Protein AF-0000000086882418 (afdb_homodimer)

Radius of gyration: 27.52 Å; Cα contacts (8 Å, |Δi|>4): 1327; chains: 2; bounding box: 56×87×62 Å

Organism: NCBI:txid2108365

Secondary structure (DSSP, 8-state):
-EEEESSPPPHHHHHHHHHH-TTSEEEE----HHHHHHHGGG-SEEEE-TT--B-HHHHHT-TT--EEEESSS--TTB-HHHHHHTT-EEE--TTTTHHHHHHHHHHHHHHHHHTHHHHHHHHHTT---TTT--B--STT-EEEEE--SHHHHHHHHHGGGGT-EEEEE-SS---HHHHHHHT-EE--HHHHHHH-SEEEE----STTTTT-BSHHHHHHSPTTEEEEE-S-TTSB-HHHHHHHHHTTSEEEEEES--SSSS--SHHHHHHTTSSEEE-SS-TT-BHHHHHHHHHHHHHHHHHHH-/-EEEESSPPPHHHHHHHHHH-TTSEEEE----HHHHHHHGGG-SEEEE-TT--B-HHHHHT-TT--EEEESSS--TTB-HHHHHHTT-EEE--TTTTHHHHHHHHHHHHHHHHHTHHHHHHHHHTT---TTT--B--STT-EEEEE--SHHHHHHHHHGGGGT-EEEEE-SS---HHHHHHHT-EE--HHHHHHH-SEEEE----STTTTT-BSHHHHHHSPTTEEEEE-S-TTSB-HHHHHHHHHTTSEEEEEES--SSSS--SHHHHHHTTSSEEE-SS-TT-BHHHHHHHHHHHHHHHHHHH-

Foldseek 3Di:
DEAEEQDDFPPVLVVVLCVLCVPYHYYYHHDDPVVLLQVLCPHQEYEYEPVAAADLSSLVSRLNHAEYEYLAADPVRYPVVSCVVSNHHYHFFPLLLLLLLLVVQVVLVVCLQQVVVVVVVCVVVVHDCPVVGDGDAQAPFEEEEEDCPNNNLSNLVVCVVRNYAYEYEDPDDDDPVSCVVSVHHYDDLLCCQQGGQEYEYADADDPCQQQCAAQVSLVSHAQQHEYEYLHEARSHPLVRVLVCQVVRSHSEYEEAYHVDPPDDDDSVVSNVVGSYHYHPNCSSPDPSSSNSSSNSSSVVVSVVVD/DEAEEQDDFPPVLLVVLCVLCVPYHYYYHHDDPVVLLQVLCPHQEYEYEPVAAADLSSLVSRLNHAEYEYLAADDVRYPVVSCVVSNHHYHFFPLLLLLLLLVVQVVLVVCLQQVVVVCVVCVVVVHDCPVVGDGDAQAPFEEEEEDCPNNNLSNLVVCVVRNYAYEYEDPDDDDPVSCVVSVHHYDDLLCCQQGGQEYEYADADDPCQQQCAAQVSLVSHAQQHEYEYLHEARSHPLVRVLVCQVVRSHSEYEEAYHVDPPDDDDSVVSNVVGSYHYHPNCSSPDPSSSNSSSNSSSVVVSVVVD

Solvent-accessible surface area (backbone atoms only — not comparable to full-atom values): 30517 Å² total; per-residue (Å²): 102,31,37,38,28,41,41,86,61,33,67,69,26,52,52,49,42,46,68,75,38,71,82,45,49,74,47,81,54,74,57,56,71,72,57,36,26,64,55,28,43,69,23,29,28,42,31,30,34,84,86,48,68,43,40,57,69,36,56,70,41,14,80,52,40,41,36,38,37,34,55,33,63,75,62,85,43,43,41,60,66,56,34,52,77,66,66,29,47,75,44,59,23,75,63,42,28,27,62,43,33,25,49,45,51,54,18,35,52,38,27,55,34,56,40,37,47,60,28,25,52,31,44,46,72,58,44,73,56,42,86,79,48,62,22,53,60,66,52,73,36,29,38,17,32,40,22,66,52,68,37,36,50,46,34,46,43,40,45,59,34,43,57,47,47,41,37,32,27,52,97,60,88,73,58,67,67,57,33,60,71,58,63,42,41,81,49,54,67,67,55,34,34,54,62,19,44,30,39,38,43,49,51,74,72,45,86,82,31,48,40,58,42,28,61,72,48,58,70,50,30,33,81,48,22,32,42,32,37,71,48,45,38,37,28,52,29,63,70,41,50,44,54,33,43,71,73,50,41,31,54,28,37,26,32,25,45,44,72,47,82,74,62,69,59,69,67,46,45,54,43,52,72,48,54,47,41,29,39,56,60,33,44,52,38,22,59,63,23,44,42,41,18,23,44,48,36,38,55,52,48,52,63,71,72,104,102,31,37,37,29,41,41,86,62,34,66,69,26,53,52,48,42,46,66,75,38,72,85,45,48,75,47,80,55,71,55,55,70,72,57,38,27,63,56,29,42,69,22,29,29,42,30,29,36,84,87,48,68,45,39,58,69,35,56,70,41,14,81,52,41,40,35,39,36,35,55,34,63,75,62,86,43,43,41,59,67,57,33,52,76,66,66,29,46,77,45,58,23,76,65,41,29,27,61,42,33,24,51,46,51,56,18,36,52,39,27,56,34,54,38,36,45,60,28,26,52,31,45,45,70,58,44,74,57,44,84,78,49,61,22,52,64,67,53,73,34,29,38,17,33,37,23,67,51,67,37,36,49,45,34,46,43,38,44,58,34,42,56,48,47,40,38,33,28,52,100,59,88,74,58,68,66,56,32,59,72,60,63,43,43,82,50,54,67,65,55,34,34,54,60,19,45,31,39,39,43,49,50,75,72,44,87,83,31,48,40,59,43,27,61,72,48,59,70,51,31,34,81,47,21,30,42,34,38,71,50,45,39,37,28,53,29,62,70,42,50,45,55,33,44,74,71,50,40,31,52,28,37,27,32,26,44,44,71,47,81,75,64,67,59,68,68,46,48,54,43,52,73,48,55,45,41,29,38,55,61,33,44,52,38,21,61,64,22,45,41,43,16,22,43,48,36,38,55,52,49,51,62,70,73,104

Nearest PDB structures (foldseek):
  4e5k-assembly2_C-2  TM=8.741E-01  e=7.646E-27  Stutzerimonas stutzeri
  6v8a-assembly1_A-2  TM=8.412E-01  e=6.599E-26  Homo sapiens
  8grv-assembly1_A  TM=8.375E-01  e=6.984E-26  Dictyostelium discoideum
  6cdf-assembly1_A  TM=8.283E-01  e=6.235E-26  Homo sapiens
  7kwm-assembly1_A  TM=8.283E-01  e=3.230E-25  Homo sapiens

Sequence (612 aa):
MWLHINDPLAQDATDKLKELLPEIKITVEHYEPEVLKEKATEMDVLVVRSATKVTKDIIEAAPKLKIIGRAGMGLDNIDLETAKSKNIQVINTPGANSLSVAELVVGMILSLYRYTPRGTQGIKEGKWEKKQLKGLELTGKTLGIVGFGNIGKLLSKLVSGFGVKVLVFDVFDIPEEVLKEYNVEKVSLEEIYKNADIISLHVPKNDKTYHMISSKQFEAMKDGVVIINAARGGIVDEEALLKYLENGKVFGAGLDVYENEPPKGFLYEKLMNFNVVATPHIGATTKEAQWRVGMDLVDRLVKAIKMWLHINDPLAQDATDKLKELLPEIKITVEHYEPEVLKEKATEMDVLVVRSATKVTKDIIEAAPKLKIIGRAGMGLDNIDLETAKSKNIQVINTPGANSLSVAELVVGMILSLYRYTPRGTQGIKEGKWEKKQLKGLELTGKTLGIVGFGNIGKLLSKLVSGFGVKVLVFDVFDIPEEVLKEYNVEKVSLEEIYKNADIISLHVPKNDKTYHMISSKQFEAMKDGVVIINAARGGIVDEEALLKYLENGKVFGAGLDVYENEPPKGFLYEKLMNFNVVATPHIGATTKEAQWRVGMDLVDRLVKAIK

Structure (mmCIF, N/CA/C/O backbone):
data_AF-0000000086882418-model_v1
#
loop_
_entity.id
_entity.type
_entity.pdbx_description
1 polymer 'Hydroxypyruvate reductase'
#
loop_
_atom_site.group_PDB
_atom_site.id
_atom_site.type_symbol
_atom_site.label_atom_id
_atom_site.label_alt_id
_atom_site.label_comp_id
_atom_site.label_asym_id
_atom_site.label_entity_id
_atom_site.label_seq_id
_atom_site.pdbx_PDB_ins_code
_atom_site.Cartn_x
_atom_site.Cartn_y
_atom_site.Cartn_z
_atom_site.occupancy
_atom_site.B_iso_or_equiv
_atom_site.auth_seq_id
_atom_site.auth_comp_id
_atom_site.auth_asym_id
_atom_site.auth_atom_id
_atom_site.pdbx_PDB_model_num
ATOM 1 N N . MET A 1 1 ? -12.438 39 24.047 1 94.06 1 MET A N 1
ATOM 2 C CA . MET A 1 1 ? -11.398 38.281 23.312 1 94.06 1 MET A CA 1
ATOM 3 C C . MET A 1 1 ? -11.945 37.719 22 1 94.06 1 MET A C 1
ATOM 5 O O . MET A 1 1 ? -13.078 37.25 21.953 1 94.06 1 MET A O 1
ATOM 9 N N . TRP A 1 2 ? -11.18 38 20.891 1 97.88 2 TRP A N 1
ATOM 10 C CA . TRP A 1 2 ? -11.594 37.5 19.578 1 97.88 2 TRP A CA 1
ATOM 11 C C . TRP A 1 2 ? -10.633 36.438 19.062 1 97.88 2 TRP A C 1
ATOM 13 O O . TRP A 1 2 ? -9.438 36.688 18.906 1 97.88 2 TRP A O 1
ATOM 23 N N . LEU A 1 3 ? -11.172 35.219 18.969 1 98.31 3 LEU A N 1
ATOM 24 C CA . LEU A 1 3 ? -10.453 34.094 18.359 1 98.31 3 LEU A CA 1
ATOM 25 C C . LEU A 1 3 ? -10.953 33.844 16.938 1 98.31 3 LEU A C 1
ATOM 27 O O . LEU A 1 3 ? -12.125 33.531 16.734 1 98.31 3 LEU A O 1
ATOM 31 N N . HIS A 1 4 ? -10.016 34 15.984 1 98.5 4 HIS A N 1
ATOM 32 C CA . HIS A 1 4 ? -10.406 33.812 14.586 1 98.5 4 HIS A CA 1
ATOM 33 C C . HIS A 1 4 ? -9.766 32.562 13.984 1 98.5 4 HIS A C 1
ATOM 35 O O . HIS A 1 4 ? -8.555 32.406 14.078 1 98.5 4 HIS A O 1
ATOM 41 N N . ILE A 1 5 ? -10.594 31.766 13.422 1 98.25 5 ILE A N 1
ATOM 42 C CA . ILE A 1 5 ? -10.156 30.578 12.695 1 98.25 5 ILE A CA 1
ATOM 43 C C . ILE A 1 5 ? -10.125 30.875 11.195 1 98.25 5 ILE A C 1
ATOM 45 O O . ILE A 1 5 ? -11.164 30.891 10.539 1 98.25 5 ILE A O 1
ATOM 49 N N . ASN A 1 6 ? -8.922 31.078 10.719 1 98.12 6 ASN A N 1
ATOM 50 C CA . ASN A 1 6 ? -8.789 31.469 9.328 1 98.12 6 ASN A CA 1
ATOM 51 C C . ASN A 1 6 ? -8.844 30.266 8.391 1 98.12 6 ASN A C 1
ATOM 53 O O . ASN A 1 6 ? -9.195 30.406 7.215 1 98.12 6 ASN A O 1
ATOM 57 N N . ASP A 1 7 ? -8.383 29.125 8.875 1 95.56 7 ASP A N 1
ATOM 58 C CA . ASP A 1 7 ? -8.484 27.859 8.172 1 95.56 7 ASP A CA 1
ATOM 59 C C . ASP A 1 7 ? -9.344 26.859 8.961 1 95.56 7 ASP A C 1
ATOM 61 O O . ASP A 1 7 ? -9.055 26.578 10.125 1 95.56 7 ASP A O 1
ATOM 65 N N . PRO A 1 8 ? -10.297 26.359 8.336 1 92.19 8 PRO A N 1
ATOM 66 C CA . PRO A 1 8 ? -11.297 25.578 9.062 1 92.19 8 PRO A CA 1
ATOM 67 C C . PRO A 1 8 ? -10.711 24.359 9.75 1 92.19 8 PRO A C 1
ATOM 69 O O . PRO A 1 8 ? -9.844 23.688 9.188 1 92.19 8 PRO A O 1
ATOM 72 N N . LEU A 1 9 ? -11.203 24.125 11.023 1 94.62 9 LEU A N 1
ATOM 73 C CA . LEU A 1 9 ? -10.984 22.891 11.766 1 94.62 9 LEU A CA 1
ATOM 74 C C . LEU A 1 9 ? -12.133 21.906 11.539 1 94.62 9 LEU A C 1
ATOM 76 O O . LEU A 1 9 ? -13.141 22.266 10.93 1 94.62 9 LEU A O 1
ATOM 80 N N . ALA A 1 10 ? -11.906 20.703 12.031 1 93.25 10 ALA A N 1
ATOM 81 C CA . ALA A 1 10 ? -13.047 19.797 12.07 1 93.25 10 ALA A CA 1
ATOM 82 C C . ALA A 1 10 ? -14.211 20.406 12.844 1 93.25 10 ALA A C 1
ATOM 84 O O . ALA A 1 10 ? -14.008 21.062 13.867 1 93.25 10 ALA A O 1
ATOM 85 N N . GLN A 1 11 ? -15.391 20.156 12.305 1 94.19 11 GLN A N 1
ATOM 86 C CA . GLN A 1 11 ? -16.578 20.766 12.891 1 94.19 11 GLN A CA 1
ATOM 87 C C . GLN A 1 11 ? -16.672 20.453 14.383 1 94.19 11 GLN A C 1
ATOM 89 O O . GLN A 1 11 ? -16.984 21.328 15.188 1 94.19 11 GLN A O 1
ATOM 94 N N . ASP A 1 12 ? -16.359 19.234 14.711 1 96.06 12 ASP A N 1
ATOM 95 C CA . ASP A 1 12 ? -16.406 18.828 16.109 1 96.06 12 ASP A CA 1
ATOM 96 C C . ASP A 1 12 ? -15.43 19.641 16.953 1 96.06 12 ASP A C 1
ATOM 98 O O . ASP A 1 12 ? -15.711 19.953 18.125 1 96.06 12 ASP A O 1
ATOM 102 N N . ALA A 1 13 ? -14.344 19.938 16.391 1 96.62 13 ALA A N 1
ATOM 103 C CA . ALA A 1 13 ? -13.328 20.719 17.109 1 96.62 13 ALA A CA 1
ATOM 104 C C . ALA A 1 13 ? -13.789 22.156 17.328 1 96.62 13 ALA A C 1
ATOM 106 O O . ALA A 1 13 ? -13.617 22.703 18.406 1 96.62 13 ALA A O 1
ATOM 107 N N . THR A 1 14 ? -14.367 22.75 16.312 1 96.56 14 THR A N 1
ATOM 108 C CA . THR A 1 14 ? -14.891 24.109 16.406 1 96.56 14 THR A CA 1
ATOM 109 C C . THR A 1 14 ? -16.016 24.188 17.438 1 96.56 14 THR A C 1
ATOM 111 O O . THR A 1 14 ? -16.047 25.109 18.266 1 96.56 14 THR A O 1
ATOM 114 N N . ASP A 1 15 ? -16.859 23.188 17.406 1 97.31 15 ASP A N 1
ATOM 115 C CA . ASP A 1 15 ? -17.969 23.141 18.359 1 97.31 15 ASP A CA 1
ATOM 116 C C . ASP A 1 15 ? -17.453 23 19.781 1 97.31 15 ASP A C 1
ATOM 118 O O . ASP A 1 15 ? -17.938 23.656 20.703 1 97.31 15 ASP A O 1
ATOM 122 N N . LYS A 1 16 ? -16.5 22.172 19.906 1 97.38 16 LYS A N 1
ATOM 123 C CA . LYS A 1 16 ? -15.906 21.984 21.219 1 97.38 16 LYS A CA 1
ATOM 124 C C . LYS A 1 16 ? -15.266 23.281 21.734 1 97.38 16 LYS A C 1
ATOM 126 O O . LYS A 1 16 ? -15.375 23.609 22.906 1 97.38 16 LYS A O 1
ATOM 131 N N . LEU A 1 17 ? -14.625 23.953 20.844 1 96.75 17 LEU A N 1
ATOM 132 C CA . LEU A 1 17 ? -13.977 25.219 21.203 1 96.75 17 LEU A CA 1
ATOM 133 C C . LEU A 1 17 ? -15 26.234 21.688 1 96.75 17 LEU A C 1
ATOM 135 O O . LEU A 1 17 ? -14.789 26.906 22.703 1 96.75 17 LEU A O 1
ATOM 139 N N . LYS A 1 18 ? -16.094 26.328 21.031 1 96.88 18 LYS A N 1
ATOM 140 C CA . LYS A 1 18 ? -17.172 27.25 21.391 1 96.88 18 LYS A CA 1
ATOM 141 C C . LYS A 1 18 ? -17.797 26.859 22.734 1 96.88 18 LYS A C 1
ATOM 143 O O . LYS A 1 18 ? -18.141 27.734 23.531 1 96.88 18 LYS A O 1
ATOM 148 N N . GLU A 1 19 ? -17.891 25.609 22.875 1 97.25 19 GLU A N 1
ATOM 149 C CA . GLU A 1 19 ? -18.469 25.109 24.125 1 97.25 19 GLU A CA 1
ATOM 150 C C . GLU A 1 19 ? -17.547 25.391 25.312 1 97.25 19 GLU A C 1
ATOM 152 O O . GLU A 1 19 ? -18.031 25.719 26.391 1 97.25 19 GLU A O 1
ATOM 157 N N . LEU A 1 20 ? -16.328 25.328 25.094 1 96.88 20 LEU A N 1
ATOM 158 C CA . LEU A 1 20 ? -15.375 25.438 26.188 1 96.88 20 LEU A CA 1
ATOM 159 C C . LEU A 1 20 ? -15.039 26.891 26.469 1 96.88 20 LEU A C 1
ATOM 161 O O . LEU A 1 20 ? -14.539 27.234 27.531 1 96.88 20 LEU A O 1
ATOM 165 N N . LEU A 1 21 ? -15.281 27.75 25.453 1 96.44 21 LEU A N 1
ATOM 166 C CA . LEU A 1 21 ? -14.992 29.172 25.594 1 96.44 21 LEU A CA 1
ATOM 167 C C . LEU A 1 21 ? -16.203 30.016 25.219 1 96.44 21 LEU A C 1
ATOM 169 O O . LEU A 1 21 ? -16.141 30.844 24.297 1 96.44 21 LEU A O 1
ATOM 173 N N . PRO A 1 22 ? -17.266 29.922 25.953 1 94.5 22 PRO A N 1
ATOM 174 C CA . PRO A 1 22 ? -18.531 30.562 25.594 1 94.5 22 PRO A CA 1
ATOM 175 C C . PRO A 1 22 ? -18.453 32.094 25.641 1 94.5 22 PRO A C 1
ATOM 177 O O . PRO A 1 22 ? -19.234 32.781 24.984 1 94.5 22 PRO A O 1
ATOM 180 N N . GLU A 1 23 ? -17.516 32.594 26.266 1 95.19 23 GLU A N 1
ATOM 181 C CA . GLU A 1 23 ? -17.453 34.031 26.453 1 95.19 23 GLU A CA 1
ATOM 182 C C . GLU A 1 23 ? -16.594 34.688 25.375 1 95.19 23 GLU A C 1
ATOM 184 O O . GLU A 1 23 ? -16.516 35.938 25.297 1 95.19 23 GLU A O 1
ATOM 189 N N . ILE A 1 24 ? -15.984 33.906 24.562 1 95.44 24 ILE A N 1
ATOM 190 C CA . ILE A 1 24 ? -15.047 34.406 23.562 1 95.44 24 ILE A CA 1
ATOM 191 C C . ILE A 1 24 ? -15.742 34.5 22.203 1 95.44 24 ILE A C 1
ATOM 193 O O . ILE A 1 24 ? -16.531 33.625 21.844 1 95.44 24 ILE A O 1
ATOM 197 N N . LYS A 1 25 ? -15.484 35.594 21.5 1 97.5 25 LYS A N 1
ATOM 198 C CA . LYS A 1 25 ? -15.953 35.719 20.125 1 97.5 25 LYS A CA 1
ATOM 199 C C . LYS A 1 25 ? -15.148 34.812 19.188 1 97.5 25 LYS A C 1
ATOM 201 O O . LYS A 1 25 ? -13.953 35.031 18.984 1 97.5 25 LYS A O 1
ATOM 206 N N . ILE A 1 26 ? -15.859 33.781 18.688 1 97.56 26 ILE A N 1
ATOM 207 C CA . ILE A 1 26 ? -15.195 32.875 17.781 1 97.56 26 ILE A CA 1
ATOM 208 C C . ILE A 1 26 ? -15.766 33.031 16.359 1 97.56 26 ILE A C 1
ATOM 210 O O . ILE A 1 26 ? -16.969 32.875 16.156 1 97.56 26 ILE A O 1
ATOM 214 N N . THR A 1 27 ? -14.883 33.344 15.398 1 97.56 27 THR A N 1
ATOM 215 C CA . THR A 1 27 ? -15.289 33.469 14 1 97.56 27 THR A CA 1
ATOM 216 C C . THR A 1 27 ? -14.516 32.469 13.133 1 97.56 27 THR A C 1
ATOM 218 O O . THR A 1 27 ? -13.367 32.125 13.438 1 97.56 27 THR A O 1
ATOM 221 N N . VAL A 1 28 ? -15.227 31.922 12.164 1 97.25 28 VAL A N 1
ATOM 222 C CA . VAL A 1 28 ? -14.641 31 11.203 1 97.25 28 VAL A CA 1
ATOM 223 C C . VAL A 1 28 ? -14.844 31.531 9.781 1 97.25 28 VAL A C 1
ATOM 225 O O . VAL A 1 28 ? -15.945 31.453 9.234 1 97.25 28 VAL A O 1
ATOM 228 N N . GLU A 1 29 ? -13.781 32.031 9.227 1 96.75 29 GLU A N 1
ATOM 229 C CA . GLU A 1 29 ? -13.828 32.594 7.879 1 96.75 29 GLU A CA 1
ATOM 230 C C . GLU A 1 29 ? -12.43 32.75 7.297 1 96.75 29 GLU A C 1
ATOM 232 O O . GLU A 1 29 ? -11.523 33.25 7.957 1 96.75 29 GLU A O 1
ATOM 237 N N . HIS A 1 30 ? -12.273 32.344 6.109 1 96.94 30 HIS A N 1
ATOM 238 C CA . HIS A 1 30 ? -10.961 32.469 5.484 1 96.94 30 HIS A CA 1
ATOM 239 C C . HIS A 1 30 ? -10.766 33.875 4.914 1 96.94 30 HIS A C 1
ATOM 241 O O . HIS A 1 30 ? -11.492 34.281 4.008 1 96.94 30 HIS A O 1
ATOM 247 N N . TYR A 1 31 ? -9.82 34.562 5.395 1 97.19 31 TYR A N 1
ATOM 248 C CA . TYR A 1 31 ? -9.406 35.844 4.852 1 97.19 31 TYR A CA 1
ATOM 249 C C . TYR A 1 31 ? -8.117 35.719 4.055 1 97.19 31 TYR A C 1
ATOM 251 O O . TYR A 1 31 ? -7.191 35 4.469 1 97.19 31 TYR A O 1
ATOM 259 N N . GLU A 1 32 ? -8.148 36.312 2.965 1 96.5 32 GLU A N 1
ATOM 260 C CA . GLU A 1 32 ? -6.902 36.438 2.215 1 96.5 32 GLU A CA 1
ATOM 261 C C . GLU A 1 32 ? -5.906 37.344 2.936 1 96.5 32 GLU A C 1
ATOM 263 O O . GLU A 1 32 ? -6.281 38.094 3.84 1 96.5 32 GLU A O 1
ATOM 268 N N . PRO A 1 33 ? -4.68 37.344 2.523 1 96.56 33 PRO A N 1
ATOM 269 C CA . PRO A 1 33 ? -3.596 37.938 3.297 1 96.56 33 PRO A CA 1
ATOM 270 C C . PRO A 1 33 ? -3.859 39.406 3.615 1 96.56 33 PRO A C 1
ATOM 272 O O . PRO A 1 33 ? -3.723 39.844 4.77 1 96.56 33 PRO A O 1
ATOM 275 N N . GLU A 1 34 ? -4.297 40.219 2.629 1 96.88 34 GLU A N 1
ATOM 276 C CA . GLU A 1 34 ? -4.504 41.656 2.859 1 96.88 34 GLU A CA 1
ATOM 277 C C . GLU A 1 34 ? -5.672 41.875 3.811 1 96.88 34 GLU A C 1
ATOM 279 O O . GLU A 1 34 ? -5.59 42.75 4.695 1 96.88 34 GLU A O 1
ATOM 284 N N . VAL A 1 35 ? -6.688 41.125 3.582 1 97.88 35 VAL A N 1
ATOM 285 C CA . VAL A 1 35 ? -7.855 41.25 4.449 1 97.88 35 VAL A CA 1
ATOM 286 C C . VAL A 1 35 ? -7.52 40.75 5.844 1 97.88 35 VAL A C 1
ATOM 288 O O . VAL A 1 35 ? -7.945 41.312 6.848 1 97.88 35 VAL A O 1
ATOM 291 N N . LEU A 1 36 ? -6.797 39.625 5.941 1 98.12 36 LEU A N 1
ATOM 292 C CA . LEU A 1 36 ? -6.375 39.094 7.223 1 98.12 36 LEU A CA 1
ATOM 293 C C . LEU A 1 36 ? -5.543 40.094 8.008 1 98.12 36 LEU A C 1
ATOM 295 O O . LEU A 1 36 ? -5.727 40.25 9.219 1 98.12 36 LEU A O 1
ATOM 299 N N . LYS A 1 37 ? -4.641 40.781 7.309 1 97.31 37 LYS A N 1
ATOM 300 C CA . LYS A 1 37 ? -3.805 41.781 7.934 1 97.31 37 LYS A CA 1
ATOM 301 C C . LYS A 1 37 ? -4.652 42.906 8.547 1 97.31 37 LYS A C 1
ATOM 303 O O . LYS A 1 37 ? -4.379 43.375 9.656 1 97.31 37 LYS A O 1
ATOM 308 N N . GLU A 1 38 ? -5.656 43.281 7.785 1 97.25 38 GLU A N 1
ATOM 309 C CA . GLU A 1 38 ? -6.547 44.344 8.25 1 97.25 38 GLU A CA 1
ATOM 310 C C . GLU A 1 38 ? -7.348 43.906 9.469 1 97.25 38 GLU A C 1
ATOM 312 O O . GLU A 1 38 ? -7.469 44.656 10.445 1 97.25 38 GLU A O 1
ATOM 317 N N . LYS A 1 39 ? -7.887 42.688 9.43 1 97.31 39 LYS A N 1
ATOM 318 C CA . LYS A 1 39 ? -8.758 42.188 10.484 1 97.31 39 LYS A CA 1
ATOM 319 C C . LYS A 1 39 ? -7.949 41.781 11.719 1 97.31 39 LYS A C 1
ATOM 321 O O . LYS A 1 39 ? -8.453 41.844 12.836 1 97.31 39 LYS A O 1
ATOM 326 N N . ALA A 1 40 ? -6.727 41.438 11.523 1 97 40 ALA A N 1
ATOM 327 C CA . ALA A 1 40 ? -5.867 40.938 12.594 1 97 40 ALA A CA 1
ATOM 328 C C . ALA A 1 40 ? -5.645 42 13.672 1 97 40 ALA A C 1
ATOM 330 O O . ALA A 1 40 ? -5.285 41.656 14.805 1 97 40 ALA A O 1
ATOM 331 N N . THR A 1 41 ? -5.918 43.281 13.352 1 96.19 41 THR A N 1
ATOM 332 C CA . THR A 1 41 ? -5.727 44.375 14.281 1 96.19 41 THR A CA 1
ATOM 333 C C . THR A 1 41 ? -6.559 44.188 15.539 1 96.19 41 THR A C 1
ATOM 335 O O . THR A 1 41 ? -6.199 44.688 16.609 1 96.19 41 THR A O 1
ATOM 338 N N . GLU A 1 42 ? -7.609 43.406 15.398 1 96.81 42 GLU A N 1
ATOM 339 C CA . GLU A 1 42 ? -8.539 43.281 16.516 1 96.81 42 GLU A CA 1
ATOM 340 C C . GLU A 1 42 ? -8.523 41.875 17.094 1 96.81 42 GLU A C 1
ATOM 342 O O . GLU A 1 42 ? -9.227 41.562 18.062 1 96.81 42 GLU A O 1
ATOM 347 N N . MET A 1 43 ? -7.758 40.969 16.562 1 97.56 43 MET A N 1
ATOM 348 C CA . MET A 1 43 ? -7.77 39.562 16.969 1 97.56 43 MET A CA 1
ATOM 349 C C . MET A 1 43 ? -6.848 39.344 18.156 1 97.56 43 MET A C 1
ATOM 351 O O . MET A 1 43 ? -5.773 39.938 18.25 1 97.56 43 MET A O 1
ATOM 355 N N . ASP A 1 44 ? -7.223 38.469 19.062 1 98.25 44 ASP A N 1
ATOM 356 C CA . ASP A 1 44 ? -6.375 38.062 20.172 1 98.25 44 ASP A CA 1
ATOM 357 C C . ASP A 1 44 ? -5.711 36.719 19.875 1 98.25 44 ASP A C 1
ATOM 359 O O . ASP A 1 44 ? -4.602 36.438 20.328 1 98.25 44 ASP A O 1
ATOM 363 N N . VAL A 1 45 ? -6.465 35.875 19.156 1 98.44 45 VAL A N 1
ATOM 364 C CA . VAL A 1 45 ? -6.008 34.531 18.812 1 98.44 45 VAL A CA 1
ATOM 365 C C . VAL A 1 45 ? -6.289 34.25 17.344 1 98.44 45 VAL A C 1
ATOM 367 O O . VAL A 1 45 ? -7.395 34.5 16.859 1 98.44 45 VAL A O 1
ATOM 370 N N . LEU A 1 46 ? -5.293 33.781 16.625 1 98.62 46 LEU A N 1
ATOM 371 C CA . LEU A 1 46 ? -5.43 33.406 15.227 1 98.62 46 LEU A CA 1
ATOM 372 C C . LEU A 1 46 ? -5.125 31.938 15.016 1 98.62 46 LEU A C 1
ATOM 374 O O . LEU A 1 46 ? -4.059 31.453 15.406 1 98.62 46 LEU A O 1
ATOM 378 N N . VAL A 1 47 ? -6.062 31.234 14.5 1 98.31 47 VAL A N 1
ATOM 379 C CA . VAL A 1 47 ? -5.91 29.812 14.211 1 98.31 47 VAL A CA 1
ATOM 380 C C . VAL A 1 47 ? -5.754 29.609 12.703 1 98.31 47 VAL A C 1
ATOM 382 O O . VAL A 1 47 ? -6.574 30.094 11.922 1 98.31 47 VAL A O 1
ATOM 385 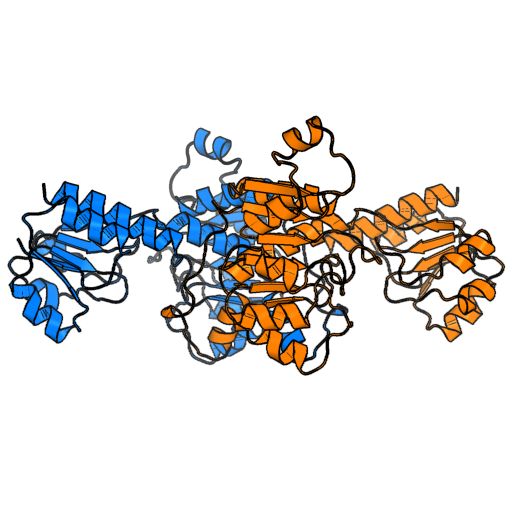N N . VAL A 1 48 ? -4.699 28.922 12.359 1 97.69 48 VAL A N 1
ATOM 386 C CA . VAL A 1 48 ? -4.43 28.734 10.938 1 97.69 48 VAL A CA 1
ATOM 387 C C . VAL A 1 48 ? -4.012 27.281 10.68 1 97.69 48 VAL A C 1
ATOM 389 O O . VAL A 1 48 ? -3.83 26.516 11.625 1 97.69 48 VAL A O 1
ATOM 392 N N . ARG A 1 49 ? -4.02 26.922 9.414 1 93.38 49 ARG A N 1
ATOM 393 C CA . ARG A 1 49 ? -3.369 25.719 8.891 1 93.38 49 ARG A CA 1
ATOM 394 C C . ARG A 1 49 ? -2.283 26.078 7.883 1 93.38 49 ARG A C 1
ATOM 396 O O . ARG A 1 49 ? -1.744 27.188 7.914 1 93.38 49 ARG A O 1
ATOM 403 N N . SER A 1 50 ? -1.945 25.141 6.984 1 88.75 50 SER A N 1
ATOM 404 C CA . SER A 1 50 ? -0.826 25.344 6.074 1 88.75 50 SER A CA 1
ATOM 405 C C . SER A 1 50 ? -1.166 26.391 5.004 1 88.75 50 SER A C 1
ATOM 407 O O . SER A 1 50 ? -0.272 27.031 4.453 1 88.75 50 SER A O 1
ATOM 409 N N . ALA A 1 51 ? -2.398 26.594 4.789 1 87.75 51 ALA A N 1
ATOM 410 C CA . ALA A 1 51 ? -2.832 27.438 3.688 1 87.75 51 ALA A CA 1
ATOM 411 C C . ALA A 1 51 ? -2.572 28.922 3.998 1 87.75 51 ALA A C 1
ATOM 413 O O . ALA A 1 51 ? -2.314 29.703 3.092 1 87.75 51 ALA A O 1
ATOM 414 N N . THR A 1 52 ? -2.654 29.297 5.246 1 95.12 52 THR A N 1
ATOM 415 C CA . THR A 1 52 ? -2.471 30.672 5.664 1 95.12 52 THR A CA 1
ATOM 416 C C . THR A 1 52 ? -1.031 30.922 6.105 1 95.12 52 THR A C 1
ATOM 418 O O . THR A 1 52 ? -0.517 30.219 6.98 1 95.12 52 THR A O 1
ATOM 421 N N . LYS A 1 53 ? -0.432 31.891 5.477 1 96.06 53 LYS A N 1
ATOM 422 C CA . LYS A 1 53 ? 0.892 32.344 5.902 1 96.06 53 LYS A CA 1
ATOM 423 C C . LYS A 1 53 ? 0.792 33.5 6.883 1 96.06 53 LYS A C 1
ATOM 425 O O . LYS A 1 53 ? 0.254 34.562 6.547 1 96.06 53 LYS A O 1
ATOM 430 N N . VAL A 1 54 ? 1.252 33.281 8.031 1 98 54 VAL A N 1
ATOM 431 C CA . VAL A 1 54 ? 1.271 34.344 9.039 1 98 54 VAL A CA 1
ATOM 432 C C . VAL A 1 54 ? 2.623 35.031 9.016 1 98 54 VAL A C 1
ATOM 434 O O . VAL A 1 54 ? 3.5 34.75 9.828 1 98 54 VAL A O 1
ATOM 437 N N . THR A 1 55 ? 2.68 36.062 8.148 1 97.56 55 THR A N 1
ATOM 438 C CA . THR A 1 55 ? 3.932 36.75 7.859 1 97.56 55 THR A CA 1
ATOM 439 C C . THR A 1 55 ? 4.199 37.812 8.898 1 97.56 55 THR A C 1
ATOM 441 O O . THR A 1 55 ? 3.34 38.125 9.727 1 97.56 55 THR A O 1
ATOM 444 N N . LYS A 1 56 ? 5.383 38.344 8.734 1 97.94 56 LYS A N 1
ATOM 445 C CA . LYS A 1 56 ? 5.789 39.469 9.586 1 97.94 56 LYS A CA 1
ATOM 446 C C . LYS A 1 56 ? 4.785 40.625 9.523 1 97.94 56 LYS A C 1
ATOM 448 O O . LYS A 1 56 ? 4.41 41.188 10.547 1 97.94 56 LYS A O 1
ATOM 453 N N . ASP A 1 57 ? 4.324 40.875 8.32 1 97.75 57 ASP A N 1
ATOM 454 C CA . ASP A 1 57 ? 3.408 42 8.109 1 97.75 57 ASP A CA 1
ATOM 455 C C . ASP A 1 57 ? 2.1 41.781 8.867 1 97.75 57 ASP A C 1
ATOM 457 O O . ASP A 1 57 ? 1.567 42.719 9.469 1 97.75 57 ASP A O 1
ATOM 461 N N . ILE A 1 58 ? 1.623 40.562 8.836 1 97.94 58 ILE A N 1
ATOM 462 C CA . ILE A 1 58 ? 0.368 40.25 9.508 1 97.94 58 ILE A CA 1
ATOM 463 C C . ILE A 1 58 ? 0.554 40.344 11.023 1 97.94 58 ILE A C 1
ATOM 465 O O . ILE A 1 58 ? -0.294 40.906 11.727 1 97.94 58 ILE A O 1
ATOM 469 N N . ILE A 1 59 ? 1.62 39.844 11.555 1 98.31 59 ILE A N 1
ATOM 470 C CA . ILE A 1 59 ? 1.912 39.844 12.984 1 98.31 59 ILE A CA 1
ATOM 471 C C . ILE A 1 59 ? 2.086 41.281 13.469 1 98.31 59 ILE A C 1
ATOM 473 O O . ILE A 1 59 ? 1.553 41.656 14.516 1 98.31 59 ILE A O 1
ATOM 477 N N . GLU A 1 60 ? 2.754 42.094 12.656 1 97.44 60 GLU A N 1
ATOM 478 C CA . GLU A 1 60 ? 3.016 43.469 13.031 1 97.44 60 GLU A CA 1
ATOM 479 C C . GLU A 1 60 ? 1.734 44.312 13.008 1 97.44 60 GLU A C 1
ATOM 481 O O . GLU A 1 60 ? 1.598 45.281 13.766 1 97.44 60 GLU A O 1
ATOM 486 N N . ALA A 1 61 ? 0.859 43.906 12.203 1 97 61 ALA A N 1
ATOM 487 C CA . ALA A 1 61 ? -0.408 44.594 12.078 1 97 61 ALA A CA 1
ATOM 488 C C . ALA A 1 61 ? -1.382 44.188 13.18 1 97 61 ALA A C 1
ATOM 490 O O . ALA A 1 61 ? -2.461 44.781 13.312 1 97 61 ALA A O 1
ATOM 491 N N . ALA A 1 62 ? -1.029 43.25 14.031 1 97.06 62 ALA A N 1
ATOM 492 C CA . ALA A 1 62 ? -1.944 42.688 15.016 1 97.06 62 ALA A CA 1
ATOM 493 C C . ALA A 1 62 ? -1.472 42.969 16.438 1 97.06 62 ALA A C 1
ATOM 495 O O . ALA A 1 62 ? -1.008 42.062 17.141 1 97.06 62 ALA A O 1
ATOM 496 N N . PRO A 1 63 ? -1.721 44.156 16.922 1 96.25 63 PRO A N 1
ATOM 497 C CA . PRO A 1 63 ? -1.178 44.531 18.219 1 96.25 63 PRO A CA 1
ATOM 498 C C . PRO A 1 63 ? -1.825 43.781 19.375 1 96.25 63 PRO A C 1
ATOM 500 O O . PRO A 1 63 ? -1.231 43.656 20.453 1 96.25 63 PRO A O 1
ATOM 503 N N . LYS A 1 64 ? -2.959 43.219 19.219 1 97.44 64 LYS A N 1
ATOM 504 C CA . LYS A 1 64 ? -3.67 42.531 20.297 1 97.44 64 LYS A CA 1
ATOM 505 C C . LYS A 1 64 ? -3.404 41.031 20.281 1 97.44 64 LYS A C 1
ATOM 507 O O . LYS A 1 64 ? -3.752 40.312 21.219 1 97.44 64 LYS A O 1
ATOM 512 N N . LEU A 1 65 ? -2.816 40.531 19.203 1 98.06 65 LEU A N 1
ATOM 513 C CA . LEU A 1 65 ? -2.621 39.094 19 1 98.06 65 LEU A CA 1
ATOM 514 C C . LEU A 1 65 ? -1.737 38.531 20.094 1 98.06 65 LEU A C 1
ATOM 516 O O . LEU A 1 65 ? -0.651 39.031 20.375 1 98.06 65 LEU A O 1
ATOM 520 N N . LYS A 1 66 ? -2.184 37.438 20.703 1 98.19 66 LYS A N 1
ATOM 521 C CA . LYS A 1 66 ? -1.46 36.844 21.812 1 98.19 66 LYS A CA 1
ATOM 522 C C . LYS A 1 66 ? -1.057 35.406 21.469 1 98.19 66 LYS A C 1
ATOM 524 O O . LYS A 1 66 ? -0.038 34.906 21.953 1 98.19 66 LYS A O 1
ATOM 529 N N . ILE A 1 67 ? -1.904 34.75 20.656 1 98.5 67 ILE A N 1
ATOM 530 C CA . ILE A 1 67 ? -1.697 33.312 20.359 1 98.5 67 ILE A CA 1
ATOM 531 C C . ILE A 1 67 ? -1.918 33.062 18.875 1 98.5 67 ILE A C 1
ATOM 533 O O . ILE A 1 67 ? -2.871 33.562 18.281 1 98.5 67 ILE A O 1
ATOM 537 N N . ILE A 1 68 ? -1.042 32.375 18.266 1 98.62 68 ILE A N 1
ATOM 538 C CA . ILE A 1 68 ? -1.233 31.797 16.953 1 98.62 68 ILE A CA 1
ATOM 539 C C . ILE A 1 68 ? -1.283 30.266 17.078 1 98.62 68 ILE A C 1
ATOM 541 O O . ILE A 1 68 ? -0.322 29.641 17.531 1 98.62 68 ILE A O 1
ATOM 545 N N . GLY A 1 69 ? -2.418 29.703 16.797 1 98.12 69 GLY A N 1
ATOM 546 C CA . GLY A 1 69 ? -2.572 28.266 16.781 1 98.12 69 GLY A CA 1
ATOM 547 C C . GLY A 1 69 ? -2.502 27.656 15.391 1 98.12 69 GLY A C 1
ATOM 548 O O . GLY A 1 69 ? -3.32 27.984 14.531 1 98.12 69 GLY A O 1
ATOM 549 N N . ARG A 1 70 ? -1.597 26.875 15.195 1 97.19 70 ARG A N 1
ATOM 550 C CA . ARG A 1 70 ? -1.458 26.188 13.914 1 97.19 70 ARG A CA 1
ATOM 551 C C . ARG A 1 70 ? -1.951 24.75 14 1 97.19 70 ARG A C 1
ATOM 553 O O . ARG A 1 70 ? -1.373 23.938 14.727 1 97.19 70 ARG A O 1
ATOM 560 N N . ALA A 1 71 ? -2.98 24.438 13.289 1 95.25 71 ALA A N 1
ATOM 561 C CA . ALA A 1 71 ? -3.494 23.078 13.227 1 95.25 71 ALA A CA 1
ATOM 562 C C . ALA A 1 71 ? -2.607 22.188 12.344 1 95.25 71 ALA A C 1
ATOM 564 O O . ALA A 1 71 ? -2.943 21.922 11.195 1 95.25 71 ALA A O 1
ATOM 565 N N . GLY A 1 72 ? -1.563 21.594 12.883 1 93.12 72 GLY A N 1
ATOM 566 C CA . GLY A 1 72 ? -0.57 20.781 12.203 1 93.12 72 GLY A CA 1
ATOM 567 C C . GLY A 1 72 ? 0.757 20.719 12.93 1 93.12 72 GLY A C 1
ATOM 568 O O . GLY A 1 72 ? 0.942 21.406 13.945 1 93.12 72 GLY A O 1
ATOM 569 N N . MET A 1 73 ? 1.652 19.984 12.422 1 88.31 73 MET A N 1
ATOM 570 C CA . MET A 1 73 ? 2.938 19.797 13.086 1 88.31 73 MET A CA 1
ATOM 571 C C . MET A 1 73 ? 3.924 20.891 12.688 1 88.31 73 MET A C 1
ATOM 573 O O . MET A 1 73 ? 4.629 21.438 13.531 1 88.31 73 MET A O 1
ATOM 577 N N . GLY A 1 74 ? 4.008 21.141 11.43 1 86.38 74 GLY A N 1
ATOM 578 C CA . GLY A 1 74 ? 4.973 22.109 10.922 1 86.38 74 GLY A CA 1
ATOM 579 C C . GLY A 1 74 ? 4.594 23.547 11.227 1 86.38 74 GLY A C 1
ATOM 580 O O . GLY A 1 74 ? 3.41 23.859 11.352 1 86.38 74 GLY A O 1
ATOM 581 N N . LEU A 1 75 ? 5.609 24.422 11.305 1 92.06 75 LEU A N 1
ATOM 582 C CA . LEU A 1 75 ? 5.395 25.844 11.594 1 92.06 75 LEU A CA 1
ATOM 583 C C . LEU A 1 75 ? 6.004 26.719 10.5 1 92.06 75 LEU A C 1
ATOM 585 O O . LEU A 1 75 ? 6.289 27.891 10.734 1 92.06 75 LEU A O 1
ATOM 589 N N . ASP A 1 76 ? 6.168 26.109 9.344 1 87.81 76 ASP A N 1
ATOM 590 C CA . ASP A 1 76 ? 6.879 26.75 8.242 1 87.81 76 ASP A CA 1
ATOM 591 C C . ASP A 1 76 ? 6.125 27.984 7.75 1 87.81 76 ASP A C 1
ATOM 593 O O . ASP A 1 76 ? 6.723 28.906 7.199 1 87.81 76 ASP A O 1
ATOM 597 N N . ASN A 1 77 ? 4.84 28.062 8.008 1 92.75 77 ASN A N 1
ATOM 598 C CA . ASN A 1 77 ? 4.031 29.141 7.457 1 92.75 77 ASN A CA 1
ATOM 599 C C . ASN A 1 77 ? 3.844 30.266 8.469 1 92.75 77 ASN A C 1
ATOM 601 O O . ASN A 1 77 ? 3.064 31.203 8.234 1 92.75 77 ASN A O 1
ATOM 605 N N . ILE A 1 78 ? 4.547 30.266 9.578 1 97.38 78 ILE A N 1
ATOM 606 C CA . ILE A 1 78 ? 4.461 31.281 10.617 1 97.38 78 ILE A CA 1
ATOM 607 C C . ILE A 1 78 ? 5.828 31.938 10.812 1 97.38 78 ILE A C 1
ATOM 609 O O . ILE A 1 78 ? 6.848 31.25 10.898 1 97.38 78 ILE A O 1
ATOM 613 N N . ASP A 1 79 ? 5.879 33.25 10.805 1 97.88 79 ASP A N 1
ATOM 614 C CA . ASP A 1 79 ? 7.098 33.969 11.148 1 97.88 79 ASP A CA 1
ATOM 615 C C . ASP A 1 79 ? 7.379 33.906 12.648 1 97.88 79 ASP A C 1
ATOM 617 O O . ASP A 1 79 ? 7.012 34.812 13.406 1 97.88 79 ASP A O 1
ATOM 621 N N . LEU A 1 80 ? 8.094 32.906 12.977 1 97.62 80 LEU A N 1
ATOM 622 C CA . LEU A 1 80 ? 8.312 32.594 14.383 1 97.62 80 LEU A CA 1
ATOM 623 C C . LEU A 1 80 ? 9.148 33.656 15.055 1 97.62 80 LEU A C 1
ATOM 625 O O . LEU A 1 80 ? 8.953 33.969 16.234 1 97.62 80 LEU A O 1
ATOM 629 N N . GLU A 1 81 ? 10.07 34.219 14.367 1 97.38 81 GLU A N 1
ATOM 630 C CA . GLU A 1 81 ? 10.93 35.281 14.914 1 97.38 81 GLU A CA 1
ATOM 631 C C . GLU A 1 81 ? 10.117 36.5 15.312 1 97.38 81 GLU A C 1
ATOM 633 O O . GLU A 1 81 ? 10.273 37.031 16.422 1 97.38 81 GLU A O 1
ATOM 638 N N . THR A 1 82 ? 9.312 36.938 14.398 1 98.12 82 THR A N 1
ATOM 639 C CA . THR A 1 82 ? 8.484 38.094 14.688 1 98.12 82 THR A CA 1
ATOM 640 C C . THR A 1 82 ? 7.5 37.781 15.812 1 98.12 82 THR A C 1
ATOM 642 O O . THR A 1 82 ? 7.27 38.625 16.688 1 98.12 82 THR A O 1
ATOM 645 N N . ALA A 1 83 ? 6.863 36.594 15.828 1 98.44 83 ALA A N 1
ATOM 646 C CA . ALA A 1 83 ? 5.945 36.188 16.891 1 98.44 83 ALA A CA 1
ATOM 647 C C . ALA A 1 83 ? 6.629 36.25 18.25 1 98.44 83 ALA A C 1
ATOM 649 O O . ALA A 1 83 ? 6.074 36.781 19.219 1 98.44 83 ALA A O 1
ATOM 650 N N . LYS A 1 84 ? 7.816 35.75 18.281 1 97.75 84 LYS A N 1
ATOM 651 C CA . LYS A 1 84 ? 8.602 35.75 19.516 1 97.75 84 LYS A CA 1
ATOM 652 C C . LYS A 1 84 ? 8.914 37.156 19.984 1 97.75 84 LYS A C 1
ATOM 654 O O . LYS A 1 84 ? 8.789 37.469 21.156 1 97.75 84 LYS A O 1
ATOM 659 N N . SER A 1 85 ? 9.336 38 19.062 1 97.62 85 SER A N 1
ATOM 660 C CA . SER A 1 85 ? 9.703 39.375 19.375 1 97.62 85 SER A CA 1
ATOM 661 C C . SER A 1 85 ? 8.516 40.156 19.938 1 97.62 85 SER A C 1
ATOM 663 O O . SER A 1 85 ? 8.695 41.094 20.719 1 97.62 85 SER A O 1
ATOM 665 N N . LYS A 1 86 ? 7.324 39.75 19.641 1 97.38 86 LYS A N 1
ATOM 666 C CA . LYS A 1 86 ? 6.113 40.438 20.094 1 97.38 86 LYS A CA 1
ATOM 667 C C . LYS A 1 86 ? 5.465 39.688 21.25 1 97.38 86 LYS A C 1
ATOM 669 O O . LYS A 1 86 ? 4.352 40 21.672 1 97.38 86 LYS A O 1
ATOM 674 N N . ASN A 1 87 ? 6.168 38.625 21.672 1 97.62 87 ASN A N 1
ATOM 675 C CA . ASN A 1 87 ? 5.707 37.781 22.781 1 97.62 87 ASN A CA 1
ATOM 676 C C . ASN A 1 87 ? 4.387 37.094 22.469 1 97.62 87 ASN A C 1
ATOM 67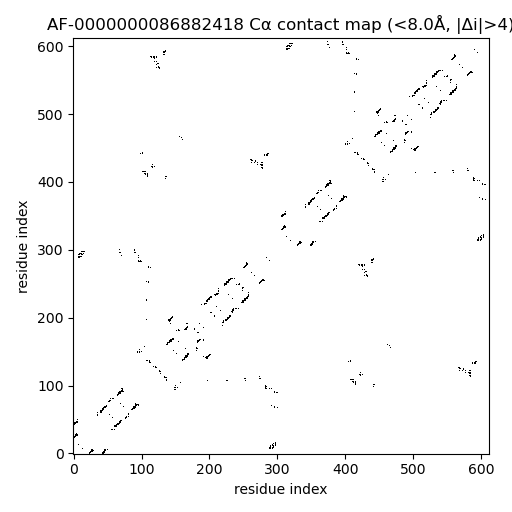8 O O . ASN A 1 87 ? 3.494 37.031 23.312 1 97.62 87 ASN A O 1
ATOM 682 N N . ILE A 1 88 ? 4.223 36.719 21.25 1 98.38 88 ILE A N 1
ATOM 683 C CA . ILE A 1 88 ? 3.064 35.938 20.797 1 98.38 88 ILE A CA 1
ATOM 684 C C . ILE A 1 88 ? 3.35 34.438 20.953 1 98.38 88 ILE A C 1
ATOM 686 O O . ILE A 1 88 ? 4.363 33.969 20.453 1 98.38 88 ILE A O 1
ATOM 690 N N . GLN A 1 89 ? 2.48 33.719 21.609 1 98.31 89 GLN A N 1
ATOM 691 C CA . GLN A 1 89 ? 2.613 32.281 21.766 1 98.31 89 GLN A CA 1
ATOM 692 C C . GLN A 1 89 ? 2.174 31.547 20.516 1 98.31 89 GLN A C 1
ATOM 694 O O . GLN A 1 89 ? 1.104 31.812 19.969 1 98.31 89 GLN A O 1
ATOM 699 N N . VAL A 1 90 ? 3.016 30.672 20.047 1 98.38 90 VAL A N 1
ATOM 700 C CA . VAL A 1 90 ? 2.666 29.828 18.906 1 98.38 90 VAL A CA 1
ATOM 701 C C . VAL A 1 90 ? 2.434 28.391 19.359 1 98.38 90 VAL A C 1
ATOM 703 O O . VAL A 1 90 ? 3.295 27.797 20.016 1 98.38 90 VAL A O 1
ATOM 706 N N . ILE A 1 91 ? 1.232 27.891 19.094 1 97.69 91 ILE A N 1
ATOM 707 C CA . ILE A 1 91 ? 0.835 26.547 19.5 1 97.69 91 ILE A CA 1
ATOM 708 C C . ILE A 1 91 ? 0.595 25.672 18.266 1 97.69 91 ILE A C 1
ATOM 710 O O . ILE A 1 91 ? -0.092 26.094 17.328 1 97.69 91 ILE A O 1
ATOM 714 N N . ASN A 1 92 ? 1.259 24.562 18.219 1 96.94 92 ASN A N 1
ATOM 715 C CA . ASN A 1 92 ? 0.97 23.578 17.172 1 96.94 92 ASN A CA 1
ATOM 716 C C . ASN A 1 92 ? 0.567 22.234 17.766 1 96.94 92 ASN A C 1
ATOM 718 O O . ASN A 1 92 ? 0.257 22.141 18.953 1 96.94 92 ASN A O 1
ATOM 722 N N . THR A 1 93 ? 0.32 21.234 16.969 1 95.56 93 THR A N 1
ATOM 723 C CA . THR A 1 93 ? -0.177 19.938 17.406 1 95.56 93 THR A CA 1
ATOM 724 C C . THR A 1 93 ? 0.769 18.828 16.984 1 95.56 93 THR A C 1
ATOM 726 O O . THR A 1 93 ? 0.407 17.984 16.156 1 95.56 93 THR A O 1
ATOM 729 N N . PRO A 1 94 ? 1.957 18.703 17.625 1 91.88 94 PRO A N 1
ATOM 730 C CA . PRO A 1 94 ? 2.939 17.688 17.25 1 91.88 94 PRO A CA 1
ATOM 731 C C . PRO A 1 94 ? 2.428 16.25 17.469 1 91.88 94 PRO A C 1
ATOM 733 O O . PRO A 1 94 ? 1.832 15.961 18.5 1 91.88 94 PRO A O 1
ATOM 736 N N . GLY A 1 95 ? 2.559 15.375 16.469 1 93.44 95 GLY A N 1
ATOM 737 C CA . GLY A 1 95 ? 2.283 13.961 16.625 1 93.44 95 GLY A CA 1
ATOM 738 C C . GLY A 1 95 ? 0.881 13.57 16.203 1 93.44 95 GLY A C 1
ATOM 739 O O . GLY A 1 95 ? 0.606 12.398 15.945 1 93.44 95 GLY A O 1
ATOM 740 N N . ALA A 1 96 ? -0.02 14.555 16.109 1 93.88 96 ALA A N 1
ATOM 741 C CA . ALA A 1 96 ? -1.437 14.273 15.891 1 93.88 96 ALA A CA 1
ATOM 742 C C . ALA A 1 96 ? -1.669 13.648 14.516 1 93.88 96 ALA A C 1
ATOM 744 O O . ALA A 1 96 ? -2.662 12.953 14.305 1 93.88 96 ALA A O 1
ATOM 745 N N . ASN A 1 97 ? -0.776 13.883 13.633 1 96.5 97 ASN A N 1
ATOM 746 C CA . ASN A 1 97 ? -0.966 13.359 12.281 1 96.5 97 ASN A CA 1
ATOM 747 C C . ASN A 1 97 ? 0.097 12.328 11.922 1 96.5 97 ASN A C 1
ATOM 749 O O . ASN A 1 97 ? 0.2 11.914 10.766 1 96.5 97 ASN A O 1
ATOM 753 N N . SER A 1 98 ? 0.89 11.844 12.898 1 97.75 98 SER A N 1
ATOM 754 C CA . SER A 1 98 ? 2.033 10.969 12.656 1 97.75 98 SER A CA 1
ATOM 755 C C . SER A 1 98 ? 1.591 9.609 12.133 1 97.75 98 SER A C 1
ATOM 757 O O . SER A 1 98 ? 2.254 9.023 11.273 1 97.75 98 SER A O 1
ATOM 759 N N . LEU A 1 99 ? 0.468 9.156 12.641 1 98.12 99 LEU A N 1
ATOM 760 C CA . LEU A 1 99 ? -0.023 7.852 12.219 1 98.12 99 LEU A CA 1
ATOM 761 C C . LEU A 1 99 ? -0.357 7.848 10.727 1 98.12 99 LEU A C 1
ATOM 763 O O . LEU A 1 99 ? -0.06 6.883 10.023 1 98.12 99 LEU A O 1
ATOM 767 N N . SER A 1 100 ? -0.973 8.914 10.281 1 98.5 100 SER A N 1
ATOM 768 C CA . SER A 1 100 ? -1.324 9.047 8.875 1 98.5 100 SER A CA 1
ATOM 769 C C . SER A 1 100 ? -0.089 8.953 7.984 1 98.5 100 SER A C 1
ATOM 771 O O . SER A 1 100 ? -0.106 8.281 6.957 1 98.5 100 SER A O 1
ATOM 773 N N . VAL A 1 101 ? 0.958 9.609 8.375 1 98.62 101 VAL A N 1
ATOM 774 C CA . VAL A 1 101 ? 2.193 9.594 7.602 1 98.62 101 VAL A CA 1
ATOM 775 C C . VAL A 1 101 ? 2.777 8.188 7.582 1 98.62 101 VAL A C 1
ATOM 777 O O . VAL A 1 101 ? 3.184 7.691 6.527 1 98.62 101 VAL A O 1
ATOM 780 N N . ALA A 1 102 ? 2.799 7.508 8.75 1 98.81 102 ALA A N 1
ATOM 781 C CA . ALA A 1 102 ? 3.361 6.164 8.852 1 98.81 102 ALA A CA 1
ATOM 782 C C . ALA A 1 102 ? 2.604 5.184 7.965 1 98.81 102 ALA A C 1
ATOM 784 O O . ALA A 1 102 ? 3.215 4.348 7.293 1 98.81 102 ALA A O 1
ATOM 785 N N . GLU A 1 103 ? 1.289 5.305 7.906 1 98.88 103 GLU A N 1
ATOM 786 C CA . GLU A 1 103 ? 0.488 4.422 7.066 1 98.88 103 GLU A CA 1
ATOM 787 C C . GLU A 1 103 ? 0.773 4.66 5.586 1 98.88 103 GLU A C 1
ATOM 789 O O . GLU A 1 103 ? 0.824 3.715 4.797 1 98.88 103 GLU A O 1
ATOM 794 N N . LEU A 1 104 ? 0.941 5.922 5.246 1 98.88 104 LEU A N 1
ATOM 795 C CA . LEU A 1 104 ? 1.271 6.223 3.855 1 98.88 104 LEU A CA 1
ATOM 796 C C . LEU A 1 104 ? 2.594 5.574 3.459 1 98.88 104 LEU A C 1
ATOM 798 O O . LEU A 1 104 ? 2.721 5.039 2.355 1 98.88 104 LEU A O 1
ATOM 802 N N . VAL A 1 105 ? 3.551 5.598 4.391 1 98.94 105 VAL A N 1
ATOM 803 C CA . VAL A 1 105 ? 4.867 5.023 4.129 1 98.94 105 VAL A CA 1
ATOM 804 C C . VAL A 1 105 ? 4.73 3.529 3.84 1 98.94 105 VAL A C 1
ATOM 806 O O . VAL A 1 105 ? 5.281 3.029 2.855 1 98.94 105 VAL A O 1
ATOM 809 N N . VAL A 1 106 ? 3.949 2.799 4.648 1 98.88 106 VAL A N 1
ATOM 810 C CA . VAL A 1 106 ? 3.736 1.375 4.414 1 98.88 106 VAL A CA 1
ATOM 811 C C . VAL A 1 106 ? 3.062 1.172 3.057 1 98.88 106 VAL A C 1
ATOM 813 O O . VAL A 1 106 ? 3.457 0.295 2.285 1 98.88 106 VAL A O 1
ATOM 816 N N . GLY A 1 107 ? 2.061 2.01 2.764 1 98.88 107 GLY A N 1
ATOM 817 C CA . GLY A 1 107 ? 1.369 1.939 1.486 1 98.88 107 GLY A CA 1
ATOM 818 C C . GLY A 1 107 ? 2.287 2.162 0.299 1 98.88 107 GLY A C 1
ATOM 819 O O . GLY A 1 107 ? 2.178 1.467 -0.714 1 98.88 107 GLY A O 1
ATOM 820 N N . MET A 1 108 ? 3.197 3.123 0.455 1 98.94 108 MET A N 1
ATOM 821 C CA . MET A 1 108 ? 4.137 3.41 -0.625 1 98.94 108 MET A CA 1
ATOM 822 C C . MET A 1 108 ? 5.074 2.232 -0.859 1 98.94 108 MET A C 1
ATOM 824 O O . MET A 1 108 ? 5.348 1.866 -2.004 1 98.94 108 MET A O 1
ATOM 828 N N . ILE A 1 109 ? 5.582 1.62 0.197 1 98.94 109 ILE A N 1
ATOM 829 C CA . ILE A 1 109 ? 6.484 0.48 0.083 1 98.94 109 ILE A CA 1
ATOM 830 C C . ILE A 1 109 ? 5.797 -0.649 -0.68 1 98.94 109 ILE A C 1
ATOM 832 O O . ILE A 1 109 ? 6.34 -1.162 -1.662 1 98.94 109 ILE A O 1
ATOM 836 N N . LEU A 1 110 ? 4.59 -0.961 -0.271 1 98.94 110 LEU A N 1
ATOM 837 C CA . LEU A 1 110 ? 3.873 -2.068 -0.896 1 98.94 110 LEU A CA 1
ATOM 838 C C . LEU A 1 110 ? 3.486 -1.725 -2.33 1 98.94 110 LEU A C 1
ATOM 840 O O . LEU A 1 110 ? 3.496 -2.594 -3.205 1 98.94 110 LEU A O 1
ATOM 844 N N . SER A 1 111 ? 3.131 -0.461 -2.566 1 98.88 111 SER A N 1
ATOM 845 C CA . SER A 1 111 ? 2.807 -0.02 -3.92 1 98.88 111 SER A CA 1
ATOM 846 C C . SER A 1 111 ? 4.012 -0.148 -4.848 1 98.88 111 SER A C 1
ATOM 848 O O . SER A 1 111 ? 3.869 -0.531 -6.008 1 98.88 111 SER A O 1
ATOM 850 N N . LEU A 1 112 ? 5.156 0.19 -4.352 1 98.88 112 LEU A N 1
ATOM 851 C CA . LEU A 1 112 ? 6.383 0.077 -5.133 1 98.88 112 LEU A CA 1
ATOM 852 C C . LEU A 1 112 ? 6.707 -1.383 -5.426 1 98.88 112 LEU A C 1
ATOM 854 O O . LEU A 1 112 ? 6.988 -1.741 -6.574 1 98.88 112 LEU A O 1
ATOM 858 N N . TYR A 1 113 ? 6.633 -2.223 -4.402 1 98.81 113 TYR A N 1
ATOM 859 C CA . TYR A 1 113 ? 6.98 -3.633 -4.531 1 98.81 113 TYR A CA 1
ATOM 860 C C . TYR A 1 113 ? 5.98 -4.363 -5.418 1 98.81 113 TYR A C 1
ATOM 862 O O . TYR A 1 113 ? 6.312 -5.379 -6.031 1 98.81 113 TYR A O 1
ATOM 870 N N . ARG A 1 114 ? 4.781 -3.777 -5.551 1 98.81 114 ARG A N 1
ATOM 871 C CA . ARG A 1 114 ? 3.748 -4.52 -6.262 1 98.81 114 ARG A CA 1
ATOM 872 C C . ARG A 1 114 ? 3.234 -3.73 -7.461 1 98.81 114 ARG A C 1
ATOM 874 O O . ARG A 1 114 ? 2.242 -4.113 -8.086 1 98.81 114 ARG A O 1
ATOM 881 N N . TYR A 1 115 ? 3.832 -2.584 -7.766 1 98.5 115 TYR A N 1
ATOM 882 C CA . TYR A 1 115 ? 3.654 -1.81 -8.992 1 98.5 115 TYR A CA 1
ATOM 883 C C . TYR A 1 115 ? 2.203 -1.368 -9.148 1 98.5 115 TYR A C 1
ATOM 885 O O . TYR A 1 115 ? 1.654 -1.409 -10.25 1 98.5 115 TYR A O 1
ATOM 893 N N . THR A 1 116 ? 1.561 -0.96 -8.047 1 98.12 116 THR A N 1
ATOM 894 C CA . THR A 1 116 ? 0.127 -0.701 -8.117 1 98.12 116 THR A CA 1
ATOM 895 C C . THR A 1 116 ? -0.16 0.512 -9 1 98.12 116 THR A C 1
ATOM 897 O O . THR A 1 116 ? -1.109 0.503 -9.789 1 98.12 116 THR A O 1
ATOM 900 N N . PRO A 1 117 ? 0.659 1.662 -8.969 1 97.62 117 PRO A N 1
ATOM 901 C CA . PRO A 1 117 ? 0.354 2.762 -9.883 1 97.62 117 PRO A CA 1
ATOM 902 C C . PRO A 1 117 ? 0.506 2.365 -11.352 1 97.62 117 PRO A C 1
ATOM 904 O O . PRO A 1 117 ? -0.371 2.66 -12.172 1 97.62 117 PRO A O 1
ATOM 907 N N . ARG A 1 118 ? 1.596 1.675 -11.688 1 97.19 118 ARG A N 1
ATOM 908 C CA . ARG A 1 118 ? 1.83 1.243 -13.062 1 97.19 118 ARG A CA 1
ATOM 909 C C . ARG A 1 118 ? 0.768 0.246 -13.508 1 97.19 118 ARG A C 1
ATOM 911 O O . ARG A 1 118 ? 0.263 0.332 -14.633 1 97.19 118 ARG A O 1
ATOM 918 N N . GLY A 1 119 ? 0.497 -0.724 -12.641 1 97.44 119 GLY A N 1
ATOM 919 C CA . GLY A 1 119 ? -0.541 -1.688 -12.969 1 97.44 119 GLY A CA 1
ATOM 920 C C . GLY A 1 119 ? -1.89 -1.045 -13.234 1 97.44 119 GLY A C 1
ATOM 921 O O . GLY A 1 119 ? -2.566 -1.392 -14.211 1 97.44 119 GLY A O 1
ATOM 922 N N . THR A 1 120 ? -2.293 -0.093 -12.375 1 97.19 120 THR A N 1
ATOM 923 C CA . THR A 1 120 ? -3.57 0.597 -12.516 1 97.19 120 THR A CA 1
ATOM 924 C C . THR A 1 120 ? -3.627 1.37 -13.828 1 97.19 120 THR A C 1
ATOM 926 O O . THR A 1 120 ? -4.609 1.273 -14.57 1 97.19 120 THR A O 1
ATOM 929 N N . GLN A 1 121 ? -2.576 2.102 -14.086 1 94.5 121 GLN A N 1
ATOM 930 C CA . GLN A 1 121 ? -2.506 2.855 -15.336 1 94.5 121 GLN A CA 1
ATOM 931 C C . GLN A 1 121 ? -2.543 1.924 -16.547 1 94.5 121 GLN A C 1
ATOM 933 O O . GLN A 1 121 ? -3.166 2.24 -17.562 1 94.5 121 GLN A O 1
ATOM 938 N N . GLY A 1 122 ? -1.773 0.821 -16.469 1 94.88 122 GLY A N 1
ATOM 939 C CA . GLY A 1 122 ? -1.772 -0.151 -17.547 1 94.88 122 GLY A CA 1
ATOM 940 C C . GLY A 1 122 ? -3.156 -0.682 -17.875 1 94.88 122 GLY A C 1
ATOM 941 O O . GLY A 1 122 ? -3.553 -0.714 -19.047 1 94.88 122 GLY A O 1
ATOM 942 N N . ILE A 1 123 ? -3.947 -1.071 -16.859 1 96.12 123 ILE A N 1
ATOM 943 C CA . ILE A 1 123 ? -5.297 -1.588 -17.062 1 96.12 123 ILE A CA 1
ATOM 944 C C . ILE A 1 123 ? -6.176 -0.506 -17.688 1 96.12 123 ILE A C 1
ATOM 946 O O . ILE A 1 123 ? -6.961 -0.785 -18.594 1 96.12 123 ILE A O 1
ATOM 950 N N . LYS A 1 124 ? -6.062 0.701 -17.219 1 93 124 LYS A N 1
ATOM 951 C CA . LYS A 1 124 ? -6.809 1.823 -17.781 1 93 124 LYS A CA 1
ATOM 952 C C . LYS A 1 124 ? -6.531 1.981 -19.266 1 93 124 LYS A C 1
ATOM 954 O O . LYS A 1 124 ? -7.438 2.297 -20.047 1 93 124 LYS A O 1
ATOM 959 N N . GLU A 1 125 ? -5.312 1.749 -19.625 1 93.06 125 GLU A N 1
ATOM 960 C CA . GLU A 1 125 ? -4.883 1.951 -21.016 1 93.06 125 GLU A CA 1
ATOM 961 C C . GLU A 1 125 ? -5.082 0.687 -21.844 1 93.06 125 GLU A C 1
ATOM 963 O O . GLU A 1 125 ? -4.676 0.63 -23 1 93.06 125 GLU A O 1
ATOM 968 N N . GLY A 1 126 ? -5.633 -0.36 -21.266 1 93.62 126 GLY A N 1
ATOM 969 C CA . GLY A 1 126 ? -5.902 -1.604 -21.969 1 93.62 126 GLY A CA 1
ATOM 970 C C . GLY A 1 126 ? -4.684 -2.502 -22.078 1 93.62 126 GLY A C 1
ATOM 971 O O . GLY A 1 126 ? -4.664 -3.434 -22.875 1 93.62 126 GLY A O 1
ATOM 972 N N . LYS A 1 127 ? -3.666 -2.193 -21.25 1 94.56 127 LYS A N 1
ATOM 973 C CA . LYS A 1 127 ? -2.455 -3.01 -21.234 1 94.56 127 LYS A CA 1
ATOM 974 C C . LYS A 1 127 ? -2.561 -4.137 -20.203 1 94.56 127 LYS A C 1
ATOM 976 O O . LYS A 1 127 ? -3.219 -3.984 -19.172 1 94.56 127 LYS A O 1
ATOM 981 N N . TRP A 1 128 ? -2.029 -5.219 -20.562 1 95.94 128 TRP A N 1
ATOM 982 C CA . TRP A 1 128 ? -1.931 -6.379 -19.688 1 95.94 128 TRP A CA 1
ATOM 983 C C . TRP A 1 128 ? -0.474 -6.762 -19.453 1 95.94 128 TRP A C 1
ATOM 985 O O . TRP A 1 128 ? 0.071 -7.609 -20.156 1 95.94 128 TRP A O 1
ATOM 995 N N . GLU A 1 129 ? 0.16 -6.215 -18.375 1 96 129 GLU A N 1
ATOM 996 C CA . GLU A 1 129 ? 1.601 -6.309 -18.156 1 96 129 GLU A CA 1
ATOM 997 C C . GLU A 1 129 ? 1.93 -7.336 -17.078 1 96 129 GLU A C 1
ATOM 999 O O . GLU A 1 129 ? 2.73 -7.062 -16.172 1 96 129 GLU A O 1
ATOM 1004 N N . LYS A 1 130 ? 1.267 -8.445 -17.156 1 93.81 130 LYS A N 1
ATOM 1005 C CA . LYS A 1 130 ? 1.429 -9.492 -16.156 1 93.81 130 LYS A CA 1
ATOM 1006 C C . LYS A 1 130 ? 2.881 -9.961 -16.062 1 93.81 130 LYS A C 1
ATOM 1008 O O . LYS A 1 130 ? 3.432 -10.109 -14.977 1 93.81 130 LYS A O 1
ATOM 1013 N N . LYS A 1 131 ? 3.537 -10.172 -17.172 1 90.81 131 LYS A N 1
ATOM 1014 C CA . LYS A 1 131 ? 4.902 -10.68 -17.234 1 90.81 131 LYS A CA 1
ATOM 1015 C C . LYS A 1 131 ? 5.906 -9.625 -16.781 1 90.81 131 LYS A C 1
ATOM 1017 O O . LYS A 1 131 ? 6.949 -9.953 -16.219 1 90.81 131 LYS A O 1
ATOM 1022 N N . GLN A 1 132 ? 5.57 -8.375 -16.984 1 95.62 132 GLN A N 1
ATOM 1023 C CA . GLN A 1 132 ? 6.496 -7.277 -16.719 1 95.62 132 GLN A CA 1
ATOM 1024 C C . GLN A 1 132 ? 6.453 -6.855 -15.258 1 95.62 132 GLN A C 1
ATOM 1026 O O . GLN A 1 132 ? 7.387 -6.223 -14.758 1 95.62 132 GLN A O 1
ATOM 1031 N N . LEU A 1 133 ? 5.402 -7.238 -14.578 1 97.31 133 LEU A N 1
ATOM 1032 C CA . LEU A 1 133 ? 5.215 -6.711 -13.234 1 97.31 133 LEU A CA 1
ATOM 1033 C C . LEU A 1 133 ? 5.344 -7.82 -12.188 1 97.31 133 LEU A C 1
ATOM 1035 O O . LEU A 1 133 ? 4.465 -7.984 -11.344 1 97.31 133 LEU A O 1
ATOM 1039 N N . LYS A 1 134 ? 6.434 -8.594 -12.242 1 96.81 134 LYS A N 1
ATOM 1040 C CA . LYS A 1 134 ? 6.785 -9.5 -11.148 1 96.81 134 LYS A CA 1
ATOM 1041 C C . LYS A 1 134 ? 7.219 -8.727 -9.906 1 96.81 134 LYS A C 1
ATOM 1043 O O . LYS A 1 134 ? 8.234 -8.023 -9.93 1 96.81 134 LYS A O 1
ATOM 1048 N N . GLY A 1 135 ? 6.492 -8.812 -8.852 1 98.12 135 GLY A N 1
ATOM 1049 C CA . GLY A 1 135 ? 6.707 -7.98 -7.684 1 98.12 135 GLY A CA 1
ATOM 1050 C C . GLY A 1 135 ? 7.684 -8.586 -6.691 1 98.12 135 GLY A C 1
ATOM 1051 O O . GLY A 1 135 ? 8.43 -9.508 -7.031 1 98.12 135 GLY A O 1
ATOM 1052 N N . LEU A 1 136 ? 7.727 -7.965 -5.52 1 98.62 136 LEU A N 1
ATOM 1053 C CA . LEU A 1 136 ? 8.508 -8.406 -4.371 1 98.62 136 LEU A CA 1
ATOM 1054 C C . LEU A 1 136 ? 7.641 -8.492 -3.121 1 98.62 136 LEU A C 1
ATOM 1056 O O . LEU A 1 136 ? 6.531 -7.953 -3.094 1 98.62 136 LEU A O 1
ATOM 1060 N N . GLU A 1 137 ? 8.078 -9.203 -2.17 1 98.69 137 GLU A N 1
ATOM 1061 C CA . GLU A 1 137 ? 7.441 -9.266 -0.857 1 98.69 137 GLU A CA 1
ATOM 1062 C C . GLU A 1 137 ? 8.188 -8.398 0.158 1 98.69 137 GLU A C 1
ATOM 1064 O O . GLU A 1 137 ? 9.414 -8.312 0.12 1 98.69 137 GLU A O 1
ATOM 1069 N N . LEU A 1 138 ? 7.426 -7.75 1.016 1 98.75 138 LEU A N 1
ATOM 1070 C CA . LEU A 1 138 ? 8 -6.965 2.1 1 98.75 138 LEU A CA 1
ATOM 1071 C C . LEU A 1 138 ? 8.531 -7.871 3.205 1 98.75 138 LEU A C 1
ATOM 1073 O O . LEU A 1 138 ? 9.555 -7.566 3.824 1 98.75 138 LEU A O 1
ATOM 1077 N N . THR A 1 139 ? 7.77 -8.953 3.445 1 97.62 139 THR A N 1
ATOM 1078 C CA . THR A 1 139 ? 8.18 -9.906 4.469 1 97.62 139 THR A CA 1
ATOM 1079 C C . THR A 1 139 ? 9.586 -10.43 4.195 1 97.62 139 THR A C 1
ATOM 1081 O O . THR A 1 139 ? 9.922 -10.766 3.057 1 97.62 139 THR A O 1
ATOM 1084 N N . GLY A 1 140 ? 10.398 -10.414 5.223 1 96.75 140 GLY A N 1
ATOM 1085 C CA . GLY A 1 140 ? 11.758 -10.914 5.094 1 96.75 140 GLY A CA 1
ATOM 1086 C C . GLY A 1 140 ? 12.766 -9.844 4.73 1 96.75 140 GLY A C 1
ATOM 1087 O O . GLY A 1 140 ? 13.969 -10.094 4.715 1 96.75 140 GLY A O 1
ATOM 1088 N N . LYS A 1 141 ? 12.312 -8.633 4.438 1 98.69 141 LYS A N 1
ATOM 1089 C CA . LYS A 1 141 ? 13.203 -7.535 4.074 1 98.69 141 LYS A CA 1
ATOM 1090 C C . LYS A 1 141 ? 13.695 -6.793 5.316 1 98.69 141 LYS A C 1
ATOM 1092 O O . LYS A 1 141 ? 13.219 -7.043 6.422 1 98.69 141 LYS A O 1
ATOM 1097 N N . THR A 1 142 ? 14.641 -5.961 5.129 1 98.88 142 THR A N 1
ATOM 1098 C CA . THR A 1 142 ? 15.148 -5.062 6.16 1 98.88 142 THR A CA 1
ATOM 1099 C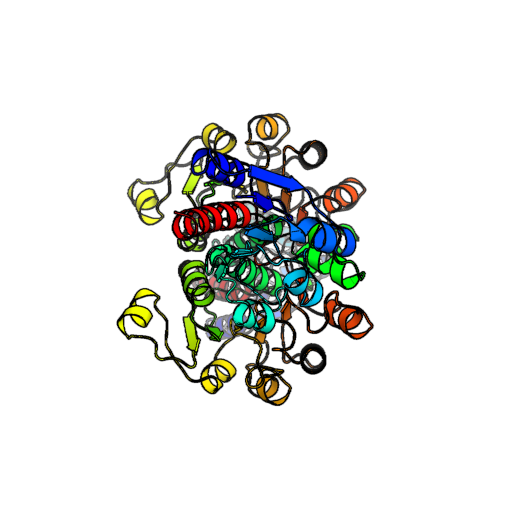 C . THR A 1 142 ? 14.727 -3.625 5.887 1 98.88 142 THR A C 1
ATOM 1101 O O . THR A 1 142 ? 14.977 -3.098 4.801 1 98.88 142 THR A O 1
ATOM 1104 N N . LEU A 1 143 ? 14.055 -3.055 6.871 1 98.94 143 LEU A N 1
ATOM 1105 C CA . LEU A 1 143 ? 13.633 -1.66 6.805 1 98.94 143 LEU A CA 1
ATOM 1106 C C . LEU A 1 143 ? 14.539 -0.778 7.656 1 98.94 143 LEU A C 1
ATOM 1108 O O . LEU A 1 143 ? 14.703 -1.022 8.852 1 98.94 143 LEU A O 1
ATOM 1112 N N . GLY A 1 144 ? 15.211 0.198 6.973 1 98.94 144 GLY A N 1
ATOM 1113 C CA . GLY A 1 144 ? 15.93 1.237 7.688 1 98.94 144 GLY A CA 1
ATOM 1114 C C . GLY A 1 144 ? 15.109 2.492 7.914 1 98.94 144 GLY A C 1
ATOM 1115 O O . GLY A 1 144 ? 14.594 3.082 6.961 1 98.94 144 GLY A O 1
ATOM 1116 N N . ILE A 1 145 ? 14.961 2.871 9.18 1 98.94 145 ILE A N 1
ATOM 1117 C CA . ILE A 1 145 ? 14.234 4.086 9.539 1 98.94 145 ILE A CA 1
ATOM 1118 C C . ILE A 1 145 ? 15.227 5.148 10.016 1 98.94 145 ILE A C 1
ATOM 1120 O O . ILE A 1 145 ? 15.891 4.973 11.039 1 98.94 145 ILE A O 1
ATOM 1124 N N . VAL A 1 146 ? 15.336 6.223 9.242 1 98.94 146 VAL A N 1
ATOM 1125 C CA . VAL A 1 146 ? 16.188 7.348 9.633 1 98.94 146 VAL A CA 1
ATOM 1126 C C . VAL A 1 146 ? 15.336 8.414 10.312 1 98.94 146 VAL A C 1
ATOM 1128 O O . VAL A 1 146 ? 14.547 9.109 9.664 1 98.94 146 VAL A O 1
ATOM 1131 N N . GLY A 1 147 ? 15.539 8.656 11.562 1 98.62 147 GLY A N 1
ATOM 1132 C CA . GLY A 1 147 ? 14.633 9.398 12.422 1 98.62 147 GLY A CA 1
ATOM 1133 C C . GLY A 1 147 ? 13.633 8.523 13.141 1 98.62 147 GLY A C 1
ATOM 1134 O O . GLY A 1 147 ? 12.695 8.008 12.531 1 98.62 147 GLY A O 1
ATOM 1135 N N . PHE A 1 148 ? 13.828 8.359 14.469 1 98.5 148 PHE A N 1
ATOM 1136 C CA . PHE A 1 148 ? 12.984 7.434 15.219 1 98.5 148 PHE A CA 1
ATOM 1137 C C . PHE A 1 148 ? 12.172 8.172 16.281 1 98.5 148 PHE A C 1
ATOM 1139 O O . PHE A 1 148 ? 12.203 7.816 17.453 1 98.5 148 PHE A O 1
ATOM 1146 N N . GLY A 1 149 ? 11.562 9.281 15.789 1 96.81 149 GLY A N 1
ATOM 1147 C CA . GLY A 1 149 ? 10.562 9.977 16.578 1 96.81 149 GLY A CA 1
ATOM 1148 C C . GLY A 1 149 ? 9.188 9.344 16.5 1 96.81 149 GLY A C 1
ATOM 1149 O O . GLY A 1 149 ? 9.062 8.117 16.438 1 96.81 149 GLY A O 1
ATOM 1150 N N . ASN A 1 150 ? 8.125 10.141 16.531 1 96 150 ASN A N 1
ATOM 1151 C CA . ASN A 1 150 ? 6.754 9.648 16.531 1 96 150 ASN A CA 1
ATOM 1152 C C . ASN A 1 150 ? 6.441 8.828 15.289 1 96 150 ASN A C 1
ATOM 1154 O O . ASN A 1 150 ? 5.914 7.719 15.391 1 96 150 ASN A O 1
ATOM 1158 N N . ILE A 1 151 ? 6.773 9.375 14.156 1 98.06 151 ILE A N 1
ATOM 1159 C CA . ILE A 1 151 ? 6.441 8.703 12.898 1 98.06 151 ILE A CA 1
ATOM 1160 C C . ILE A 1 151 ? 7.234 7.406 12.781 1 98.06 151 ILE A C 1
ATOM 1162 O O . ILE A 1 151 ? 6.684 6.367 12.422 1 98.06 151 ILE A O 1
ATOM 1166 N N . GLY A 1 152 ? 8.555 7.43 13.07 1 98.56 152 GLY A N 1
ATOM 1167 C CA . GLY A 1 152 ? 9.383 6.238 13 1 98.56 152 GLY A CA 1
ATOM 1168 C C . GLY A 1 152 ? 8.898 5.113 13.898 1 98.56 152 GLY A C 1
ATOM 1169 O O . GLY A 1 152 ? 8.875 3.953 13.484 1 98.56 152 GLY A O 1
ATOM 1170 N N . LYS A 1 153 ? 8.508 5.465 15.078 1 98.38 153 LYS A N 1
ATOM 1171 C CA . LYS A 1 153 ? 7.992 4.484 16.031 1 98.38 153 LYS A CA 1
ATOM 1172 C C . LYS A 1 153 ? 6.699 3.852 15.523 1 98.38 153 LYS A C 1
ATOM 1174 O O . LYS A 1 153 ? 6.539 2.629 15.57 1 98.38 153 LYS A O 1
ATOM 1179 N N . LEU A 1 154 ? 5.82 4.703 15.047 1 98.38 154 LEU A N 1
ATOM 1180 C CA . LEU A 1 154 ? 4.555 4.199 14.531 1 98.38 154 LEU A CA 1
ATOM 1181 C C . LEU A 1 154 ? 4.777 3.324 13.305 1 98.38 154 LEU A C 1
ATOM 1183 O O . LEU A 1 154 ? 4.109 2.299 13.133 1 98.38 154 LEU A O 1
ATOM 1187 N N . LEU A 1 155 ? 5.715 3.717 12.453 1 98.75 155 LEU A N 1
ATOM 1188 C CA . LEU A 1 155 ? 6.043 2.922 11.273 1 98.75 155 LEU A CA 1
ATOM 1189 C C . LEU A 1 155 ? 6.512 1.526 11.672 1 98.75 155 LEU A C 1
ATOM 1191 O O . LEU A 1 155 ? 6.07 0.53 11.102 1 98.75 155 LEU A O 1
ATOM 1195 N N . SER A 1 156 ? 7.41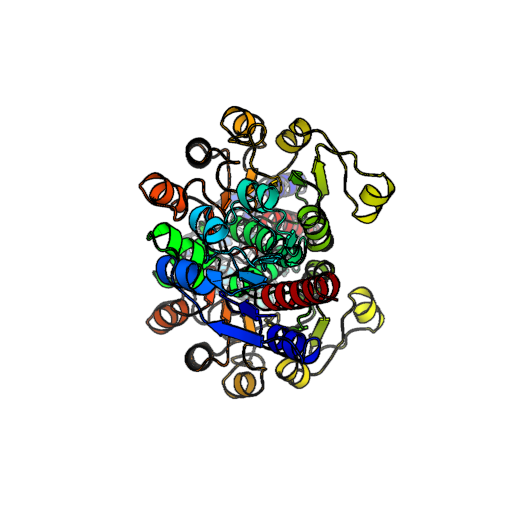4 1.454 12.688 1 98.62 156 SER A N 1
ATOM 1196 C CA . SER A 1 156 ? 7.914 0.163 13.148 1 98.62 156 SER A CA 1
ATOM 1197 C C . SER A 1 156 ? 6.789 -0.702 13.703 1 98.62 156 SER A C 1
ATOM 1199 O O . SER A 1 156 ? 6.785 -1.921 13.516 1 98.62 156 SER A O 1
ATOM 1201 N N . LYS A 1 157 ? 5.82 -0.093 14.32 1 97.88 157 LYS A N 1
ATOM 1202 C CA . LYS A 1 157 ? 4.668 -0.82 14.844 1 97.88 157 LYS A CA 1
ATOM 1203 C C . LYS A 1 157 ? 3.791 -1.355 13.719 1 97.88 157 LYS A C 1
ATOM 1205 O O . LYS A 1 157 ? 3.354 -2.508 13.758 1 97.88 157 LYS A O 1
ATOM 1210 N N . LEU A 1 158 ? 3.564 -0.539 12.773 1 98.25 158 LEU A N 1
ATOM 1211 C CA . LEU A 1 158 ? 2.689 -0.909 11.664 1 98.25 158 LEU A CA 1
ATOM 1212 C C . LEU A 1 158 ? 3.252 -2.107 10.906 1 98.25 158 LEU A C 1
ATOM 1214 O O . LEU A 1 158 ? 2.498 -2.984 10.484 1 98.25 158 LEU A O 1
ATOM 1218 N N . VAL A 1 159 ? 4.598 -2.203 10.789 1 98.19 159 VAL A N 1
ATOM 1219 C CA . VAL A 1 159 ? 5.176 -3.256 9.961 1 98.19 159 VAL A CA 1
ATOM 1220 C C . VAL A 1 159 ? 5.469 -4.484 10.82 1 98.19 159 VAL A C 1
ATOM 1222 O O . VAL A 1 159 ? 6.016 -5.477 10.328 1 98.19 159 VAL A O 1
ATOM 1225 N N . SER A 1 160 ? 5.109 -4.449 12.086 1 96.94 160 SER A N 1
ATOM 1226 C CA . SER A 1 160 ? 5.438 -5.543 12.992 1 96.94 160 SER A CA 1
ATOM 1227 C C . SER A 1 160 ? 4.766 -6.84 12.555 1 96.94 160 SER A C 1
ATOM 1229 O O . SER A 1 160 ? 5.281 -7.93 12.812 1 96.94 160 SER A O 1
ATOM 1231 N N . GLY A 1 161 ? 3.664 -6.75 11.812 1 96 161 GLY A N 1
ATOM 1232 C CA . GLY A 1 161 ? 2.967 -7.938 11.352 1 96 161 GLY A CA 1
ATOM 1233 C C . GLY A 1 161 ? 3.605 -8.562 10.125 1 96 161 GLY A C 1
ATOM 1234 O O . GLY A 1 161 ? 3.285 -9.703 9.766 1 96 161 GLY A O 1
ATOM 1235 N N . PHE A 1 162 ? 4.527 -7.949 9.344 1 96.12 162 PHE A N 1
ATOM 1236 C CA . PHE A 1 162 ? 5.125 -8.398 8.094 1 96.12 162 PHE A CA 1
ATOM 1237 C C . PHE A 1 162 ? 6.398 -9.188 8.352 1 96.12 162 PHE A C 1
ATOM 1239 O O . PHE A 1 162 ? 6.93 -9.836 7.449 1 96.12 162 PHE A O 1
ATOM 1246 N N . GLY A 1 163 ? 6.883 -9.289 9.531 1 92.31 163 GLY A N 1
ATOM 1247 C CA . GLY A 1 163 ? 8.133 -9.992 9.773 1 92.31 163 GLY A CA 1
ATOM 1248 C C . GLY A 1 163 ? 9.336 -9.312 9.156 1 92.31 163 GLY A C 1
ATOM 1249 O O . GLY A 1 163 ? 10.188 -9.961 8.555 1 92.31 163 GLY A O 1
ATOM 1250 N N . VAL A 1 164 ? 9.398 -8.062 9.133 1 97.19 164 VAL A N 1
ATOM 1251 C CA . VAL A 1 164 ? 10.484 -7.234 8.617 1 97.19 164 VAL A CA 1
ATOM 1252 C C . VAL A 1 164 ? 11.492 -6.961 9.734 1 97.19 164 VAL A C 1
ATOM 1254 O O . VAL A 1 164 ? 11.109 -6.754 10.883 1 97.19 164 VAL A O 1
ATOM 1257 N N . LYS A 1 165 ? 12.797 -7.07 9.391 1 98.5 165 LYS A N 1
ATOM 1258 C CA . LYS A 1 165 ? 13.82 -6.57 10.305 1 98.5 165 LYS A CA 1
ATOM 1259 C C . LYS A 1 165 ? 13.922 -5.051 10.242 1 98.5 165 LYS A C 1
ATOM 1261 O O . LYS A 1 165 ? 14 -4.473 9.156 1 98.5 165 LYS A O 1
ATOM 1266 N N . VAL A 1 166 ? 13.922 -4.387 11.43 1 98.88 166 VAL A N 1
ATOM 1267 C CA . VAL A 1 166 ? 13.906 -2.93 11.438 1 98.88 166 VAL A CA 1
ATOM 1268 C C . VAL A 1 166 ? 15.195 -2.398 12.062 1 98.88 166 VAL A C 1
ATOM 1270 O O . VAL A 1 166 ? 15.5 -2.699 13.219 1 98.88 166 VAL A O 1
ATOM 1273 N N . LEU A 1 167 ? 15.961 -1.66 11.266 1 98.94 167 LEU A N 1
ATOM 1274 C CA . LEU A 1 167 ? 17.109 -0.892 11.719 1 98.94 167 LEU A CA 1
ATOM 1275 C C . LEU A 1 167 ? 16.766 0.587 11.844 1 98.94 167 LEU A C 1
ATOM 1277 O O . LEU A 1 167 ? 16.062 1.142 10.992 1 98.94 167 LEU A O 1
ATOM 1281 N N . VAL A 1 168 ? 17.219 1.199 12.961 1 98.94 168 VAL A N 1
ATOM 1282 C CA . VAL A 1 168 ? 16.844 2.598 13.156 1 98.94 168 VAL A CA 1
ATOM 1283 C C . VAL A 1 168 ? 18.094 3.426 13.453 1 98.94 168 VAL A C 1
ATOM 1285 O O . VAL A 1 168 ? 19.078 2.914 14.008 1 98.94 168 VAL A O 1
ATOM 1288 N N . PHE A 1 169 ? 18.078 4.645 12.984 1 98.81 169 PHE A N 1
ATOM 1289 C CA . PHE A 1 169 ? 19.078 5.656 13.336 1 98.81 169 PHE A CA 1
ATOM 1290 C C . PHE A 1 169 ? 18.391 6.934 13.812 1 98.81 169 PHE A C 1
ATOM 1292 O O . PHE A 1 169 ? 17.375 7.352 13.25 1 98.81 169 PHE A O 1
ATOM 1299 N N . ASP A 1 170 ? 18.875 7.461 14.828 1 98.31 170 ASP A N 1
ATOM 1300 C CA . ASP A 1 170 ? 18.531 8.789 15.32 1 98.31 170 ASP A CA 1
ATOM 1301 C C . ASP A 1 170 ? 19.75 9.5 15.891 1 98.31 170 ASP A C 1
ATOM 1303 O O . ASP A 1 170 ? 20.656 8.852 16.422 1 98.31 170 ASP A O 1
ATOM 1307 N N . VAL A 1 171 ? 19.812 10.828 15.727 1 96.94 171 VAL A N 1
ATOM 1308 C CA . VAL A 1 171 ? 20.938 11.578 16.25 1 96.94 171 VAL A CA 1
ATOM 1309 C C . VAL A 1 171 ? 20.922 11.547 17.781 1 96.94 171 VAL A C 1
ATOM 1311 O O . VAL A 1 171 ? 21.953 11.68 18.438 1 96.94 171 VAL A O 1
ATOM 1314 N N . PHE A 1 172 ? 19.734 11.328 18.312 1 96.94 172 PHE A N 1
ATOM 1315 C CA . PHE A 1 172 ? 19.594 11.219 19.766 1 96.94 172 PHE A CA 1
ATOM 1316 C C . PHE A 1 172 ? 19.688 9.766 20.203 1 96.94 172 PHE A C 1
ATOM 1318 O O . PHE A 1 172 ? 19.406 8.852 19.422 1 96.94 172 PHE A O 1
ATOM 1325 N N . ASP A 1 173 ? 20 9.609 21.406 1 96.94 173 ASP A N 1
ATOM 1326 C CA . ASP A 1 173 ? 20.016 8.258 21.969 1 96.94 173 ASP A CA 1
ATOM 1327 C C . ASP A 1 173 ? 18.594 7.719 22.141 1 96.94 173 ASP A C 1
ATOM 1329 O O . ASP A 1 173 ? 17.672 8.477 22.422 1 96.94 173 ASP A O 1
ATOM 1333 N N . ILE A 1 174 ? 18.469 6.453 21.875 1 97.62 174 ILE A N 1
ATOM 1334 C CA . ILE A 1 174 ? 17.219 5.742 22.094 1 97.62 174 ILE A CA 1
ATOM 1335 C C . ILE A 1 174 ? 17.375 4.781 23.281 1 97.62 174 ILE A C 1
ATOM 1337 O O . ILE A 1 174 ? 18.219 3.887 23.25 1 97.62 174 ILE A O 1
ATOM 1341 N N . PRO A 1 175 ? 16.641 4.922 24.297 1 97.94 175 PRO A N 1
ATOM 1342 C CA . PRO A 1 175 ? 16.75 4.004 25.438 1 97.94 175 PRO A CA 1
ATOM 1343 C C . PRO A 1 175 ? 16.547 2.543 25.031 1 97.94 175 PRO A C 1
ATOM 1345 O O . PRO A 1 175 ? 15.719 2.246 24.156 1 97.94 175 PRO A O 1
ATOM 1348 N N . GLU A 1 176 ? 17.188 1.603 25.703 1 97.75 176 GLU A N 1
ATOM 1349 C CA . GLU A 1 176 ? 17.141 0.174 25.406 1 97.75 176 GLU A CA 1
ATOM 1350 C C . GLU A 1 176 ? 15.711 -0.355 25.531 1 97.75 176 GLU A C 1
ATOM 1352 O O . GLU A 1 176 ? 15.289 -1.226 24.766 1 97.75 176 GLU A O 1
ATOM 1357 N N . GLU A 1 177 ? 15.031 0.183 26.453 1 98.12 177 GLU A N 1
ATOM 1358 C CA . GLU A 1 177 ? 13.656 -0.241 26.688 1 98.12 177 GLU A CA 1
ATOM 1359 C C . GLU A 1 177 ? 12.773 0.067 25.469 1 98.12 177 GLU A C 1
ATOM 1361 O O . GLU A 1 177 ? 11.875 -0.708 25.141 1 98.12 177 GLU A O 1
ATOM 1366 N N . VAL A 1 178 ? 13.047 1.203 24.875 1 97.94 178 VAL A N 1
ATOM 1367 C CA . VAL A 1 178 ? 12.289 1.608 23.688 1 97.94 178 VAL A CA 1
ATOM 1368 C C . VAL A 1 178 ? 12.648 0.702 22.516 1 97.94 178 VAL A C 1
ATOM 1370 O O . VAL A 1 178 ? 11.766 0.264 21.766 1 97.94 178 VAL A O 1
ATOM 1373 N N . LEU A 1 179 ? 13.945 0.373 22.344 1 98.38 179 LEU A N 1
ATOM 1374 C CA . LEU A 1 179 ? 14.391 -0.521 21.281 1 98.38 179 LEU A CA 1
ATOM 1375 C C . LEU A 1 179 ? 13.719 -1.886 21.406 1 98.38 179 LEU A C 1
ATOM 1377 O O . LEU A 1 179 ? 13.281 -2.455 20.406 1 98.38 179 LEU A O 1
ATOM 1381 N N . LYS A 1 180 ? 13.594 -2.371 22.609 1 97.94 180 LYS A N 1
ATOM 1382 C CA . LYS A 1 180 ? 12.969 -3.664 22.875 1 97.94 180 LYS A CA 1
ATOM 1383 C C . LYS A 1 180 ? 11.469 -3.605 22.641 1 97.94 180 LYS A C 1
ATOM 1385 O O . LYS A 1 180 ? 10.891 -4.52 22.031 1 97.94 180 LYS A O 1
ATOM 1390 N N . GLU A 1 181 ? 10.914 -2.475 23.094 1 97.81 181 GLU A N 1
ATOM 1391 C CA . GLU A 1 181 ? 9.477 -2.299 22.969 1 97.81 181 GLU A CA 1
ATOM 1392 C C . GLU A 1 181 ? 9.047 -2.314 21.5 1 97.81 181 GLU A C 1
ATOM 1394 O O . GLU A 1 181 ? 8.031 -2.926 21.141 1 97.81 181 GLU A O 1
ATOM 1399 N N . TYR A 1 182 ? 9.812 -1.709 20.703 1 97.81 182 TYR A N 1
ATOM 1400 C CA . TYR A 1 182 ? 9.445 -1.584 19.297 1 97.81 182 TYR A CA 1
ATOM 1401 C C . TYR A 1 182 ? 10.141 -2.646 18.453 1 97.81 182 TYR A C 1
ATOM 1403 O O . TYR A 1 182 ? 9.938 -2.715 17.234 1 97.81 182 TYR A O 1
ATOM 1411 N N . ASN A 1 183 ? 10.945 -3.514 19.078 1 97.5 183 ASN A N 1
ATOM 1412 C CA . ASN A 1 183 ? 11.672 -4.602 18.422 1 97.5 183 ASN A CA 1
ATOM 1413 C C . ASN A 1 183 ? 12.516 -4.098 17.266 1 97.5 183 ASN A C 1
ATOM 1415 O O . ASN A 1 183 ? 12.375 -4.578 16.141 1 97.5 183 ASN A O 1
ATOM 1419 N N . VAL A 1 184 ? 13.344 -3.074 17.516 1 98.69 184 VAL A N 1
ATOM 1420 C CA . VAL A 1 184 ? 14.211 -2.482 16.516 1 98.69 184 VAL A CA 1
ATOM 1421 C C . VAL A 1 184 ? 15.656 -2.498 17 1 98.69 184 VAL A C 1
ATOM 1423 O O . VAL A 1 184 ? 15.922 -2.764 18.172 1 98.69 184 VAL A O 1
ATOM 1426 N N . GLU A 1 185 ? 16.562 -2.318 16.094 1 98.75 185 GLU A N 1
ATOM 1427 C CA . GLU A 1 185 ? 17.984 -2.244 16.391 1 98.75 185 GLU A CA 1
ATOM 1428 C C . GLU A 1 185 ? 18.578 -0.905 15.953 1 98.75 185 GLU A C 1
ATOM 1430 O O . GLU A 1 185 ? 18.469 -0.52 14.789 1 98.75 185 GLU A O 1
ATOM 1435 N N . LYS A 1 186 ? 19.109 -0.129 16.922 1 98.69 186 LYS A N 1
ATOM 1436 C CA . LYS A 1 186 ? 19.781 1.12 16.562 1 98.69 186 LYS A CA 1
ATOM 1437 C C . LYS A 1 186 ? 21.141 0.854 15.938 1 98.69 186 LYS A C 1
ATOM 1439 O O . LYS A 1 186 ? 21.938 0.079 16.469 1 98.69 186 LYS A O 1
ATOM 1444 N N . VAL A 1 187 ? 21.406 1.388 14.797 1 98.69 187 VAL A N 1
ATOM 1445 C CA . VAL A 1 187 ? 22.672 1.237 14.086 1 98.69 187 VAL A CA 1
ATOM 1446 C C . VAL A 1 187 ? 23.109 2.586 13.516 1 98.69 187 VAL A C 1
ATOM 1448 O O . VAL A 1 187 ? 22.422 3.592 13.688 1 98.69 187 VAL A O 1
ATOM 1451 N N . SER A 1 188 ? 24.297 2.629 12.883 1 98.44 188 SER A N 1
ATOM 1452 C CA . SER A 1 188 ? 24.766 3.848 12.227 1 98.44 188 SER A CA 1
ATOM 1453 C C . SER A 1 188 ? 24.062 4.051 10.883 1 98.44 188 SER A C 1
ATOM 1455 O O . SER A 1 188 ? 23.453 3.125 10.344 1 98.44 188 SER A O 1
ATOM 1457 N N . LEU A 1 189 ? 24.125 5.227 10.391 1 98.31 189 LEU A N 1
ATOM 1458 C CA . LEU A 1 189 ? 23.578 5.5 9.062 1 98.31 189 LEU A CA 1
ATOM 1459 C C . LEU A 1 189 ? 24.219 4.602 8.016 1 98.31 189 LEU A C 1
ATOM 1461 O O . LEU A 1 189 ? 23.547 4.09 7.129 1 98.31 189 LEU A O 1
ATOM 1465 N N . GLU A 1 190 ? 25.5 4.441 8.133 1 98.44 190 GLU A N 1
ATOM 1466 C CA . GLU A 1 190 ? 26.25 3.607 7.188 1 98.44 190 GLU A CA 1
ATOM 1467 C C . GLU A 1 190 ? 25.719 2.174 7.188 1 98.44 190 GLU A C 1
ATOM 1469 O O . GLU A 1 190 ? 25.609 1.548 6.133 1 98.44 190 GLU A O 1
ATOM 1474 N N . GLU A 1 191 ? 25.422 1.686 8.352 1 98.75 191 GLU A N 1
ATOM 1475 C CA . GLU A 1 191 ? 24.875 0.332 8.469 1 98.75 191 GLU A CA 1
ATOM 1476 C C . GLU A 1 191 ? 23.5 0.226 7.82 1 98.75 191 GLU A C 1
ATOM 1478 O O . GLU A 1 191 ? 23.172 -0.801 7.227 1 98.75 191 GLU A O 1
ATOM 1483 N N . ILE A 1 192 ? 22.703 1.272 7.965 1 98.88 192 ILE A N 1
ATOM 1484 C CA . ILE A 1 192 ? 21.406 1.283 7.305 1 98.88 192 ILE A CA 1
ATOM 1485 C C . ILE A 1 192 ? 21.594 1.255 5.789 1 98.88 192 ILE A C 1
ATOM 1487 O O . ILE A 1 192 ? 20.969 0.449 5.094 1 98.88 192 ILE A O 1
ATOM 1491 N N . TYR A 1 193 ? 22.484 2.113 5.301 1 98.81 193 TYR A N 1
ATOM 1492 C CA . TYR A 1 193 ? 22.719 2.182 3.863 1 98.81 193 TYR A CA 1
ATOM 1493 C C . TYR A 1 193 ? 23.188 0.835 3.322 1 98.81 193 TYR A C 1
ATOM 1495 O O . TYR A 1 193 ? 22.734 0.389 2.268 1 98.81 193 TYR A O 1
ATOM 1503 N N . LYS A 1 194 ? 23.969 0.114 4.047 1 98.5 194 LYS A N 1
ATOM 1504 C CA . LYS A 1 194 ? 24.609 -1.117 3.594 1 98.5 194 LYS A CA 1
ATOM 1505 C C . LYS A 1 194 ? 23.641 -2.295 3.662 1 98.5 194 LYS A C 1
ATOM 1507 O O . LYS A 1 194 ? 23.719 -3.225 2.855 1 98.5 194 LYS A O 1
ATOM 1512 N N . ASN A 1 195 ? 22.656 -2.211 4.586 1 98.69 195 ASN A N 1
ATOM 1513 C CA . ASN A 1 195 ? 21.969 -3.455 4.91 1 98.69 195 ASN A CA 1
ATOM 1514 C C . ASN A 1 195 ? 20.469 -3.355 4.609 1 98.69 195 ASN A C 1
ATOM 1516 O O . ASN A 1 195 ? 19.797 -4.375 4.492 1 98.69 195 ASN A O 1
ATOM 1520 N N . ALA A 1 196 ? 19.938 -2.184 4.523 1 98.94 196 ALA A N 1
ATOM 1521 C CA . ALA A 1 196 ? 18.484 -2.027 4.391 1 98.94 196 ALA A CA 1
ATOM 1522 C C . ALA A 1 196 ? 18.047 -2.236 2.947 1 98.94 196 ALA A C 1
ATOM 1524 O O . ALA A 1 196 ? 18.719 -1.809 2.012 1 98.94 196 ALA A O 1
ATOM 1525 N N . ASP A 1 197 ? 16.953 -2.924 2.754 1 98.94 197 ASP A N 1
ATOM 1526 C CA . ASP A 1 197 ? 16.297 -3.035 1.455 1 98.94 197 ASP A CA 1
ATOM 1527 C C . ASP A 1 197 ? 15.43 -1.81 1.173 1 98.94 197 ASP A C 1
ATOM 1529 O O . ASP A 1 197 ? 15.211 -1.452 0.013 1 98.94 197 ASP A O 1
ATOM 1533 N N . ILE A 1 198 ? 14.867 -1.252 2.225 1 98.94 198 ILE A N 1
ATOM 1534 C CA . ILE A 1 198 ? 14.039 -0.052 2.203 1 98.94 198 ILE A CA 1
ATOM 1535 C C . ILE A 1 198 ? 14.57 0.961 3.215 1 98.94 198 ILE A C 1
ATOM 1537 O O . ILE A 1 198 ? 14.922 0.598 4.34 1 98.94 198 ILE A O 1
ATOM 1541 N N . ILE A 1 199 ? 14.641 2.213 2.824 1 98.94 199 ILE A N 1
ATOM 1542 C CA . ILE A 1 199 ? 15.047 3.281 3.73 1 98.94 199 ILE A CA 1
ATOM 1543 C C . ILE A 1 199 ? 13.984 4.375 3.75 1 98.94 199 ILE A C 1
ATOM 1545 O O . ILE A 1 199 ? 13.617 4.91 2.701 1 98.94 199 ILE A O 1
ATOM 1549 N N . SER A 1 200 ? 13.453 4.641 4.863 1 98.94 200 SER A N 1
ATOM 1550 C CA . SER A 1 200 ? 12.445 5.684 5.055 1 98.94 200 SER A CA 1
ATOM 1551 C C . SER A 1 200 ? 13 6.828 5.898 1 98.94 200 SER A C 1
ATOM 1553 O O . SER A 1 200 ? 13.609 6.598 6.945 1 98.94 200 SER A O 1
ATOM 1555 N N . LEU A 1 201 ? 12.766 8.086 5.445 1 98.88 201 LEU A N 1
ATOM 1556 C CA . LEU A 1 201 ? 13.367 9.266 6.062 1 98.88 201 LEU A CA 1
ATOM 1557 C C . LEU A 1 201 ? 12.336 10.039 6.875 1 98.88 201 LEU A C 1
ATOM 1559 O O . LEU A 1 201 ? 11.273 10.391 6.359 1 98.88 201 LEU A O 1
ATOM 1563 N N . HIS A 1 202 ? 12.625 10.289 8.102 1 98.44 202 HIS A N 1
ATOM 1564 C CA . HIS A 1 202 ? 11.758 11.008 9.031 1 98.44 202 HIS A CA 1
ATOM 1565 C C . HIS A 1 202 ? 12.547 11.992 9.883 1 98.44 202 HIS A C 1
ATOM 1567 O O . HIS A 1 202 ? 12.414 12.008 11.109 1 98.44 202 HIS A O 1
ATOM 1573 N N . VAL A 1 203 ? 13.336 12.836 9.203 1 97.69 203 VAL A N 1
ATOM 1574 C CA . VAL A 1 203 ? 14.18 13.844 9.844 1 97.69 203 VAL A CA 1
ATOM 1575 C C . VAL A 1 203 ? 13.758 15.234 9.383 1 97.69 203 VAL A C 1
ATOM 1577 O O . VAL A 1 203 ? 13.172 15.391 8.312 1 97.69 203 VAL A O 1
ATOM 1580 N N . PRO A 1 204 ? 14.023 16.25 10.18 1 94.19 204 PRO A N 1
ATOM 1581 C CA . PRO A 1 204 ? 13.758 17.609 9.719 1 94.19 204 PRO A CA 1
ATOM 1582 C C . PRO A 1 204 ? 14.727 18.062 8.617 1 94.19 204 PRO A C 1
ATOM 1584 O O . PRO A 1 204 ? 15.758 17.438 8.406 1 94.19 204 PRO A O 1
ATOM 1587 N N . LYS A 1 205 ? 14.352 19 7.891 1 94.19 205 LYS A N 1
ATOM 1588 C CA . LYS A 1 205 ? 15.258 19.609 6.91 1 94.19 205 LYS A CA 1
ATOM 1589 C C . LYS A 1 205 ? 16.062 20.734 7.527 1 94.19 205 LYS A C 1
ATOM 1591 O O . LYS A 1 205 ? 15.5 21.719 8.023 1 94.19 205 LYS A O 1
ATOM 1596 N N . ASN A 1 206 ? 17.234 20.625 7.617 1 94.88 206 ASN A N 1
ATOM 1597 C CA . ASN A 1 206 ? 18.219 21.609 8.047 1 94.88 206 ASN A CA 1
ATOM 1598 C C . ASN A 1 206 ? 19.531 21.5 7.273 1 94.88 206 ASN A C 1
ATOM 1600 O O . ASN A 1 206 ? 19.594 20.781 6.273 1 94.88 206 ASN A O 1
ATOM 1604 N N . ASP A 1 207 ? 20.5 22.25 7.703 1 95.81 207 ASP A N 1
ATOM 1605 C CA . ASP A 1 207 ? 21.766 22.266 6.961 1 95.81 207 ASP A CA 1
ATOM 1606 C C . ASP A 1 207 ? 22.406 20.891 6.941 1 95.81 207 ASP A C 1
ATOM 1608 O O . ASP A 1 207 ? 23.062 20.516 5.961 1 95.81 207 ASP A O 1
ATOM 1612 N N . LYS A 1 208 ? 22.219 20.141 7.957 1 96.25 208 LYS A N 1
ATOM 1613 C CA . LYS A 1 208 ? 22.844 18.828 8.094 1 96.25 208 LYS A CA 1
ATOM 1614 C C . LYS A 1 208 ? 22.094 17.781 7.289 1 96.25 208 LYS A C 1
ATOM 1616 O O . LYS A 1 208 ? 22.672 16.781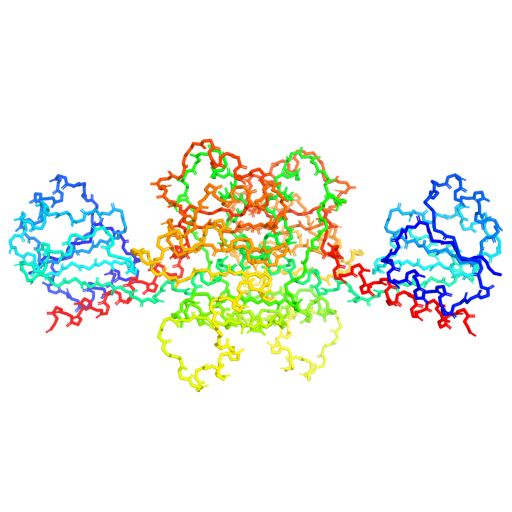 6.855 1 96.25 208 LYS A O 1
ATOM 1621 N N . THR A 1 209 ? 20.797 17.984 7.031 1 97.81 209 THR A N 1
ATOM 1622 C CA . THR A 1 209 ? 19.984 16.938 6.402 1 97.81 209 THR A CA 1
ATOM 1623 C C . THR A 1 209 ? 19.641 17.312 4.969 1 97.81 209 THR A C 1
ATOM 1625 O O . THR A 1 209 ? 19.078 16.5 4.223 1 97.81 209 THR A O 1
ATOM 1628 N N . TYR A 1 210 ? 19.984 18.578 4.582 1 98.06 210 TYR A N 1
ATOM 1629 C CA . TYR A 1 210 ? 19.781 18.953 3.188 1 98.06 210 TYR A CA 1
ATOM 1630 C C . TYR A 1 210 ? 20.641 18.094 2.266 1 98.06 210 TYR A C 1
ATOM 1632 O O . TYR A 1 210 ? 21.875 18.078 2.375 1 98.06 210 TYR A O 1
ATOM 1640 N N . HIS A 1 211 ? 20 17.344 1.379 1 98.5 211 HIS A N 1
ATOM 1641 C CA . HIS A 1 211 ? 20.656 16.453 0.432 1 98.5 211 HIS A CA 1
ATOM 1642 C C . HIS A 1 211 ? 21.5 15.414 1.153 1 98.5 211 HIS A C 1
ATOM 1644 O O . HIS A 1 211 ? 22.578 15.039 0.671 1 98.5 211 HIS A O 1
ATOM 1650 N N . MET A 1 212 ? 21.031 15.016 2.342 1 98.19 212 MET A N 1
ATOM 1651 C CA . MET A 1 212 ? 21.766 13.977 3.061 1 98.19 212 MET A CA 1
ATOM 1652 C C . MET A 1 212 ? 21.75 12.664 2.291 1 98.19 212 MET A C 1
ATOM 1654 O O . MET A 1 212 ? 22.578 11.789 2.521 1 98.19 212 MET A O 1
ATOM 1658 N N . ILE A 1 213 ? 20.766 12.422 1.477 1 98.75 213 ILE A N 1
ATOM 1659 C CA . ILE A 1 213 ? 20.75 11.312 0.524 1 98.75 213 ILE A CA 1
ATOM 1660 C C . ILE A 1 213 ? 21.109 11.828 -0.869 1 98.75 213 ILE A C 1
ATOM 1662 O O . ILE A 1 213 ? 20.266 12.391 -1.565 1 98.75 213 ILE A O 1
ATOM 1666 N N . SER A 1 214 ? 22.234 11.711 -1.225 1 98.44 214 SER A N 1
ATOM 1667 C CA . SER A 1 214 ? 22.766 12.109 -2.523 1 98.44 214 SER A CA 1
ATOM 1668 C C . SER A 1 214 ? 23.578 10.984 -3.15 1 98.44 214 SER A C 1
ATOM 1670 O O . SER A 1 214 ? 23.438 9.82 -2.773 1 98.44 214 SER A O 1
ATOM 1672 N N . SER A 1 215 ? 24.391 11.266 -4.16 1 98.56 215 SER A N 1
ATOM 1673 C CA . SER A 1 215 ? 25.094 10.258 -4.953 1 98.56 215 SER A CA 1
ATOM 1674 C C . SER A 1 215 ? 25.922 9.336 -4.066 1 98.56 215 SER A C 1
ATOM 1676 O O . SER A 1 215 ? 25.875 8.117 -4.219 1 98.56 215 SER A O 1
ATOM 1678 N N . LYS A 1 216 ? 26.625 9.938 -3.156 1 98.44 216 LYS A N 1
ATOM 1679 C CA . LYS A 1 216 ? 27.5 9.164 -2.285 1 98.44 216 LYS A CA 1
ATOM 1680 C C . LYS A 1 216 ? 26.719 8.125 -1.491 1 98.44 216 LYS A C 1
ATOM 1682 O O . LYS A 1 216 ? 27.141 6.969 -1.398 1 98.44 216 LYS A O 1
ATOM 1687 N N . GLN A 1 217 ? 25.641 8.531 -0.924 1 98.75 217 GLN A N 1
ATOM 1688 C CA . GLN A 1 217 ? 24.828 7.629 -0.108 1 98.75 217 GLN A CA 1
ATOM 1689 C C . GLN A 1 217 ? 24.141 6.57 -0.968 1 98.75 217 GLN A C 1
ATOM 1691 O O . GLN A 1 217 ? 24.094 5.398 -0.588 1 98.75 217 GLN A O 1
ATOM 1696 N N . PHE A 1 218 ? 23.641 6.938 -2.135 1 98.75 218 PHE A N 1
ATOM 1697 C CA . PHE A 1 218 ? 23.031 5.969 -3.039 1 98.75 218 PHE A CA 1
ATOM 1698 C C . PHE A 1 218 ? 24.031 4.879 -3.414 1 98.75 218 PHE A C 1
ATOM 1700 O O . PHE A 1 218 ? 23.672 3.701 -3.48 1 98.75 218 PHE A O 1
ATOM 1707 N N . GLU A 1 219 ? 25.281 5.254 -3.646 1 98.44 219 GLU A N 1
ATOM 1708 C CA . GLU A 1 219 ? 26.312 4.297 -4.016 1 98.44 219 GLU A CA 1
ATOM 1709 C C . GLU A 1 219 ? 26.547 3.283 -2.898 1 98.44 219 GLU A C 1
ATOM 1711 O O . GLU A 1 219 ? 26.859 2.119 -3.166 1 98.44 219 GLU A O 1
ATOM 1716 N N . ALA A 1 220 ? 26.344 3.746 -1.717 1 98.56 220 ALA A N 1
ATOM 1717 C CA . ALA A 1 220 ? 26.625 2.902 -0.557 1 98.56 220 ALA A CA 1
ATOM 1718 C C . ALA A 1 220 ? 25.453 1.956 -0.272 1 98.56 220 ALA A C 1
ATOM 1720 O O . ALA A 1 220 ? 25.609 0.987 0.476 1 98.56 220 ALA A O 1
ATOM 1721 N N . MET A 1 221 ? 24.328 2.158 -0.889 1 98.81 221 MET A N 1
ATOM 1722 C CA . MET A 1 221 ? 23.125 1.387 -0.589 1 98.81 221 MET A CA 1
ATOM 1723 C C . MET A 1 221 ? 23.125 0.069 -1.355 1 98.81 221 MET A C 1
ATOM 1725 O O . MET A 1 221 ? 23.906 -0.122 -2.277 1 98.81 221 MET A O 1
ATOM 1729 N N . LYS A 1 222 ? 22.281 -0.876 -0.933 1 98.31 222 LYS A N 1
ATOM 1730 C CA . LYS A 1 222 ? 22.094 -2.148 -1.624 1 98.31 222 LYS A CA 1
ATOM 1731 C C . LYS A 1 222 ? 21.547 -1.934 -3.029 1 98.31 222 LYS A C 1
ATOM 1733 O O . LYS A 1 222 ? 20.75 -1.019 -3.256 1 98.31 222 LYS A O 1
ATOM 1738 N N . ASP A 1 223 ? 22 -2.76 -3.922 1 98.44 223 ASP A N 1
ATOM 1739 C CA . ASP A 1 223 ? 21.328 -2.773 -5.215 1 98.44 223 ASP A CA 1
ATOM 1740 C C . ASP A 1 223 ? 19.844 -3.123 -5.055 1 98.44 223 ASP A C 1
ATOM 1742 O O . ASP A 1 223 ? 19.5 -4.074 -4.348 1 98.44 223 ASP A O 1
ATOM 1746 N N . GLY A 1 224 ? 18.969 -2.289 -5.633 1 98.56 224 GLY A N 1
ATOM 1747 C CA . GLY A 1 224 ? 17.547 -2.547 -5.555 1 98.56 224 GLY A CA 1
ATOM 1748 C C . GLY A 1 224 ? 16.875 -1.85 -4.387 1 98.56 224 GLY A C 1
ATOM 1749 O O . GLY A 1 224 ? 15.719 -2.133 -4.066 1 98.56 224 GLY A O 1
ATOM 1750 N N . VAL A 1 225 ? 17.562 -0.912 -3.768 1 98.88 225 VAL A N 1
ATOM 1751 C CA . VAL A 1 225 ? 17.047 -0.227 -2.588 1 98.88 225 VAL A CA 1
ATOM 1752 C C . VAL A 1 225 ? 15.805 0.583 -2.963 1 98.88 225 VAL A C 1
ATOM 1754 O O . VAL A 1 225 ? 15.695 1.078 -4.086 1 98.88 225 VAL A O 1
ATOM 1757 N N . VAL A 1 226 ? 14.867 0.657 -2.035 1 98.88 226 VAL A N 1
ATOM 1758 C CA . VAL A 1 226 ? 13.719 1.554 -2.105 1 98.88 226 VAL A CA 1
ATOM 1759 C C . VAL A 1 226 ? 13.914 2.717 -1.135 1 98.88 226 VAL A C 1
ATOM 1761 O O . VAL A 1 226 ? 14.328 2.52 0.008 1 98.88 226 VAL A O 1
ATOM 1764 N N . ILE A 1 227 ? 13.641 3.945 -1.607 1 98.88 227 ILE A N 1
ATOM 1765 C CA . ILE A 1 227 ? 13.773 5.121 -0.755 1 98.88 227 ILE A CA 1
ATOM 1766 C C . ILE A 1 227 ? 12.422 5.805 -0.592 1 98.88 227 ILE A C 1
ATOM 1768 O O . ILE A 1 227 ? 11.711 6.035 -1.575 1 98.88 227 ILE A O 1
ATOM 1772 N N . ILE A 1 228 ? 12.062 6.09 0.637 1 98.94 228 ILE A N 1
ATOM 1773 C CA . ILE A 1 228 ? 10.812 6.781 0.927 1 98.94 228 ILE A CA 1
ATOM 1774 C C . ILE A 1 228 ? 11.102 8.117 1.602 1 98.94 228 ILE A C 1
ATOM 1776 O O . ILE A 1 228 ? 11.797 8.164 2.621 1 98.94 228 ILE A O 1
ATOM 1780 N N . ASN A 1 229 ? 10.617 9.195 1.005 1 98.88 229 ASN A N 1
ATOM 1781 C CA . ASN A 1 229 ? 10.703 10.508 1.641 1 98.88 229 ASN A CA 1
ATOM 1782 C C . ASN A 1 229 ? 9.312 11.102 1.881 1 98.88 229 ASN A C 1
ATOM 1784 O O . ASN A 1 229 ? 8.68 11.609 0.953 1 98.88 229 ASN A O 1
ATOM 1788 N N . ALA A 1 230 ? 8.852 11 3.07 1 97.94 230 ALA A N 1
ATOM 1789 C CA . ALA A 1 230 ? 7.609 11.633 3.51 1 97.94 230 ALA A CA 1
ATOM 1790 C C . ALA A 1 230 ? 7.879 12.664 4.605 1 97.94 230 ALA A C 1
ATOM 1792 O O . ALA A 1 230 ? 7.008 12.93 5.438 1 97.94 230 ALA A O 1
ATOM 1793 N N . ALA A 1 231 ? 9.133 13.102 4.676 1 96.81 231 ALA A N 1
ATOM 1794 C CA . ALA A 1 231 ? 9.555 14.086 5.664 1 96.81 231 ALA A CA 1
ATOM 1795 C C . ALA A 1 231 ? 9.492 15.5 5.09 1 96.81 231 ALA A C 1
ATOM 1797 O O . ALA A 1 231 ? 8.445 16.141 5.125 1 96.81 231 ALA A O 1
ATOM 1798 N N . ARG A 1 232 ? 10.617 15.891 4.418 1 96.12 232 ARG A N 1
ATOM 1799 C CA . ARG A 1 232 ? 10.664 17.203 3.777 1 96.12 232 ARG A CA 1
ATOM 1800 C C . ARG A 1 232 ? 11.406 17.125 2.443 1 96.12 232 ARG A C 1
ATOM 1802 O O . ARG A 1 232 ? 12.359 16.375 2.297 1 96.12 232 ARG A O 1
ATOM 1809 N N . GLY A 1 233 ? 10.883 17.953 1.479 1 97 233 GLY A N 1
ATOM 1810 C CA . GLY A 1 233 ? 11.648 18.094 0.251 1 97 233 GLY A CA 1
ATOM 1811 C C . GLY A 1 233 ? 13.039 18.641 0.482 1 97 233 GLY A C 1
ATOM 1812 O O . GLY A 1 233 ? 13.242 19.531 1.325 1 97 233 GLY A O 1
ATOM 1813 N N . GLY A 1 234 ? 13.992 18.141 -0.243 1 97.75 234 GLY A N 1
ATOM 1814 C CA . GLY A 1 234 ? 15.359 18.625 -0.112 1 97.75 234 GLY A CA 1
ATOM 1815 C C . GLY A 1 234 ? 16.25 17.672 0.678 1 97.75 234 GLY A C 1
ATOM 1816 O O . GLY A 1 234 ? 17.469 17.766 0.61 1 97.75 234 GLY A O 1
ATOM 1817 N N . ILE A 1 235 ? 15.672 16.75 1.38 1 98.56 235 ILE A N 1
ATOM 1818 C CA . ILE A 1 235 ? 16.469 15.773 2.107 1 98.56 235 ILE A CA 1
ATOM 1819 C C . ILE A 1 235 ? 17.094 14.789 1.124 1 98.56 235 ILE A C 1
ATOM 1821 O O . ILE A 1 235 ? 18.25 14.383 1.297 1 98.56 235 ILE A O 1
ATOM 1825 N N . VAL A 1 236 ? 16.375 14.438 0.127 1 98.81 236 VAL A N 1
ATOM 1826 C CA . VAL A 1 236 ? 16.859 13.625 -0.98 1 98.81 236 VAL A CA 1
ATOM 1827 C C . VAL A 1 236 ? 17.25 14.523 -2.152 1 98.81 236 VAL A C 1
ATOM 1829 O O . VAL A 1 236 ? 16.469 15.398 -2.557 1 98.81 236 VAL A O 1
ATOM 1832 N N . ASP A 1 237 ? 18.422 14.414 -2.609 1 98.75 237 ASP A N 1
ATOM 1833 C CA . ASP A 1 237 ? 18.797 15.031 -3.881 1 98.75 237 ASP A CA 1
ATOM 1834 C C . ASP A 1 237 ? 18.078 14.359 -5.047 1 98.75 237 ASP A C 1
ATOM 1836 O O . ASP A 1 237 ? 18.453 13.273 -5.484 1 98.75 237 ASP A O 1
ATOM 1840 N N . GLU A 1 238 ? 17.109 15.062 -5.574 1 98.38 238 GLU A N 1
ATOM 1841 C CA . GLU A 1 238 ? 16.188 14.453 -6.531 1 98.38 238 GLU A CA 1
ATOM 1842 C C . GLU A 1 238 ? 16.875 14.219 -7.875 1 98.38 238 GLU A C 1
ATOM 1844 O O . GLU A 1 238 ? 16.516 13.281 -8.594 1 98.38 238 GLU A O 1
ATOM 1849 N N . GLU A 1 239 ? 17.828 15.07 -8.219 1 98.06 239 GLU A N 1
ATOM 1850 C CA . GLU A 1 239 ? 18.609 14.812 -9.422 1 98.06 239 GLU A CA 1
ATOM 1851 C C . GLU A 1 239 ? 19.422 13.523 -9.281 1 98.06 239 GLU A C 1
ATOM 1853 O O . GLU A 1 239 ? 19.5 12.734 -10.219 1 98.06 239 GLU A O 1
ATOM 1858 N N . ALA A 1 240 ? 20.016 13.391 -8.141 1 98.75 240 ALA A N 1
ATOM 1859 C CA . ALA A 1 240 ? 20.734 12.148 -7.863 1 98.75 240 ALA A CA 1
ATOM 1860 C C . ALA A 1 240 ? 19.797 10.953 -7.879 1 98.75 240 ALA A C 1
ATOM 1862 O O . ALA A 1 240 ? 20.141 9.898 -8.414 1 98.75 240 ALA A O 1
ATOM 1863 N N . LEU A 1 241 ? 18.672 11.102 -7.277 1 98.81 241 LEU A N 1
ATOM 1864 C CA . LEU A 1 241 ? 17.672 10.031 -7.266 1 98.81 241 LEU A CA 1
ATOM 1865 C C . LEU A 1 241 ? 17.375 9.555 -8.688 1 98.81 241 LEU A C 1
ATOM 1867 O O . LEU A 1 241 ? 17.344 8.352 -8.945 1 98.81 241 LEU A O 1
ATOM 1871 N N . LEU A 1 242 ? 17.125 10.516 -9.594 1 98.56 242 LEU A N 1
ATOM 1872 C CA . LEU A 1 242 ? 16.844 10.172 -10.977 1 98.56 242 LEU A CA 1
ATOM 1873 C C . LEU A 1 242 ? 17.984 9.359 -11.578 1 98.56 242 LEU A C 1
ATOM 1875 O O . LEU A 1 242 ? 17.75 8.344 -12.242 1 98.56 242 LEU A O 1
ATOM 1879 N N . LYS A 1 243 ? 19.203 9.82 -11.32 1 98.62 243 LYS A N 1
ATOM 1880 C CA . LYS A 1 243 ? 20.391 9.141 -11.836 1 98.62 243 LYS A CA 1
ATOM 1881 C C . LYS A 1 243 ? 20.422 7.68 -11.391 1 98.62 243 LYS A C 1
ATOM 1883 O O . LYS A 1 243 ? 20.703 6.789 -12.188 1 98.62 243 LYS A O 1
ATOM 1888 N N . TYR A 1 244 ? 20.047 7.398 -10.188 1 98.75 244 TYR A N 1
ATOM 1889 C CA . TYR A 1 244 ? 20.219 6.062 -9.617 1 98.75 244 TYR A CA 1
ATOM 1890 C C . TYR A 1 244 ? 18.984 5.207 -9.891 1 98.75 244 TYR A C 1
ATOM 1892 O O . TYR A 1 244 ? 19.031 3.979 -9.773 1 98.75 244 TYR A O 1
ATOM 1900 N N . LEU A 1 245 ? 17.891 5.809 -10.227 1 98.75 245 LEU A N 1
ATOM 1901 C CA . LEU A 1 245 ? 16.781 5.066 -10.828 1 98.75 245 LEU A CA 1
ATOM 1902 C C . LEU A 1 245 ? 17.125 4.605 -12.234 1 98.75 245 LEU A C 1
ATOM 1904 O O . LEU A 1 245 ? 16.875 3.457 -12.602 1 98.75 245 LEU A O 1
ATOM 1908 N N . GLU A 1 246 ? 17.75 5.488 -12.969 1 98.19 246 GLU A N 1
ATOM 1909 C CA . GLU A 1 246 ? 18.109 5.23 -14.359 1 98.19 246 GLU A CA 1
ATOM 1910 C C . GLU A 1 246 ? 19.125 4.098 -14.469 1 98.19 246 GLU A C 1
ATOM 1912 O O . GLU A 1 246 ? 19.047 3.279 -15.391 1 98.19 246 GLU A O 1
ATOM 1917 N N . ASN A 1 247 ? 20.062 4.09 -13.531 1 97.94 247 ASN A N 1
ATOM 1918 C CA . ASN A 1 247 ? 21.094 3.08 -13.656 1 97.94 247 ASN A CA 1
ATOM 1919 C C . ASN A 1 247 ? 20.703 1.775 -12.969 1 97.94 247 ASN A C 1
ATOM 1921 O O . ASN A 1 247 ? 21.484 0.819 -12.953 1 97.94 247 ASN A O 1
ATOM 1925 N N . GLY A 1 248 ? 19.547 1.727 -12.258 1 97.56 248 GLY A N 1
ATOM 1926 C CA . GLY A 1 248 ? 19 0.48 -11.758 1 97.56 248 GLY A CA 1
ATOM 1927 C C . GLY A 1 248 ? 19.359 0.206 -10.312 1 97.56 248 GLY A C 1
ATOM 1928 O O . GLY A 1 248 ? 18.891 -0.764 -9.719 1 97.56 248 GLY A O 1
ATOM 1929 N N . LYS A 1 249 ? 20.234 1.036 -9.742 1 98.31 249 LYS A N 1
ATOM 1930 C CA . LYS A 1 249 ? 20.609 0.87 -8.336 1 98.31 249 LYS A CA 1
ATOM 1931 C C . LYS A 1 249 ? 19.391 1.001 -7.434 1 98.31 249 LYS A C 1
ATOM 1933 O O . LYS A 1 249 ? 19.219 0.213 -6.5 1 98.31 249 LYS A O 1
ATOM 1938 N N . VAL A 1 250 ? 18.641 2.008 -7.695 1 98.81 250 VAL A N 1
ATOM 1939 C CA . VAL A 1 250 ? 17.406 2.236 -6.945 1 98.81 250 VAL A CA 1
ATOM 1940 C C . VAL A 1 250 ? 16.25 1.546 -7.641 1 98.81 250 VAL A C 1
ATOM 1942 O O . VAL A 1 250 ? 15.969 1.805 -8.812 1 98.81 250 VAL A O 1
ATOM 1945 N N . PHE A 1 251 ? 15.562 0.653 -6.918 1 98.88 251 PHE A N 1
ATOM 1946 C CA . PHE A 1 251 ? 14.414 -0.082 -7.445 1 98.88 251 PHE A CA 1
ATOM 1947 C C . PHE A 1 251 ? 13.211 0.839 -7.625 1 98.88 251 PHE A C 1
ATOM 1949 O O . PHE A 1 251 ? 12.469 0.709 -8.594 1 98.88 251 PHE A O 1
ATOM 1956 N N . GLY A 1 252 ? 13.062 1.716 -6.605 1 98.81 252 GLY A N 1
ATOM 1957 C CA . GLY A 1 252 ? 11.953 2.652 -6.633 1 98.81 252 GLY A CA 1
ATOM 1958 C C . GLY A 1 252 ? 12.008 3.68 -5.52 1 98.81 252 GLY A C 1
ATOM 1959 O O . GLY A 1 252 ? 12.828 3.572 -4.609 1 98.81 252 GLY A O 1
ATOM 1960 N N . ALA A 1 253 ? 11.086 4.664 -5.602 1 98.94 253 ALA A N 1
ATOM 1961 C CA . ALA A 1 253 ? 11.047 5.727 -4.598 1 98.94 253 ALA A CA 1
ATOM 1962 C C . ALA A 1 253 ? 9.609 6.145 -4.293 1 98.94 253 ALA A C 1
ATOM 1964 O O . ALA A 1 253 ? 8.781 6.23 -5.195 1 98.94 253 ALA A O 1
ATOM 1965 N N . GLY A 1 254 ? 9.305 6.27 -3.039 1 98.88 254 GLY A N 1
ATOM 1966 C CA . GLY A 1 254 ? 8.078 6.898 -2.58 1 98.88 254 GLY A CA 1
ATOM 1967 C C . GLY A 1 254 ? 8.273 8.336 -2.125 1 98.88 254 GLY A C 1
ATOM 1968 O O . GLY A 1 254 ? 9.078 8.602 -1.229 1 98.88 254 GLY A O 1
ATOM 1969 N N . LEU A 1 255 ? 7.543 9.266 -2.754 1 98.81 255 LEU A N 1
ATOM 1970 C CA . LEU A 1 255 ? 7.727 10.68 -2.467 1 98.81 255 LEU A CA 1
ATOM 1971 C C . LEU A 1 255 ? 6.398 11.336 -2.092 1 98.81 255 LEU A C 1
ATOM 1973 O O . LEU A 1 255 ? 5.449 11.32 -2.883 1 98.81 255 LEU A O 1
ATOM 1977 N N . ASP A 1 256 ? 6.363 11.906 -0.921 1 98.62 256 ASP A N 1
ATOM 1978 C CA . ASP A 1 256 ? 5.223 12.734 -0.535 1 98.62 256 ASP A CA 1
ATOM 1979 C C . ASP A 1 256 ? 5.602 14.211 -0.503 1 98.62 256 ASP A C 1
ATOM 1981 O O . ASP A 1 256 ? 4.734 15.078 -0.375 1 98.62 256 ASP A O 1
ATOM 1985 N N . VAL A 1 257 ? 6.883 14.453 -0.555 1 97.94 257 VAL A N 1
ATOM 1986 C CA . VAL A 1 257 ? 7.41 15.812 -0.494 1 97.94 257 VAL A CA 1
ATOM 1987 C C . VAL A 1 257 ? 8.453 16.016 -1.591 1 97.94 257 VAL A C 1
ATOM 1989 O O . VAL A 1 257 ? 9.016 15.039 -2.105 1 97.94 257 VAL A O 1
ATOM 1992 N N . TYR A 1 258 ? 8.672 17.266 -1.914 1 97.62 258 TYR A N 1
ATOM 1993 C CA . TYR A 1 258 ? 9.516 17.625 -3.043 1 97.62 258 TYR A CA 1
ATOM 1994 C C . TYR A 1 258 ? 10.336 18.875 -2.732 1 97.62 258 TYR A C 1
ATOM 1996 O O . TYR A 1 258 ? 9.922 19.703 -1.913 1 97.62 258 TYR A O 1
ATOM 2004 N N . GLU A 1 259 ? 11.414 18.953 -3.328 1 95.38 259 GLU A N 1
ATOM 2005 C CA . GLU A 1 259 ? 12.266 20.125 -3.076 1 95.38 259 GLU A CA 1
ATOM 2006 C C . GLU A 1 259 ? 11.539 21.422 -3.424 1 95.38 259 GLU A C 1
ATOM 2008 O O . GLU A 1 259 ? 11.703 22.422 -2.738 1 95.38 259 GLU A O 1
ATOM 2013 N N . ASN A 1 260 ? 10.812 21.328 -4.52 1 92 260 ASN A N 1
ATOM 2014 C CA . ASN A 1 260 ? 9.93 22.422 -4.91 1 92 260 ASN A CA 1
ATOM 2015 C C . ASN A 1 260 ? 8.469 21.969 -4.965 1 92 260 ASN A C 1
ATOM 2017 O O . ASN A 1 260 ? 8.141 21 -5.66 1 92 260 ASN A O 1
ATOM 2021 N N . GLU A 1 261 ? 7.645 22.656 -4.242 1 92.88 261 GLU A N 1
ATOM 2022 C CA . GLU A 1 261 ? 6.234 22.281 -4.203 1 92.88 261 GLU A CA 1
ATOM 2023 C C . GLU A 1 261 ? 5.344 23.422 -4.668 1 92.88 261 GLU A C 1
ATOM 2025 O O . GLU A 1 261 ? 5.414 24.531 -4.129 1 92.88 261 GLU A O 1
ATOM 2030 N N . PRO A 1 262 ? 4.609 23.203 -5.711 1 93.5 262 PRO A N 1
ATOM 2031 C CA . PRO A 1 262 ? 4.414 21.922 -6.41 1 93.5 262 PRO A CA 1
ATOM 2032 C C . PRO A 1 262 ? 5.586 21.562 -7.32 1 93.5 262 PRO A C 1
ATOM 2034 O O . PRO A 1 262 ? 6.266 22.453 -7.84 1 93.5 262 PRO A O 1
ATOM 2037 N N . PRO A 1 263 ? 5.754 20.188 -7.41 1 94.5 263 PRO A N 1
ATOM 2038 C CA . PRO A 1 263 ? 6.836 19.766 -8.297 1 94.5 263 PRO A CA 1
ATOM 2039 C C . PRO A 1 263 ? 6.508 20 -9.773 1 94.5 263 PRO A C 1
ATOM 2041 O O . PRO A 1 263 ? 5.398 19.688 -10.219 1 94.5 263 PRO A O 1
ATOM 2044 N N . LYS A 1 264 ? 7.379 20.656 -10.438 1 87.62 264 LYS A N 1
ATOM 2045 C CA . LYS A 1 264 ? 7.188 20.922 -11.859 1 87.62 264 LYS A CA 1
ATOM 2046 C C . LYS A 1 264 ? 8.5 20.781 -12.625 1 87.62 264 LYS A C 1
ATOM 2048 O O . LYS A 1 264 ? 9.578 20.938 -12.055 1 87.62 264 LYS A O 1
ATOM 2053 N N . GLY A 1 265 ? 8.312 20.531 -13.828 1 88.75 265 GLY A N 1
ATOM 2054 C CA . GLY A 1 265 ? 9.469 20.547 -14.703 1 88.75 265 GLY A CA 1
ATOM 2055 C C . GLY A 1 265 ? 9.875 19.156 -15.18 1 88.75 265 GLY A C 1
ATOM 2056 O O . GLY A 1 265 ? 9.242 18.156 -14.812 1 88.75 265 GLY A O 1
ATOM 2057 N N . PHE A 1 266 ? 10.906 19.125 -15.93 1 91.62 266 PHE A N 1
ATOM 2058 C CA . PHE A 1 266 ? 11.336 17.938 -16.656 1 91.62 266 PHE A CA 1
ATOM 2059 C C . PHE A 1 266 ? 11.82 16.859 -15.703 1 91.62 266 PHE A C 1
ATOM 2061 O O . PHE A 1 266 ? 11.625 15.664 -15.961 1 91.62 266 PHE A O 1
ATOM 2068 N N . LEU A 1 267 ? 12.352 17.297 -14.617 1 94.5 267 LEU A N 1
ATOM 2069 C CA . LEU A 1 267 ? 12.875 16.344 -13.641 1 94.5 267 LEU A CA 1
ATOM 2070 C C . LEU A 1 267 ? 11.773 15.398 -13.156 1 94.5 267 LEU A C 1
ATOM 2072 O O . LEU A 1 267 ? 11.953 14.18 -13.133 1 94.5 267 LEU A O 1
ATOM 2076 N N . TYR A 1 268 ? 10.633 15.938 -12.898 1 93.75 268 TYR A N 1
ATOM 2077 C CA . TYR A 1 268 ? 9.562 15.133 -12.32 1 93.75 268 TYR A CA 1
ATOM 2078 C C . TYR A 1 268 ? 8.844 14.328 -13.391 1 93.75 268 TYR A C 1
ATOM 2080 O O . TYR A 1 268 ? 8.367 13.219 -13.133 1 93.75 268 TYR A O 1
ATOM 2088 N N . GLU A 1 269 ? 8.797 14.867 -14.578 1 91.5 269 GLU A N 1
ATOM 2089 C CA . GLU A 1 269 ? 8.305 14.062 -15.695 1 91.5 269 GLU A CA 1
ATOM 2090 C C . GLU A 1 269 ? 9.148 12.805 -15.883 1 91.5 269 GLU A C 1
ATOM 2092 O O . GLU A 1 269 ? 8.602 11.727 -16.141 1 91.5 269 GLU A O 1
ATOM 2097 N N . LYS A 1 270 ? 10.422 12.961 -15.758 1 95.44 270 LYS A N 1
ATOM 2098 C CA . LYS A 1 270 ? 11.336 11.836 -15.922 1 95.44 270 LYS A CA 1
ATOM 2099 C C . LYS A 1 270 ? 11.234 10.867 -14.742 1 95.44 270 LYS A C 1
ATOM 2101 O O . LYS A 1 270 ? 11.164 9.648 -14.938 1 95.44 270 LYS A O 1
ATOM 2106 N N . LEU A 1 271 ? 11.219 11.438 -13.531 1 96.88 271 LEU A N 1
ATOM 2107 C CA . LEU A 1 271 ? 11.141 10.609 -12.336 1 96.88 271 LEU A CA 1
ATOM 2108 C C . LEU A 1 271 ? 9.93 9.688 -12.391 1 96.88 271 LEU A C 1
ATOM 2110 O O . LEU A 1 271 ? 10.031 8.5 -12.07 1 96.88 271 LEU A O 1
ATOM 2114 N N . MET A 1 272 ? 8.781 10.203 -12.883 1 94.81 272 MET A N 1
ATOM 2115 C CA . MET A 1 272 ? 7.516 9.477 -12.836 1 94.81 272 MET A CA 1
ATOM 2116 C C . MET A 1 272 ? 7.473 8.398 -13.914 1 94.81 272 MET A C 1
ATOM 2118 O O . MET A 1 272 ? 6.531 7.598 -13.969 1 94.81 272 MET A O 1
ATOM 2122 N N . ASN A 1 273 ? 8.469 8.305 -14.734 1 94.75 273 ASN A N 1
ATOM 2123 C CA . ASN A 1 273 ? 8.562 7.234 -15.719 1 94.75 273 ASN A CA 1
ATOM 2124 C C . ASN A 1 273 ? 9.211 5.984 -15.141 1 94.75 273 ASN A C 1
ATOM 2126 O O . ASN A 1 273 ? 9.219 4.93 -15.773 1 94.75 273 ASN A O 1
ATOM 2130 N N . PHE A 1 274 ? 9.742 6.113 -13.984 1 97.75 274 PHE A N 1
ATOM 2131 C CA . PHE A 1 274 ? 10.352 4.984 -13.289 1 97.75 274 PHE A CA 1
ATOM 2132 C C . PHE A 1 274 ? 9.422 4.461 -12.195 1 97.75 274 PHE A C 1
ATOM 2134 O O . PHE A 1 274 ? 8.227 4.758 -12.195 1 97.75 274 PHE A O 1
ATOM 2141 N N . ASN A 1 275 ? 9.852 3.533 -11.383 1 98.31 275 ASN A N 1
ATOM 2142 C CA . ASN A 1 275 ? 9.047 2.984 -10.297 1 98.31 275 ASN A CA 1
ATOM 2143 C C . ASN A 1 275 ? 8.969 3.951 -9.117 1 98.31 275 ASN A C 1
ATOM 2145 O O . ASN A 1 275 ? 9.594 3.725 -8.078 1 98.31 275 ASN A O 1
ATOM 2149 N N . VAL A 1 276 ? 8.203 5.016 -9.336 1 98.69 276 VAL A N 1
ATOM 2150 C CA . VAL A 1 276 ? 8.023 6.055 -8.328 1 98.69 276 VAL A CA 1
ATOM 2151 C C . VAL A 1 276 ? 6.547 6.148 -7.941 1 98.69 276 VAL A C 1
ATOM 2153 O O . VAL A 1 276 ? 5.672 6.098 -8.805 1 98.69 276 VAL A O 1
ATOM 2156 N N . VAL A 1 277 ? 6.266 6.082 -6.691 1 98.69 277 VAL A N 1
ATOM 2157 C CA . VAL A 1 277 ? 4.961 6.379 -6.113 1 98.69 277 VAL A CA 1
ATOM 2158 C C . VAL A 1 277 ? 4.977 7.773 -5.488 1 98.69 277 VAL A C 1
ATOM 2160 O O . VAL A 1 277 ? 5.812 8.07 -4.633 1 98.69 277 VAL A O 1
ATOM 2163 N N . ALA A 1 278 ? 4.074 8.641 -5.906 1 98.38 278 ALA A N 1
ATOM 2164 C CA . ALA A 1 278 ? 4.141 10.039 -5.508 1 98.38 278 ALA A CA 1
ATOM 2165 C C . ALA A 1 278 ? 2.775 10.547 -5.051 1 98.38 278 ALA A C 1
ATOM 2167 O O . ALA A 1 278 ? 1.746 10.18 -5.625 1 98.38 278 ALA A O 1
ATOM 2168 N N . THR A 1 279 ? 2.74 11.297 -3.996 1 98.5 279 THR A N 1
ATOM 2169 C CA . THR A 1 279 ? 1.546 11.977 -3.508 1 98.5 279 THR A CA 1
ATOM 2170 C C . THR A 1 279 ? 1.828 13.453 -3.252 1 98.5 279 THR A C 1
ATOM 2172 O O . THR A 1 279 ? 2.977 13.844 -3.029 1 98.5 279 THR A O 1
ATOM 2175 N N . PRO A 1 280 ? 0.869 14.344 -3.398 1 97.69 280 PRO A N 1
ATOM 2176 C CA . PRO A 1 280 ? 1.075 15.789 -3.287 1 97.69 280 PRO A CA 1
ATOM 2177 C C . PRO A 1 280 ? 1.047 16.281 -1.842 1 97.69 280 PRO A C 1
ATOM 2179 O O . PRO A 1 280 ? 0.22 17.125 -1.489 1 97.69 280 PRO A O 1
ATOM 2182 N N . HIS A 1 281 ? 2.025 15.789 -1.057 1 96.75 281 HIS A N 1
ATOM 2183 C CA . HIS A 1 281 ? 2.229 16.234 0.316 1 96.75 281 HIS A CA 1
ATOM 2184 C C . HIS A 1 281 ? 0.962 16.062 1.146 1 96.75 281 HIS A C 1
ATOM 2186 O O . HIS A 1 281 ? 0.508 17 1.8 1 96.75 281 HIS A O 1
ATOM 2192 N N . ILE A 1 282 ? 0.466 14.789 1.14 1 97.44 282 ILE A N 1
ATOM 2193 C CA . ILE A 1 282 ? -0.792 14.508 1.826 1 97.44 282 ILE A CA 1
ATOM 2194 C C . ILE A 1 282 ? -0.544 13.555 2.992 1 97.44 282 ILE A C 1
ATOM 2196 O O . ILE A 1 282 ? -1.487 12.992 3.551 1 97.44 282 ILE A O 1
ATOM 2200 N N . GLY A 1 283 ? 0.676 13.266 3.311 1 97.44 283 GLY A N 1
ATOM 2201 C CA . GLY A 1 283 ? 1.003 12.297 4.344 1 97.44 283 GLY A CA 1
ATOM 2202 C C . GLY A 1 283 ? 0.235 12.516 5.633 1 97.44 283 GLY A C 1
ATOM 2203 O O . GLY A 1 283 ? -0.257 11.562 6.238 1 97.44 283 GLY A O 1
ATOM 2204 N N . ALA A 1 284 ? 0.106 13.789 5.969 1 95.81 284 ALA A N 1
ATOM 2205 C CA . ALA A 1 284 ? -0.521 14.148 7.238 1 95.81 284 ALA A CA 1
ATOM 2206 C C . ALA A 1 284 ? -2.008 14.43 7.055 1 95.81 284 ALA A C 1
ATOM 2208 O O . ALA A 1 284 ? -2.701 14.789 8.008 1 95.81 284 ALA A O 1
ATOM 2209 N N . THR A 1 285 ? -2.48 14.297 5.871 1 94.94 285 THR A N 1
ATOM 2210 C CA . THR A 1 285 ? -3.818 14.773 5.539 1 94.94 285 THR A CA 1
ATOM 2211 C C . THR A 1 285 ? -4.785 13.609 5.367 1 94.94 285 THR A C 1
ATOM 2213 O O . THR A 1 285 ? -4.965 13.102 4.258 1 94.94 285 THR A O 1
ATOM 2216 N N . THR A 1 286 ? -5.402 13.172 6.445 1 97.31 286 THR A N 1
ATOM 2217 C CA . THR A 1 286 ? -6.5 12.211 6.465 1 97.31 286 THR A CA 1
ATOM 2218 C C . THR A 1 286 ? -7.672 12.75 7.281 1 97.31 286 THR A C 1
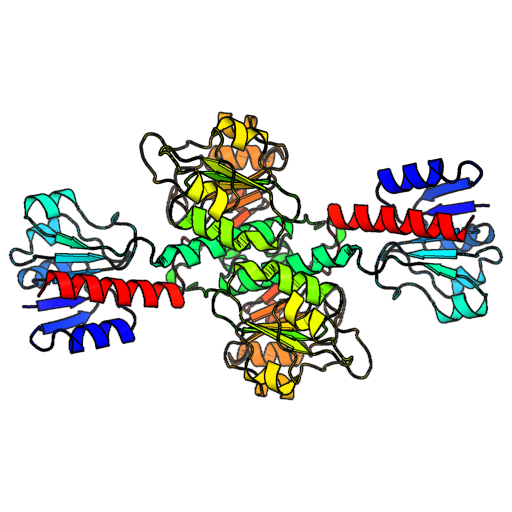ATOM 2220 O O . THR A 1 286 ? -7.508 13.688 8.07 1 97.31 286 THR A O 1
ATOM 2223 N N . LYS A 1 287 ? -8.82 12.219 7.02 1 96.94 287 LYS A N 1
ATOM 2224 C CA . LYS A 1 287 ? -9.984 12.617 7.805 1 96.94 287 LYS A CA 1
ATOM 2225 C C . LYS A 1 287 ? -9.719 12.445 9.297 1 96.94 287 LYS A C 1
ATOM 2227 O O . LYS A 1 287 ? -10.023 13.344 10.094 1 96.94 287 LYS A O 1
ATOM 2232 N N . GLU A 1 288 ? -9.18 11.328 9.672 1 97.56 288 GLU A N 1
ATOM 2233 C CA . GLU A 1 288 ? -8.891 11.016 11.07 1 97.56 288 GLU A CA 1
ATOM 2234 C C . GLU A 1 288 ? -7.859 11.977 11.648 1 97.56 288 GLU A C 1
ATOM 2236 O O . GLU A 1 288 ? -8.016 12.453 12.773 1 97.56 288 GLU A O 1
ATOM 2241 N N . ALA A 1 289 ? -6.805 12.258 10.867 1 96.75 289 ALA A N 1
ATOM 2242 C CA . ALA A 1 289 ? -5.738 13.141 11.328 1 96.75 289 ALA A CA 1
ATOM 2243 C C . ALA A 1 289 ? -6.254 14.562 11.531 1 96.75 289 ALA A C 1
ATOM 2245 O O . ALA A 1 289 ? -5.898 15.227 12.508 1 96.75 289 ALA A O 1
ATOM 2246 N N . GLN A 1 290 ? -7.055 15.055 10.586 1 94.69 290 GLN A N 1
ATOM 2247 C CA . GLN A 1 290 ? -7.613 16.391 10.711 1 94.69 290 GLN A CA 1
ATOM 2248 C C . GLN A 1 290 ? -8.453 16.531 11.977 1 94.69 290 GLN A C 1
ATOM 2250 O O . GLN A 1 290 ? -8.406 17.547 12.656 1 94.69 290 GLN A O 1
ATOM 2255 N N . TRP A 1 291 ? -9.188 15.492 12.242 1 96.56 291 TRP A N 1
ATOM 2256 C CA . TRP A 1 291 ? -9.992 15.484 13.461 1 96.56 291 TRP A CA 1
ATOM 2257 C C . TRP A 1 291 ? -9.102 15.531 14.695 1 96.56 291 TRP A C 1
ATOM 2259 O O . TRP A 1 291 ? -9.32 16.344 15.594 1 96.56 291 TRP A O 1
ATOM 2269 N N . ARG A 1 292 ? -8.07 14.68 14.734 1 97.19 292 ARG A N 1
ATOM 2270 C CA . ARG A 1 292 ? -7.172 14.641 15.883 1 97.19 292 ARG A CA 1
ATOM 2271 C C . ARG A 1 292 ? -6.449 15.969 16.062 1 97.19 292 ARG A C 1
ATOM 2273 O O . ARG A 1 292 ? -6.312 16.469 17.188 1 97.19 292 ARG A O 1
ATOM 2280 N N . VAL A 1 293 ? -5.977 16.5 14.977 1 96.69 293 VAL A N 1
ATOM 2281 C CA . VAL A 1 293 ? -5.258 17.766 14.984 1 96.69 293 VAL A CA 1
ATOM 2282 C C . VAL A 1 293 ? -6.164 18.875 15.547 1 96.69 293 VAL A C 1
ATOM 2284 O O . VAL A 1 293 ? -5.738 19.656 16.391 1 96.69 293 VAL A O 1
ATOM 2287 N N . GLY A 1 294 ? -7.398 18.922 15.07 1 96.75 294 GLY A N 1
ATOM 2288 C CA . GLY A 1 294 ? -8.352 19.891 15.555 1 96.75 294 GLY A CA 1
ATOM 2289 C C . GLY A 1 294 ? -8.633 19.766 17.047 1 96.75 294 GLY A C 1
ATOM 2290 O O . GLY A 1 294 ? -8.562 20.766 17.781 1 96.75 294 GLY A O 1
ATOM 2291 N N . MET A 1 295 ? -8.883 18.562 17.5 1 97.44 295 MET A N 1
ATOM 2292 C CA . MET A 1 295 ? -9.203 18.312 18.891 1 97.44 295 MET A CA 1
ATOM 2293 C C . MET A 1 295 ? -8.016 18.656 19.797 1 97.44 295 MET A C 1
ATOM 2295 O O . MET A 1 295 ? -8.18 19.266 20.859 1 97.44 295 MET A O 1
ATOM 2299 N N . ASP A 1 296 ? -6.855 18.266 19.312 1 97.31 296 ASP A N 1
ATOM 2300 C CA . ASP A 1 296 ? -5.637 18.547 20.062 1 97.31 296 ASP A CA 1
ATOM 2301 C C . ASP A 1 296 ? -5.398 20.062 20.172 1 97.31 296 ASP A C 1
ATOM 2303 O O . ASP A 1 296 ? -5.031 20.562 21.234 1 97.31 296 ASP A O 1
ATOM 2307 N N . LEU A 1 297 ? -5.605 20.75 19.078 1 97.44 297 LEU A N 1
ATOM 2308 C CA . LEU A 1 297 ? -5.406 22.188 19.078 1 97.44 297 LEU A CA 1
ATOM 2309 C C . LEU A 1 297 ? -6.375 22.875 20.031 1 97.44 297 LEU A C 1
ATOM 2311 O O . LEU A 1 297 ? -5.996 23.797 20.75 1 97.44 297 LEU A O 1
ATOM 2315 N N . VAL A 1 298 ? -7.602 22.375 20.031 1 97.5 298 VAL A N 1
ATOM 2316 C CA . VAL A 1 298 ? -8.617 22.953 20.906 1 97.5 298 VAL A CA 1
ATOM 2317 C C . VAL A 1 298 ? -8.188 22.812 22.359 1 97.5 298 VAL A C 1
ATOM 2319 O O . VAL A 1 298 ? -8.242 23.766 23.125 1 97.5 298 VAL A O 1
ATOM 2322 N N . ASP A 1 299 ? -7.723 21.656 22.703 1 97.56 299 ASP A N 1
ATOM 2323 C CA . ASP A 1 299 ? -7.293 21.406 24.078 1 97.56 299 ASP A CA 1
ATOM 2324 C C . ASP A 1 299 ? -6.141 22.328 24.469 1 97.56 299 ASP A C 1
ATOM 2326 O O . ASP A 1 299 ? -6.125 22.891 25.562 1 97.56 299 ASP A O 1
ATOM 2330 N N . ARG A 1 300 ? -5.27 22.547 23.578 1 97.56 300 ARG A N 1
ATOM 2331 C CA . ARG A 1 300 ? -4.098 23.391 23.828 1 97.56 300 ARG A CA 1
ATOM 2332 C C . ARG A 1 300 ? -4.477 24.859 23.906 1 97.56 300 ARG A C 1
ATOM 2334 O O . ARG A 1 300 ? -3.955 25.594 24.75 1 97.56 300 ARG A O 1
ATOM 2341 N N . LEU A 1 301 ? -5.367 25.25 23.047 1 97.5 301 LEU A N 1
ATOM 2342 C CA . LEU A 1 301 ? -5.82 26.641 23.047 1 97.5 301 LEU A CA 1
ATOM 2343 C C . LEU A 1 301 ? -6.582 26.969 24.328 1 97.5 301 LEU A C 1
ATOM 2345 O O . LEU A 1 301 ? -6.371 28.031 24.922 1 97.5 301 LEU A O 1
ATOM 2349 N N . VAL A 1 302 ? -7.438 26.047 24.719 1 97.5 302 VAL A N 1
ATOM 2350 C CA . VAL A 1 302 ? -8.234 26.25 25.922 1 97.5 302 VAL A CA 1
ATOM 2351 C C . VAL A 1 302 ? -7.312 26.375 27.141 1 97.5 302 VAL A C 1
ATOM 2353 O O . VAL A 1 302 ? -7.5 27.234 27.984 1 97.5 302 VAL A O 1
ATOM 2356 N N . LYS A 1 303 ? -6.34 25.562 27.156 1 97.5 303 LYS A N 1
ATOM 2357 C CA . LYS A 1 303 ? -5.371 25.609 28.25 1 97.5 303 LYS A CA 1
ATOM 2358 C C . LYS A 1 303 ? -4.605 26.938 28.25 1 97.5 303 LYS A C 1
ATOM 2360 O O . LYS A 1 303 ? -4.32 27.484 29.312 1 97.5 303 LYS A O 1
ATOM 2365 N N . ALA A 1 304 ? -4.309 27.469 27.094 1 97 304 ALA A N 1
ATOM 2366 C CA . ALA A 1 304 ? -3.514 28.688 26.953 1 97 304 ALA A CA 1
ATOM 2367 C C . ALA A 1 304 ? -4.348 29.922 27.281 1 97 304 ALA A C 1
ATOM 2369 O O . ALA A 1 304 ? -3.83 30.906 27.812 1 97 304 ALA A O 1
ATOM 2370 N N . ILE A 1 305 ? -5.586 29.844 26.984 1 95.88 305 ILE A N 1
ATOM 2371 C CA . ILE A 1 305 ? -6.473 31 27.125 1 95.88 305 ILE A CA 1
ATOM 2372 C C . ILE A 1 305 ? -6.969 31.094 28.562 1 95.88 305 ILE A C 1
ATOM 2374 O O . ILE A 1 305 ? -7.121 32.188 29.109 1 95.88 305 ILE A O 1
ATOM 2378 N N . LYS A 1 306 ? -7.246 29.922 29.219 1 89.25 306 LYS A N 1
ATOM 2379 C CA . LYS A 1 306 ? -7.727 29.906 30.609 1 89.25 306 LYS A CA 1
ATOM 2380 C C . LYS A 1 306 ? -6.57 30.078 31.594 1 89.25 306 LYS A C 1
ATOM 2382 O O . LYS A 1 306 ? -6.727 30.703 32.625 1 89.25 306 LYS A O 1
ATOM 2387 N N . MET B 1 1 ? 13.273 -42.25 -17.562 1 93.94 1 MET B N 1
ATOM 2388 C CA . MET B 1 1 ? 12.18 -41.312 -17.281 1 93.94 1 MET B CA 1
ATOM 2389 C C . MET B 1 1 ? 12.523 -39.906 -17.766 1 93.94 1 MET B C 1
ATOM 2391 O O . MET B 1 1 ? 13.672 -39.469 -17.641 1 93.94 1 MET B O 1
ATOM 2395 N N . TRP B 1 2 ? 11.547 -39.25 -18.516 1 97.88 2 TRP B N 1
ATOM 2396 C CA . TRP B 1 2 ? 11.758 -37.906 -19.031 1 97.88 2 TRP B CA 1
ATOM 2397 C C . TRP B 1 2 ? 10.82 -36.906 -18.344 1 97.88 2 TRP B C 1
ATOM 2399 O O . TRP B 1 2 ? 9.594 -37.062 -18.422 1 97.88 2 TRP B O 1
ATOM 2409 N N . LEU B 1 3 ? 11.445 -36.031 -17.562 1 98.31 3 LEU B N 1
ATOM 2410 C CA . LEU B 1 3 ? 10.734 -34.938 -16.953 1 98.31 3 LEU B CA 1
ATOM 2411 C C . LEU B 1 3 ? 10.984 -33.625 -17.719 1 98.31 3 LEU B C 1
ATOM 2413 O O . LEU B 1 3 ? 12.125 -33.188 -17.812 1 98.31 3 LEU B O 1
ATOM 2417 N N . HIS B 1 4 ? 9.875 -33.062 -18.25 1 98.5 4 HIS B N 1
ATOM 2418 C CA . HIS B 1 4 ? 10.016 -31.859 -19.047 1 98.5 4 HIS B CA 1
ATOM 2419 C C . HIS B 1 4 ? 9.391 -30.656 -18.328 1 98.5 4 HIS B C 1
ATOM 2421 O O . HIS B 1 4 ? 8.234 -30.703 -17.922 1 98.5 4 HIS B O 1
ATOM 2427 N N . ILE B 1 5 ? 10.18 -29.641 -18.219 1 98.31 5 ILE B N 1
ATOM 2428 C CA . ILE B 1 5 ? 9.719 -28.359 -17.672 1 98.31 5 ILE B CA 1
ATOM 2429 C C . ILE B 1 5 ? 9.391 -27.406 -18.812 1 98.31 5 ILE B C 1
ATOM 2431 O O . ILE B 1 5 ? 10.289 -26.828 -19.438 1 98.31 5 ILE B O 1
ATOM 2435 N N . ASN B 1 6 ? 8.117 -27.25 -19.016 1 98.12 6 ASN B N 1
ATOM 2436 C CA . ASN B 1 6 ? 7.695 -26.453 -20.156 1 98.12 6 ASN B CA 1
ATOM 2437 C C . ASN B 1 6 ? 7.691 -24.953 -19.828 1 98.12 6 ASN B C 1
ATOM 2439 O O . ASN B 1 6 ? 7.816 -24.109 -20.719 1 98.12 6 ASN B O 1
ATOM 2443 N N . ASP B 1 7 ? 7.406 -24.656 -18.578 1 95.62 7 ASP B N 1
ATOM 2444 C CA . ASP B 1 7 ? 7.492 -23.297 -18.047 1 95.62 7 ASP B CA 1
ATOM 2445 C C . ASP B 1 7 ? 8.562 -23.188 -16.953 1 95.62 7 ASP B C 1
ATOM 2447 O O . ASP B 1 7 ? 8.516 -23.922 -15.961 1 95.62 7 ASP B O 1
ATOM 2451 N N . PRO B 1 8 ? 9.43 -22.312 -17.125 1 92.12 8 PRO B N 1
ATOM 2452 C CA . PRO B 1 8 ? 10.617 -22.297 -16.266 1 92.12 8 PRO B CA 1
ATOM 2453 C C . PRO B 1 8 ? 10.281 -22.094 -14.797 1 92.12 8 PRO B C 1
ATOM 2455 O O . PRO B 1 8 ? 9.391 -21.312 -14.469 1 92.12 8 PRO B O 1
ATOM 2458 N N . LEU B 1 9 ? 11.016 -22.891 -13.93 1 94.62 9 LEU B N 1
ATOM 2459 C CA . LEU B 1 9 ? 11.055 -22.688 -12.484 1 94.62 9 LEU B CA 1
ATOM 2460 C C . LEU B 1 9 ? 12.227 -21.797 -12.094 1 94.62 9 LEU B C 1
ATOM 2462 O O . LEU B 1 9 ? 13.062 -21.453 -12.938 1 94.62 9 LEU B O 1
ATOM 2466 N N . ALA B 1 10 ? 12.203 -21.422 -10.82 1 93.38 10 ALA B N 1
ATOM 2467 C CA . ALA B 1 10 ? 13.414 -20.781 -10.32 1 93.38 10 ALA B CA 1
ATOM 2468 C C . ALA B 1 10 ? 14.633 -21.656 -10.539 1 93.38 10 ALA B C 1
ATOM 2470 O O . ALA B 1 10 ? 14.562 -22.875 -10.367 1 93.38 10 ALA B O 1
ATOM 2471 N N . GLN B 1 11 ? 15.727 -20.984 -10.898 1 94.25 11 GLN B N 1
ATOM 2472 C CA . GLN B 1 11 ? 16.938 -21.734 -11.219 1 94.25 11 GLN B CA 1
ATOM 2473 C C . GLN B 1 11 ? 17.328 -22.672 -10.086 1 94.25 11 GLN B C 1
ATOM 2475 O O . GLN B 1 11 ? 17.703 -23.828 -10.32 1 94.25 11 GLN B O 1
ATOM 2480 N N . ASP B 1 12 ? 17.203 -22.172 -8.875 1 96.12 12 ASP B N 1
ATOM 2481 C CA . ASP B 1 12 ? 17.547 -23 -7.715 1 96.12 12 ASP B CA 1
ATOM 2482 C C . ASP B 1 12 ? 16.672 -24.234 -7.641 1 96.12 12 ASP B C 1
ATOM 2484 O O . ASP B 1 12 ? 17.125 -25.297 -7.219 1 96.12 12 ASP B O 1
ATOM 2488 N N . ALA B 1 13 ? 15.469 -24.094 -8.023 1 96.69 13 ALA B N 1
ATOM 2489 C CA . ALA B 1 13 ? 14.531 -25.219 -7.992 1 96.69 13 ALA B CA 1
ATOM 2490 C C . ALA B 1 13 ? 14.891 -26.25 -9.047 1 96.69 13 ALA B C 1
ATOM 2492 O O . ALA B 1 13 ? 14.875 -27.453 -8.773 1 96.69 13 ALA B O 1
ATOM 2493 N N . THR B 1 14 ? 15.227 -25.812 -10.234 1 96.62 14 THR B N 1
ATOM 2494 C CA . THR B 1 14 ? 15.625 -26.719 -11.312 1 96.62 14 THR B CA 1
ATOM 2495 C C . THR B 1 14 ? 16.906 -27.453 -10.945 1 96.62 14 THR B C 1
ATOM 2497 O O . THR B 1 14 ? 17.016 -28.672 -11.156 1 96.62 14 THR B O 1
ATOM 2500 N N . ASP B 1 15 ? 17.828 -26.719 -10.359 1 97.38 15 ASP B N 1
ATOM 2501 C CA . ASP B 1 15 ? 19.094 -27.312 -9.938 1 97.38 15 ASP B CA 1
ATOM 2502 C C . ASP B 1 15 ? 18.859 -28.375 -8.859 1 97.38 15 ASP B C 1
ATOM 2504 O O . ASP B 1 15 ? 19.453 -29.453 -8.898 1 97.38 15 ASP B O 1
ATOM 2508 N N . LYS B 1 16 ? 18.016 -28.031 -7.977 1 97.44 16 LYS B N 1
ATOM 2509 C CA . LYS B 1 16 ? 17.688 -28.969 -6.91 1 97.44 16 LYS B CA 1
ATOM 2510 C C . LYS B 1 16 ? 17.047 -30.219 -7.465 1 97.44 16 LYS B C 1
ATOM 2512 O O . LYS B 1 16 ? 17.328 -31.328 -7.012 1 97.44 16 LYS B O 1
ATOM 2517 N N . LEU B 1 17 ? 16.188 -30.031 -8.414 1 96.69 17 LEU B N 1
ATOM 2518 C CA . LEU B 1 17 ? 15.508 -31.156 -9.047 1 96.69 17 LEU B CA 1
ATOM 2519 C C . LEU B 1 17 ? 16.5 -32.094 -9.719 1 96.69 17 LEU B C 1
ATOM 2521 O O . LEU B 1 17 ? 16.422 -33.312 -9.555 1 96.69 17 LEU B O 1
ATOM 2525 N N . LYS B 1 18 ? 17.438 -31.562 -10.406 1 96.88 18 LYS B N 1
ATOM 2526 C CA . LYS B 1 18 ? 18.484 -32.344 -11.086 1 96.88 18 LYS B CA 1
ATOM 2527 C C . LYS B 1 18 ? 19.359 -33.062 -10.086 1 96.88 18 LYS B C 1
ATOM 2529 O O . LYS B 1 18 ? 19.781 -34.188 -10.32 1 96.88 18 LYS B O 1
ATOM 2534 N N . GLU B 1 19 ? 19.609 -32.375 -9.039 1 97.25 19 GLU B N 1
ATOM 2535 C CA . GLU B 1 19 ? 20.438 -32.969 -7.992 1 97.25 19 GLU B CA 1
ATOM 2536 C C . GLU B 1 19 ? 19.734 -34.125 -7.316 1 97.25 19 GLU B C 1
ATOM 2538 O O . GLU B 1 19 ? 20.375 -35.125 -6.988 1 97.25 19 GLU B O 1
ATOM 2543 N N . LEU B 1 20 ? 18.5 -34.031 -7.172 1 96.88 20 LEU B N 1
ATOM 2544 C CA . LEU B 1 20 ? 17.766 -35.031 -6.406 1 96.88 20 LEU B CA 1
ATOM 2545 C C . LEU B 1 20 ? 17.344 -36.188 -7.297 1 96.88 20 LEU B C 1
ATOM 2547 O O . LEU B 1 20 ? 17.031 -37.281 -6.797 1 96.88 20 LEU B O 1
ATOM 2551 N N . LEU B 1 21 ? 17.328 -35.938 -8.617 1 96.38 21 LEU B N 1
ATOM 2552 C CA . LEU B 1 21 ? 16.938 -36.969 -9.57 1 96.38 21 LEU B CA 1
ATOM 2553 C C . LEU B 1 21 ? 17.984 -37.125 -10.664 1 96.38 21 LEU B C 1
ATOM 2555 O O . LEU B 1 21 ? 17.688 -36.969 -11.852 1 96.38 21 LEU B O 1
ATOM 2559 N N . PRO B 1 22 ? 19.156 -37.531 -10.336 1 94.44 22 PRO B N 1
ATOM 2560 C CA . PRO B 1 22 ? 20.266 -37.562 -11.289 1 94.44 22 PRO B CA 1
ATOM 2561 C C . PRO B 1 22 ? 20.062 -38.562 -12.414 1 94.44 22 PRO B C 1
ATOM 2563 O O . PRO B 1 22 ? 20.656 -38.438 -13.492 1 94.44 22 PRO B O 1
ATOM 2566 N N . GLU B 1 23 ? 19.219 -39.469 -12.234 1 95.12 23 GLU B N 1
ATOM 2567 C CA . GLU B 1 23 ? 19.047 -40.531 -13.219 1 95.12 23 GLU B CA 1
ATOM 2568 C C . GLU B 1 23 ? 17.953 -40.188 -14.219 1 95.12 23 GLU B C 1
ATOM 2570 O O . GLU B 1 23 ? 17.75 -40.938 -15.195 1 95.12 23 GLU B O 1
ATOM 2575 N N . ILE B 1 24 ? 17.297 -39.094 -13.992 1 95.38 24 ILE B N 1
ATOM 2576 C CA . ILE B 1 24 ? 16.156 -38.719 -14.812 1 95.38 24 ILE B CA 1
ATOM 2577 C C . ILE B 1 24 ? 16.594 -37.688 -15.852 1 95.38 24 ILE B C 1
ATOM 2579 O O . ILE B 1 24 ? 17.375 -36.781 -15.547 1 95.38 24 ILE B O 1
ATOM 2583 N N . LYS B 1 25 ? 16.109 -37.875 -17.109 1 97.44 25 LYS B N 1
ATOM 2584 C CA . LYS B 1 25 ? 16.297 -36.844 -18.125 1 97.44 25 LYS B CA 1
ATOM 2585 C C . LYS B 1 25 ? 15.422 -35.625 -17.844 1 97.44 25 LYS B C 1
ATOM 2587 O O . LYS B 1 25 ? 14.195 -35.719 -17.922 1 97.44 25 LYS B O 1
ATOM 2592 N N . ILE B 1 26 ? 16.125 -34.531 -17.516 1 97.5 26 ILE B N 1
ATOM 2593 C CA . ILE B 1 26 ? 15.383 -33.281 -17.234 1 97.5 26 ILE B CA 1
ATOM 2594 C C . ILE B 1 26 ? 15.664 -32.25 -18.312 1 97.5 26 ILE B C 1
ATOM 2596 O O . ILE B 1 26 ? 16.812 -31.906 -18.562 1 97.5 26 ILE B O 1
ATOM 2600 N N . THR B 1 27 ? 14.586 -31.797 -19.016 1 97.56 27 THR B N 1
ATOM 2601 C CA . THR B 1 27 ? 14.719 -30.766 -20.031 1 97.56 27 THR B CA 1
ATOM 2602 C C . THR B 1 27 ? 13.891 -29.531 -19.656 1 97.56 27 THR B C 1
ATOM 2604 O O . THR B 1 27 ? 12.867 -29.656 -18.984 1 97.56 27 THR B O 1
ATOM 2607 N N . VAL B 1 28 ? 14.461 -28.375 -19.969 1 97.19 28 VAL B N 1
ATOM 2608 C CA . VAL B 1 28 ? 13.797 -27.109 -19.734 1 97.19 28 VAL B CA 1
ATOM 2609 C C . VAL B 1 28 ? 13.688 -26.344 -21.047 1 97.19 28 VAL B C 1
ATOM 2611 O O . VAL B 1 28 ? 14.672 -25.781 -21.547 1 97.19 28 VAL B O 1
ATOM 2614 N N . GLU B 1 29 ? 12.5 -26.312 -21.578 1 96.75 29 GLU B N 1
ATOM 2615 C CA . GLU B 1 29 ? 12.25 -25.625 -22.828 1 96.75 29 GLU B CA 1
ATOM 2616 C C . GLU B 1 29 ? 10.758 -25.391 -23.047 1 96.75 29 GLU B C 1
ATOM 2618 O O . GLU B 1 29 ? 9.953 -26.312 -22.875 1 96.75 29 GLU B O 1
ATOM 2623 N N . HIS B 1 30 ? 10.422 -24.234 -23.438 1 96.94 30 HIS B N 1
ATOM 2624 C CA . HIS B 1 30 ? 9.008 -23.953 -23.688 1 96.94 30 HIS B CA 1
ATOM 2625 C C . HIS B 1 30 ? 8.586 -24.422 -25.078 1 96.94 30 HIS B C 1
ATOM 2627 O O . HIS B 1 30 ? 9.102 -23.922 -26.078 1 96.94 30 HIS B O 1
ATOM 2633 N N . TYR B 1 31 ? 7.688 -25.297 -25.125 1 97.19 31 TYR B N 1
ATOM 2634 C CA . TYR B 1 31 ? 7.066 -25.734 -26.375 1 97.19 31 TYR B CA 1
ATOM 2635 C C . TYR B 1 31 ? 5.668 -25.141 -26.516 1 97.19 31 TYR B C 1
ATOM 2637 O O . TYR B 1 31 ? 4.898 -25.094 -25.562 1 97.19 31 TYR B O 1
ATOM 2645 N N . GLU B 1 32 ? 5.445 -24.688 -27.656 1 96.5 32 GLU B N 1
ATOM 2646 C CA . GLU B 1 32 ? 4.078 -24.297 -27.984 1 96.5 32 GLU B CA 1
ATOM 2647 C C . GLU B 1 32 ? 3.152 -25.5 -28.047 1 96.5 32 GLU B C 1
ATOM 2649 O O . GLU B 1 32 ? 3.619 -26.641 -28.141 1 96.5 32 GLU B O 1
ATOM 2654 N N . PRO B 1 33 ? 1.868 -25.297 -28.062 1 96.5 33 PRO B N 1
ATOM 2655 C CA . PRO B 1 33 ? 0.896 -26.375 -27.859 1 96.5 33 PRO B CA 1
ATOM 2656 C C . PRO B 1 33 ? 1.08 -27.531 -28.844 1 96.5 33 PRO B C 1
ATOM 2658 O O . PRO B 1 33 ? 1.123 -28.688 -28.438 1 96.5 33 PRO B O 1
ATOM 2661 N N . GLU B 1 34 ? 1.26 -27.234 -30.141 1 96.81 34 GLU B N 1
ATOM 2662 C CA . GLU B 1 34 ? 1.374 -28.297 -31.141 1 96.81 34 GLU B CA 1
ATOM 2663 C C . GLU B 1 34 ? 2.67 -29.078 -30.969 1 96.81 34 GLU B C 1
ATOM 2665 O O . GLU B 1 34 ? 2.674 -30.312 -31.062 1 96.81 34 GLU B O 1
ATOM 2670 N N . VAL B 1 35 ? 3.701 -28.344 -30.719 1 97.81 35 VAL B N 1
ATOM 2671 C CA . VAL B 1 35 ? 4.992 -28.984 -30.5 1 97.81 35 VAL B CA 1
ATOM 2672 C C . VAL B 1 35 ? 4.965 -29.766 -29.172 1 97.81 35 VAL B C 1
ATOM 2674 O O . VAL B 1 35 ? 5.508 -30.875 -29.094 1 97.81 35 VAL B O 1
ATOM 2677 N N . LEU B 1 36 ? 4.375 -29.203 -28.141 1 98.12 36 LEU B N 1
ATOM 2678 C CA . LEU B 1 36 ? 4.246 -29.875 -26.844 1 98.12 36 LEU B CA 1
ATOM 2679 C C . LEU B 1 36 ? 3.484 -31.188 -26.984 1 98.12 36 LEU B C 1
ATOM 2681 O O . LEU B 1 36 ? 3.873 -32.219 -26.406 1 98.12 36 LEU B O 1
ATOM 2685 N N . LYS B 1 37 ? 2.404 -31.156 -27.766 1 97.31 37 LYS B N 1
ATOM 2686 C CA . LYS B 1 37 ? 1.606 -32.375 -28.016 1 97.31 37 LYS B CA 1
ATOM 2687 C C . LYS B 1 37 ? 2.449 -33.469 -28.656 1 97.31 37 LYS B C 1
ATOM 2689 O O . LYS B 1 37 ? 2.344 -34.625 -28.266 1 97.31 37 LYS B O 1
ATOM 2694 N N . GLU B 1 38 ? 3.252 -33.031 -29.609 1 97.19 38 GLU B N 1
ATOM 2695 C CA . GLU B 1 38 ? 4.113 -34 -30.297 1 97.19 38 GLU B CA 1
ATOM 2696 C C . GLU B 1 38 ? 5.16 -34.594 -29.359 1 97.19 38 GLU B C 1
ATOM 2698 O O . GLU B 1 38 ? 5.391 -35.781 -29.344 1 97.19 38 GLU B O 1
ATOM 2703 N N . LYS B 1 39 ? 5.793 -33.75 -28.547 1 97.25 39 LYS B N 1
ATOM 2704 C CA . LYS B 1 39 ? 6.887 -34.156 -27.672 1 97.25 39 LYS B CA 1
ATOM 2705 C C . LYS B 1 39 ? 6.363 -34.906 -26.453 1 97.25 39 LYS B C 1
ATOM 2707 O O . LYS B 1 39 ? 7.059 -35.75 -25.906 1 97.25 39 LYS B O 1
ATOM 2712 N N . ALA B 1 40 ? 5.16 -34.656 -26.094 1 96.88 40 ALA B N 1
ATOM 2713 C CA . ALA B 1 40 ? 4.566 -35.219 -24.891 1 96.88 40 ALA B CA 1
ATOM 2714 C C . ALA B 1 40 ? 4.453 -36.719 -24.984 1 96.88 40 ALA B C 1
ATOM 2716 O O . ALA B 1 40 ? 4.34 -37.406 -23.969 1 96.88 40 ALA B O 1
ATOM 2717 N N . THR B 1 41 ? 4.539 -37.281 -26.219 1 96.19 41 THR B N 1
ATOM 2718 C CA . THR B 1 41 ? 4.418 -38.719 -26.469 1 96.19 41 THR B CA 1
ATOM 2719 C C . THR B 1 41 ? 5.48 -39.5 -25.688 1 96.19 41 THR B C 1
ATOM 2721 O O . THR B 1 41 ? 5.277 -40.656 -25.344 1 96.19 41 THR B O 1
ATOM 2724 N N . GLU B 1 42 ? 6.559 -38.781 -25.375 1 96.75 42 GLU B N 1
ATOM 2725 C CA . GLU B 1 42 ? 7.684 -39.5 -24.766 1 96.75 42 GLU B CA 1
ATOM 2726 C C . GLU B 1 42 ? 7.902 -39.031 -23.328 1 96.75 42 GLU B C 1
ATOM 2728 O O . GLU B 1 42 ? 8.797 -39.531 -22.641 1 96.75 42 GLU B O 1
ATOM 2733 N N . MET B 1 43 ? 7.137 -38.125 -22.797 1 97.56 43 MET B N 1
ATOM 2734 C CA . MET B 1 43 ? 7.348 -37.531 -21.484 1 97.56 43 MET B CA 1
ATOM 2735 C C . MET B 1 43 ? 6.688 -38.375 -20.391 1 97.56 43 MET B C 1
ATOM 2737 O O . MET B 1 43 ? 5.594 -38.938 -20.609 1 97.56 43 MET B O 1
ATOM 2741 N N . ASP B 1 44 ? 7.297 -38.5 -19.266 1 98.25 44 ASP B N 1
ATOM 2742 C CA . ASP B 1 44 ? 6.711 -39.156 -18.109 1 98.25 44 ASP B CA 1
ATOM 2743 C C . ASP B 1 44 ? 6.129 -38.156 -17.141 1 98.25 44 ASP B C 1
ATOM 2745 O O . ASP B 1 44 ? 5.148 -38.438 -16.438 1 98.25 44 ASP B O 1
ATOM 2749 N N . VAL B 1 45 ? 6.812 -37 -17.062 1 98.44 45 VAL B N 1
ATOM 2750 C CA . VAL B 1 45 ? 6.426 -35.906 -16.156 1 98.44 45 VAL B CA 1
ATOM 2751 C C . VAL B 1 45 ? 6.453 -34.594 -16.906 1 98.44 45 VAL B C 1
ATOM 2753 O O . VAL B 1 45 ? 7.426 -34.281 -17.609 1 98.44 45 VAL B O 1
ATOM 2756 N N . LEU B 1 46 ? 5.406 -33.812 -16.797 1 98.62 46 LEU B N 1
ATOM 2757 C CA . LEU B 1 46 ? 5.312 -32.5 -17.406 1 98.62 46 LEU B CA 1
ATOM 2758 C C . LEU B 1 46 ? 5.109 -31.422 -16.344 1 98.62 46 LEU B C 1
ATOM 2760 O O . LEU B 1 46 ? 4.176 -31.516 -15.539 1 98.62 46 LEU B O 1
ATOM 2764 N N . VAL B 1 47 ? 5.992 -30.516 -16.297 1 98.31 47 VAL B N 1
ATOM 2765 C CA . VAL B 1 47 ? 5.918 -29.391 -15.352 1 98.31 47 VAL B CA 1
ATOM 2766 C C . VAL B 1 47 ? 5.504 -28.125 -16.094 1 98.31 47 VAL B C 1
ATOM 2768 O O . VAL B 1 47 ? 6.117 -27.75 -17.094 1 98.31 47 VAL B O 1
ATOM 2771 N N . VAL B 1 48 ? 4.469 -27.516 -15.594 1 97.69 48 VAL B N 1
ATOM 2772 C CA . VAL B 1 48 ? 3.957 -26.328 -16.266 1 97.69 48 VAL B CA 1
ATOM 2773 C C . VAL B 1 48 ? 3.633 -25.25 -15.242 1 97.69 48 VAL B C 1
ATOM 2775 O O . VAL B 1 48 ? 3.697 -25.5 -14.031 1 97.69 48 VAL B O 1
ATOM 2778 N N . ARG B 1 49 ? 3.436 -24.031 -15.734 1 93.44 49 ARG B N 1
ATOM 2779 C CA . ARG B 1 49 ? 2.811 -22.938 -15.016 1 93.44 49 ARG B CA 1
ATOM 2780 C C . ARG B 1 49 ? 1.529 -22.484 -15.711 1 93.44 49 ARG B C 1
ATOM 2782 O O . ARG B 1 49 ? 0.911 -23.25 -16.438 1 93.44 49 ARG B O 1
ATOM 2789 N N . SER B 1 50 ? 1.116 -21.234 -15.477 1 88.75 50 SER B N 1
ATOM 2790 C CA . SER B 1 50 ? -0.165 -20.75 -15.984 1 88.75 50 SER B CA 1
ATOM 2791 C C . SER B 1 50 ? -0.117 -20.562 -17.5 1 88.75 50 SER B C 1
ATOM 2793 O O . SER B 1 50 ? -1.149 -20.625 -18.172 1 88.75 50 SER B O 1
ATOM 2795 N N . ALA B 1 51 ? 1.035 -20.422 -18.016 1 87.75 51 ALA B N 1
ATOM 2796 C CA . ALA B 1 51 ? 1.188 -20.078 -19.422 1 87.75 51 ALA B CA 1
ATOM 2797 C C . ALA B 1 51 ? 0.858 -21.266 -20.312 1 87.75 51 ALA B C 1
ATOM 2799 O O . ALA B 1 51 ? 0.377 -21.094 -21.438 1 87.75 51 ALA B O 1
ATOM 2800 N N . THR B 1 52 ? 1.128 -22.453 -19.844 1 95.19 52 THR B N 1
ATOM 2801 C CA . THR B 1 52 ? 0.9 -23.672 -20.625 1 95.19 52 THR B CA 1
ATOM 2802 C C . THR B 1 52 ? -0.45 -24.281 -20.281 1 95.19 52 THR B C 1
ATOM 2804 O O . THR B 1 52 ? -0.73 -24.562 -19.109 1 95.19 52 THR B O 1
ATOM 2807 N N . LYS B 1 53 ? -1.246 -24.469 -21.281 1 96.06 53 LYS B N 1
ATOM 2808 C CA . LYS B 1 53 ? -2.504 -25.188 -21.125 1 96.06 53 LYS B CA 1
ATOM 2809 C C . LYS B 1 53 ? -2.328 -26.672 -21.438 1 96.06 53 LYS B C 1
ATOM 2811 O O . LYS B 1 53 ? -1.964 -27.047 -22.547 1 96.06 53 LYS B O 1
ATOM 2816 N N . VAL B 1 54 ? -2.535 -27.469 -20.469 1 98 54 VAL B N 1
ATOM 2817 C CA . VAL B 1 54 ? -2.465 -28.906 -20.672 1 98 54 VAL B CA 1
ATOM 2818 C C . VAL B 1 54 ? -3.857 -29.453 -20.969 1 98 54 VAL B C 1
ATOM 2820 O O . VAL B 1 54 ? -4.543 -29.953 -20.078 1 98 54 VAL B O 1
ATOM 2823 N N . THR B 1 55 ? -4.168 -29.422 -22.266 1 97.56 55 THR B N 1
ATOM 2824 C CA . THR B 1 55 ? -5.508 -29.75 -22.734 1 97.56 55 THR B CA 1
ATOM 2825 C C . THR B 1 55 ? -5.684 -31.266 -22.875 1 97.56 55 THR B C 1
ATOM 2827 O O . THR B 1 55 ? -4.715 -32.031 -22.75 1 97.56 55 THR B O 1
ATOM 2830 N N . LYS B 1 56 ? -6.926 -31.578 -23.156 1 97.94 56 LYS B N 1
ATOM 2831 C CA . LYS B 1 56 ? -7.266 -32.969 -23.422 1 97.94 56 LYS B CA 1
ATOM 2832 C C . LYS B 1 56 ? -6.398 -33.562 -24.516 1 97.94 56 LYS B C 1
ATOM 2834 O O . LYS B 1 56 ? -5.895 -34.688 -24.391 1 97.94 56 LYS B O 1
ATOM 2839 N N . ASP B 1 57 ? -6.188 -32.781 -25.547 1 97.75 57 ASP B N 1
ATOM 2840 C CA . ASP B 1 57 ? -5.43 -33.219 -26.703 1 97.75 57 ASP B CA 1
ATOM 2841 C C . ASP B 1 57 ? -3.99 -33.562 -26.328 1 97.75 57 ASP B C 1
ATOM 2843 O O . ASP B 1 57 ? -3.445 -34.594 -26.766 1 97.75 57 ASP B O 1
ATOM 2847 N N . ILE B 1 58 ? -3.416 -32.719 -25.484 1 97.94 58 ILE B N 1
ATOM 2848 C CA . ILE B 1 58 ? -2.033 -32.938 -25.062 1 97.94 58 ILE B CA 1
ATOM 2849 C C . ILE B 1 58 ? -1.946 -34.188 -24.188 1 97.94 58 ILE B C 1
ATOM 2851 O O . ILE B 1 58 ? -1.04 -35 -24.344 1 97.94 58 ILE B O 1
ATOM 2855 N N . ILE B 1 59 ? -2.854 -34.375 -23.266 1 98.31 59 ILE B N 1
ATOM 2856 C CA . ILE B 1 59 ? -2.877 -35.5 -22.344 1 98.31 59 ILE B CA 1
ATOM 2857 C C . ILE B 1 59 ? -3.088 -36.781 -23.125 1 98.31 59 ILE B C 1
ATOM 2859 O O . ILE B 1 59 ? -2.406 -37.781 -22.875 1 98.31 59 ILE B O 1
ATOM 2863 N N . GLU B 1 60 ? -3.977 -36.75 -24.109 1 97.44 60 GLU B N 1
ATOM 2864 C CA . GLU B 1 60 ? -4.289 -37.938 -24.906 1 97.44 60 GLU B CA 1
ATOM 2865 C C . GLU B 1 60 ? -3.113 -38.344 -25.797 1 97.44 60 GLU B C 1
ATOM 2867 O O . GLU B 1 60 ? -2.926 -39.5 -26.094 1 97.44 60 GLU B O 1
ATOM 2872 N N . ALA B 1 61 ? -2.365 -37.375 -26.125 1 97 61 ALA B N 1
ATOM 2873 C CA . ALA B 1 61 ? -1.212 -37.625 -26.984 1 97 61 ALA B CA 1
ATOM 2874 C C . ALA B 1 61 ? -0.018 -38.125 -26.188 1 97 61 ALA B C 1
ATOM 2876 O O . ALA B 1 61 ? 1.011 -38.5 -26.75 1 97 61 ALA B O 1
ATOM 2877 N N . ALA B 1 62 ? -0.118 -38.219 -24.859 1 97.06 62 ALA B N 1
ATOM 2878 C CA . ALA B 1 62 ? 1.01 -38.531 -23.984 1 97.06 62 ALA B CA 1
ATOM 2879 C C . ALA B 1 62 ? 0.781 -39.844 -23.25 1 97.06 62 ALA B C 1
ATOM 2881 O O . ALA B 1 62 ? 0.544 -39.844 -22.047 1 97.06 62 ALA B O 1
ATOM 2882 N N . PRO B 1 63 ? 0.999 -40.938 -23.906 1 96.31 63 PRO B N 1
ATOM 2883 C CA . PRO B 1 63 ? 0.671 -42.219 -23.312 1 96.31 63 PRO B CA 1
ATOM 2884 C C . PRO B 1 63 ? 1.584 -42.562 -22.141 1 96.31 63 PRO B C 1
ATOM 2886 O O . PRO B 1 63 ? 1.21 -43.375 -21.281 1 96.31 63 PRO B O 1
ATOM 2889 N N . LYS B 1 64 ? 2.719 -42 -22.016 1 97.44 64 LYS B N 1
ATOM 2890 C CA . LYS B 1 64 ? 3.672 -42.344 -20.969 1 97.44 64 LYS B CA 1
ATOM 2891 C C . LYS B 1 64 ? 3.545 -41.375 -19.781 1 97.44 64 LYS B C 1
ATOM 2893 O O . LYS B 1 64 ? 4.125 -41.625 -18.719 1 97.44 64 LYS B O 1
ATOM 2898 N N . LEU B 1 65 ? 2.824 -40.312 -19.938 1 98.06 65 LEU B N 1
ATOM 2899 C CA . LEU B 1 65 ? 2.729 -39.25 -18.922 1 98.06 65 LEU B CA 1
ATOM 2900 C C . LEU B 1 65 ? 2.117 -39.812 -17.641 1 98.06 65 LEU B C 1
ATOM 2902 O O . LEU B 1 65 ? 1.056 -40.438 -17.672 1 98.06 65 LEU B O 1
ATOM 2906 N N . LYS B 1 66 ? 2.762 -39.562 -16.531 1 98.12 66 LYS B N 1
ATOM 2907 C CA . LYS B 1 66 ? 2.312 -40.062 -15.234 1 98.12 66 LYS B CA 1
ATOM 2908 C C . LYS B 1 66 ? 1.985 -38.938 -14.273 1 98.12 66 LYS B C 1
ATOM 2910 O O . LYS B 1 66 ? 1.125 -39.062 -13.398 1 98.12 66 LYS B O 1
ATOM 2915 N N . ILE B 1 67 ? 2.73 -37.812 -14.422 1 98.5 67 ILE B N 1
ATOM 2916 C CA . ILE B 1 67 ? 2.604 -36.688 -13.477 1 98.5 67 ILE B CA 1
ATOM 2917 C C . ILE B 1 67 ? 2.568 -35.375 -14.234 1 98.5 67 ILE B C 1
ATOM 2919 O O . ILE B 1 67 ? 3.346 -35.156 -15.164 1 98.5 67 ILE B O 1
ATOM 2923 N N . ILE B 1 68 ? 1.659 -34.562 -13.93 1 98.62 68 ILE B N 1
ATOM 2924 C CA . ILE B 1 68 ? 1.659 -33.156 -14.32 1 98.62 68 ILE B CA 1
ATOM 2925 C C . ILE B 1 68 ? 1.869 -32.281 -13.086 1 98.62 68 ILE B C 1
ATOM 2927 O O . ILE B 1 68 ? 1.068 -32.312 -12.148 1 98.62 68 ILE B O 1
ATOM 2931 N N . GLY B 1 69 ? 2.988 -31.609 -13.039 1 98.12 69 GLY B N 1
ATOM 2932 C CA . GLY B 1 69 ? 3.268 -30.672 -11.969 1 98.12 69 GLY B CA 1
ATOM 2933 C C . GLY B 1 69 ? 2.992 -29.219 -12.352 1 98.12 69 GLY B C 1
ATOM 2934 O O . GLY B 1 69 ? 3.605 -28.703 -13.281 1 98.12 69 GLY B O 1
ATOM 2935 N N . ARG B 1 70 ? 2.145 -28.656 -11.703 1 97.19 70 ARG B N 1
ATOM 2936 C CA . ARG B 1 70 ? 1.834 -27.25 -11.938 1 97.19 70 ARG B CA 1
ATOM 2937 C C . ARG B 1 70 ? 2.463 -26.359 -10.867 1 97.19 70 ARG B C 1
ATOM 2939 O O . ARG B 1 70 ? 2.102 -26.438 -9.695 1 97.19 70 ARG B O 1
ATOM 2946 N N . ALA B 1 71 ? 3.363 -25.516 -11.25 1 95.25 71 ALA B N 1
ATOM 2947 C CA . ALA B 1 71 ? 3.977 -24.562 -10.336 1 95.25 71 ALA B CA 1
ATOM 2948 C C . ALA B 1 71 ? 3.023 -23.406 -10.039 1 95.25 71 ALA B C 1
ATOM 2950 O O . ALA B 1 71 ? 3.152 -22.328 -10.609 1 95.25 71 ALA B O 1
ATOM 2951 N N . GLY B 1 72 ? 2.156 -23.531 -9.062 1 93.12 72 GLY B N 1
ATOM 2952 C CA . GLY B 1 72 ? 1.129 -22.578 -8.664 1 93.12 72 GLY B CA 1
ATOM 2953 C C . GLY B 1 72 ? -0.032 -23.219 -7.934 1 93.12 72 GLY B C 1
ATOM 2954 O O . GLY B 1 72 ? -0.088 -24.453 -7.805 1 93.12 72 GLY B O 1
ATOM 2955 N N . MET B 1 73 ? -0.925 -22.453 -7.5 1 88.31 73 MET B N 1
ATOM 2956 C CA . MET B 1 73 ? -2.045 -22.953 -6.715 1 88.31 73 MET B CA 1
ATOM 2957 C C . MET B 1 73 ? -3.18 -23.422 -7.617 1 88.31 73 MET B C 1
ATOM 2959 O O . MET B 1 73 ? -3.762 -24.484 -7.395 1 88.31 73 MET B O 1
ATOM 2963 N N . GLY B 1 74 ? -3.506 -22.609 -8.555 1 86.38 74 GLY B N 1
ATOM 2964 C CA . GLY B 1 74 ? -4.629 -22.906 -9.43 1 86.38 74 GLY B CA 1
ATOM 2965 C C . GLY B 1 74 ? -4.336 -24.031 -10.414 1 86.38 74 GLY B C 1
ATOM 2966 O O . GLY B 1 74 ? -3.184 -24.219 -10.805 1 86.38 74 GLY B O 1
ATOM 2967 N N . LEU B 1 75 ? -5.402 -24.734 -10.867 1 92.12 75 LEU B N 1
ATOM 2968 C CA . LEU B 1 75 ? -5.27 -25.828 -11.82 1 92.12 75 LEU B CA 1
ATOM 2969 C C . LEU B 1 75 ? -6.145 -25.594 -13.047 1 92.12 75 LEU B C 1
ATOM 2971 O O . LEU B 1 75 ? -6.488 -26.547 -13.75 1 92.12 75 LEU B O 1
ATOM 2975 N N . ASP B 1 76 ? -6.453 -24.344 -13.25 1 87.81 76 ASP B N 1
ATOM 2976 C CA . ASP B 1 76 ? -7.41 -23.969 -14.289 1 87.81 76 ASP B CA 1
ATOM 2977 C C . ASP B 1 76 ? -6.871 -24.297 -15.68 1 87.81 76 ASP B C 1
ATOM 2979 O O . ASP B 1 76 ? -7.641 -24.5 -16.625 1 87.81 76 ASP B O 1
ATOM 2983 N N . ASN B 1 77 ? -5.578 -24.438 -15.812 1 92.69 77 ASN B N 1
ATOM 2984 C CA . ASN B 1 77 ? -4.988 -24.625 -17.125 1 92.69 77 ASN B CA 1
ATOM 2985 C C . ASN B 1 77 ? -4.719 -26.109 -17.406 1 92.69 77 ASN B C 1
ATOM 2987 O O . ASN B 1 77 ? -4.078 -26.438 -18.406 1 92.69 77 ASN B O 1
ATOM 2991 N N . ILE B 1 78 ? -5.195 -27.016 -16.594 1 97.38 78 ILE B N 1
ATOM 2992 C CA . ILE B 1 78 ? -5.012 -28.453 -16.766 1 97.38 78 ILE B CA 1
ATOM 2993 C C . ILE B 1 78 ? -6.371 -29.141 -16.891 1 97.38 78 ILE B C 1
ATOM 2995 O O . ILE B 1 78 ? -7.289 -28.859 -16.109 1 97.38 78 ILE B O 1
ATOM 2999 N N . ASP B 1 79 ? -6.555 -29.953 -17.891 1 97.88 79 ASP B N 1
ATOM 3000 C CA . ASP B 1 79 ? -7.75 -30.797 -18 1 97.88 79 ASP B CA 1
ATOM 3001 C C . ASP B 1 79 ? -7.742 -31.906 -16.969 1 97.88 79 ASP B C 1
ATOM 3003 O O . ASP B 1 79 ? -7.312 -33.031 -17.266 1 97.88 79 ASP B O 1
ATOM 3007 N N . LEU B 1 80 ? -8.297 -31.609 -15.875 1 97.62 80 LEU B N 1
ATOM 3008 C CA . LEU B 1 80 ? -8.227 -32.5 -14.727 1 97.62 80 LEU B CA 1
ATOM 3009 C C . LEU B 1 80 ? -9.016 -33.781 -14.984 1 97.62 80 LEU B C 1
ATOM 3011 O O . LEU B 1 80 ? -8.633 -34.875 -14.523 1 97.62 80 LEU B O 1
ATOM 3015 N N . GLU B 1 81 ? -10.102 -33.688 -15.664 1 97.31 81 GLU B N 1
ATOM 3016 C CA . GLU B 1 81 ? -10.938 -34.844 -15.961 1 97.31 81 GLU B CA 1
ATOM 3017 C C . GLU B 1 81 ? -10.18 -35.844 -16.812 1 97.31 81 GLU B C 1
ATOM 3019 O O . GLU B 1 81 ? -10.172 -37.062 -16.5 1 97.31 81 GLU B O 1
ATOM 3024 N N . THR B 1 82 ? -9.602 -35.344 -17.844 1 98.12 82 THR B N 1
ATOM 3025 C CA . THR B 1 82 ? -8.836 -36.25 -18.719 1 98.12 82 THR B CA 1
ATOM 3026 C C . THR B 1 82 ? -7.641 -36.812 -17.984 1 98.12 82 THR B C 1
ATOM 3028 O O . THR B 1 82 ? -7.332 -38 -18.125 1 98.12 82 THR B O 1
ATOM 3031 N N . ALA B 1 83 ? -6.898 -36.031 -17.188 1 98.44 83 ALA B N 1
ATOM 3032 C CA . ALA B 1 83 ? -5.77 -36.5 -16.391 1 98.44 83 ALA B CA 1
ATOM 3033 C C . ALA B 1 83 ? -6.191 -37.656 -15.469 1 98.44 83 ALA B C 1
ATOM 3035 O O . ALA B 1 83 ? -5.52 -38.688 -15.398 1 98.44 83 ALA B O 1
ATOM 3036 N N . LYS B 1 84 ? -7.305 -37.469 -14.844 1 97.69 84 LYS B N 1
ATOM 3037 C CA . LYS B 1 84 ? -7.844 -38.469 -13.93 1 97.69 84 LYS B CA 1
ATOM 3038 C C . LYS B 1 84 ? -8.195 -39.75 -14.68 1 97.69 84 LYS B C 1
ATOM 3040 O O . LYS B 1 84 ? -7.883 -40.844 -14.219 1 97.69 84 LYS B O 1
ATOM 3045 N N . SER B 1 85 ? -8.852 -39.625 -15.805 1 97.62 85 SER B N 1
ATOM 3046 C CA . SER B 1 85 ? -9.281 -40.781 -16.594 1 97.62 85 SER B CA 1
ATOM 3047 C C . SER B 1 85 ? -8.086 -41.594 -17.062 1 97.62 85 SER B C 1
ATOM 3049 O O . SER B 1 85 ? -8.203 -42.812 -17.281 1 97.62 85 SER B O 1
ATOM 3051 N N . LYS B 1 86 ? -6.938 -41 -17.188 1 97.38 86 LYS B N 1
ATOM 3052 C CA . LYS B 1 86 ? -5.73 -41.688 -17.641 1 97.38 86 LYS B CA 1
ATOM 3053 C C . LYS B 1 86 ? -4.812 -42.031 -16.484 1 97.38 86 LYS B C 1
ATOM 3055 O O . LYS B 1 86 ? -3.68 -42.469 -16.688 1 97.38 86 LYS B O 1
ATOM 3060 N N . ASN B 1 87 ? -5.344 -41.719 -15.258 1 97.62 87 ASN B N 1
ATOM 3061 C CA . ASN B 1 87 ? -4.613 -42.031 -14.031 1 97.62 87 ASN B CA 1
ATOM 3062 C C . ASN B 1 87 ? -3.318 -41.219 -13.938 1 97.62 87 ASN B C 1
ATOM 3064 O O . ASN B 1 87 ? -2.285 -41.75 -13.531 1 97.62 87 ASN B O 1
ATOM 3068 N N . ILE B 1 88 ? -3.338 -40.031 -14.422 1 98.38 88 ILE B N 1
ATOM 3069 C CA . ILE B 1 88 ? -2.217 -39.094 -14.32 1 98.38 88 ILE B CA 1
ATOM 3070 C C . ILE B 1 88 ? -2.334 -38.281 -13.031 1 98.38 88 ILE B C 1
ATOM 3072 O O . ILE B 1 88 ? -3.375 -37.688 -12.766 1 98.38 88 ILE B O 1
ATOM 3076 N N . GLN B 1 89 ? -1.29 -38.25 -12.242 1 98.31 89 GLN B N 1
ATOM 3077 C CA . GLN B 1 89 ? -1.259 -37.5 -11.008 1 98.31 89 GLN B CA 1
ATOM 3078 C C . GLN B 1 89 ? -0.991 -36 -11.289 1 98.31 89 GLN B C 1
ATOM 3080 O O . GLN B 1 89 ? -0.064 -35.688 -12.031 1 98.31 89 GLN B O 1
ATOM 3085 N N . VAL B 1 90 ? -1.83 -35.188 -10.758 1 98.38 90 VAL B N 1
ATOM 3086 C CA . VAL B 1 90 ? -1.621 -33.75 -10.883 1 98.38 90 VAL B CA 1
ATOM 3087 C C . VAL B 1 90 ? -1.178 -33.156 -9.547 1 98.38 90 VAL B C 1
ATOM 3089 O O . VAL B 1 90 ? -1.847 -33.344 -8.523 1 98.38 90 VAL B O 1
ATOM 3092 N N . ILE B 1 91 ? 0.003 -32.531 -9.555 1 97.69 91 ILE B N 1
ATOM 3093 C CA . ILE B 1 91 ? 0.591 -31.953 -8.344 1 97.69 91 ILE B CA 1
ATOM 3094 C C . ILE B 1 91 ? 0.679 -30.438 -8.477 1 97.69 91 ILE B C 1
ATOM 3096 O O . ILE B 1 91 ? 1.142 -29.922 -9.5 1 97.69 91 ILE B O 1
ATOM 3100 N N . ASN B 1 92 ? 0.118 -29.75 -7.539 1 97 92 ASN B N 1
ATOM 3101 C CA . ASN B 1 92 ? 0.297 -28.297 -7.484 1 97 92 ASN B CA 1
ATOM 3102 C C . ASN B 1 92 ? 0.923 -27.859 -6.168 1 97 92 ASN B C 1
ATOM 3104 O O . ASN B 1 92 ? 1.453 -28.688 -5.422 1 97 92 ASN B O 1
ATOM 3108 N N . THR B 1 93 ? 1.104 -26.594 -5.938 1 95.62 93 THR B N 1
ATOM 3109 C CA . THR B 1 93 ? 1.789 -26.078 -4.762 1 95.62 93 THR B CA 1
ATOM 3110 C C . THR B 1 93 ? 0.885 -25.109 -3.99 1 95.62 93 THR B C 1
ATOM 3112 O O . THR B 1 93 ? 1.164 -23.922 -3.91 1 95.62 93 THR B O 1
ATOM 3115 N N . PRO B 1 94 ? -0.144 -25.641 -3.266 1 91.94 94 PRO B N 1
ATOM 3116 C CA . PRO B 1 94 ? -1.082 -24.797 -2.527 1 91.94 94 PRO B CA 1
ATOM 3117 C C . PRO B 1 94 ? -0.411 -24.016 -1.396 1 91.94 94 PRO B C 1
ATOM 3119 O O . PRO B 1 94 ? 0.393 -24.578 -0.65 1 91.94 94 PRO B O 1
ATOM 3122 N N . GLY B 1 95 ? -0.64 -22.719 -1.302 1 93.44 95 GLY B N 1
ATOM 3123 C CA . GLY B 1 95 ? -0.208 -21.906 -0.169 1 93.44 95 GLY B CA 1
ATOM 3124 C C . GLY B 1 95 ? 1.118 -21.219 -0.404 1 93.44 95 GLY B C 1
ATOM 3125 O O . GLY B 1 95 ? 1.448 -20.25 0.288 1 93.44 95 GLY B O 1
ATOM 3126 N N . ALA B 1 96 ? 1.889 -21.672 -1.393 1 93.94 96 ALA B N 1
ATOM 3127 C CA . ALA B 1 96 ? 3.26 -21.203 -1.577 1 93.94 96 ALA B CA 1
ATOM 3128 C C . ALA B 1 96 ? 3.283 -19.734 -1.98 1 93.94 96 ALA B C 1
ATOM 3130 O O . ALA B 1 96 ? 4.277 -19.031 -1.76 1 93.94 96 ALA B O 1
ATOM 3131 N N . ASN B 1 97 ? 2.219 -19.281 -2.523 1 96.5 97 ASN B N 1
ATOM 3132 C CA . ASN B 1 97 ? 2.199 -17.906 -2.986 1 96.5 97 ASN B CA 1
ATOM 3133 C C . ASN B 1 97 ? 1.186 -17.062 -2.209 1 96.5 97 ASN B C 1
ATOM 3135 O O . ASN B 1 97 ? 0.905 -15.922 -2.576 1 96.5 97 ASN B O 1
ATOM 3139 N N . SER B 1 98 ? 0.637 -17.578 -1.099 1 97.75 98 SER B N 1
ATOM 3140 C CA . SER B 1 98 ? -0.447 -16.953 -0.355 1 97.75 98 SER B CA 1
ATOM 3141 C C . SER B 1 98 ? 0.011 -15.641 0.282 1 97.75 98 SER B C 1
ATOM 3143 O O . SER B 1 98 ? -0.746 -14.672 0.331 1 97.75 98 SER B O 1
ATOM 3145 N N . LEU B 1 99 ? 1.241 -15.648 0.732 1 98.19 99 LEU B N 1
ATOM 3146 C CA . LEU B 1 99 ? 1.763 -14.453 1.387 1 98.19 99 LEU B CA 1
ATOM 3147 C C . LEU B 1 99 ? 1.813 -13.281 0.415 1 98.19 99 LEU B C 1
ATOM 3149 O O . LEU B 1 99 ? 1.475 -12.148 0.78 1 98.19 99 LEU B O 1
ATOM 3153 N N . SER B 1 100 ? 2.24 -13.562 -0.798 1 98.5 100 SER B N 1
ATOM 3154 C CA . SER B 1 100 ? 2.312 -12.523 -1.826 1 98.5 100 SER B CA 1
ATOM 3155 C C . SER B 1 100 ? 0.945 -11.898 -2.072 1 98.5 100 SER B C 1
ATOM 3157 O O . SER B 1 100 ? 0.831 -10.672 -2.184 1 98.5 100 SER B O 1
ATOM 3159 N N . VAL B 1 101 ? -0.062 -12.703 -2.133 1 98.62 101 VAL B N 1
ATOM 3160 C CA . VAL B 1 101 ? -1.415 -12.211 -2.371 1 98.62 101 VAL B CA 1
ATOM 3161 C C . VAL B 1 101 ? -1.866 -11.352 -1.191 1 98.62 101 VAL B C 1
ATOM 3163 O O . VAL B 1 101 ? -2.414 -10.258 -1.383 1 98.62 101 VAL B O 1
ATOM 3166 N N . ALA B 1 102 ? -1.604 -11.82 0.047 1 98.81 102 ALA B N 1
ATOM 3167 C CA . ALA B 1 102 ? -2.016 -11.094 1.246 1 98.81 102 ALA B CA 1
ATOM 3168 C C . ALA B 1 102 ? -1.354 -9.719 1.313 1 98.81 102 ALA B C 1
ATOM 3170 O O . ALA B 1 102 ? -2.002 -8.727 1.655 1 98.81 102 ALA B O 1
ATOM 3171 N N . GLU B 1 103 ? -0.091 -9.648 0.945 1 98.88 103 GLU B N 1
ATOM 3172 C CA . GLU B 1 103 ? 0.616 -8.367 0.955 1 98.88 103 GLU B CA 1
ATOM 3173 C C . GLU B 1 103 ? 0.037 -7.406 -0.081 1 98.88 103 GLU B C 1
ATOM 3175 O O . GLU B 1 103 ? -0.077 -6.207 0.174 1 98.88 103 GLU B O 1
ATOM 3180 N N . LEU B 1 104 ? -0.303 -7.961 -1.225 1 98.88 104 LEU B N 1
ATOM 3181 C CA . LEU B 1 104 ? -0.912 -7.113 -2.244 1 98.88 104 LEU B CA 1
ATOM 3182 C C . LEU B 1 104 ? -2.223 -6.516 -1.743 1 98.88 104 LEU B C 1
ATOM 3184 O O . LEU B 1 104 ? -2.504 -5.34 -1.98 1 98.88 104 LEU B O 1
ATOM 3188 N N . VAL B 1 105 ? -2.98 -7.324 -1.013 1 98.94 105 VAL B N 1
ATOM 3189 C CA . VAL B 1 105 ? -4.27 -6.879 -0.487 1 98.94 105 VAL B CA 1
ATOM 3190 C C . VAL B 1 105 ? -4.059 -5.695 0.457 1 98.94 105 VAL B C 1
ATOM 3192 O O . VAL B 1 105 ? -4.738 -4.672 0.339 1 98.94 105 VAL B O 1
ATOM 3195 N N . VAL B 1 106 ? -3.082 -5.789 1.368 1 98.88 106 VAL B N 1
ATOM 3196 C CA . VAL B 1 106 ? -2.791 -4.684 2.275 1 98.88 106 VAL B CA 1
ATOM 3197 C C . VAL B 1 106 ? -2.365 -3.455 1.474 1 98.88 106 VAL B C 1
ATOM 3199 O O . VAL B 1 106 ? -2.818 -2.34 1.746 1 98.88 106 VAL B O 1
ATOM 3202 N N . GLY B 1 107 ? -1.518 -3.668 0.465 1 98.88 107 GLY B N 1
ATOM 3203 C CA . GLY B 1 107 ? -1.072 -2.584 -0.396 1 98.88 107 GLY B CA 1
ATOM 3204 C C . GLY B 1 107 ? -2.211 -1.895 -1.122 1 98.88 107 GLY B C 1
ATOM 3205 O O . GLY B 1 107 ? -2.232 -0.666 -1.23 1 98.88 107 GLY B O 1
ATOM 3206 N N . MET B 1 108 ? -3.16 -2.699 -1.59 1 98.94 108 MET B N 1
ATOM 3207 C CA . MET B 1 108 ? -4.305 -2.137 -2.299 1 98.94 108 MET B CA 1
ATOM 3208 C C . MET B 1 108 ? -5.164 -1.293 -1.364 1 98.94 108 MET B C 1
ATOM 3210 O O . MET B 1 108 ? -5.609 -0.206 -1.735 1 98.94 108 MET B O 1
ATOM 3214 N N . ILE B 1 109 ? -5.402 -1.762 -0.159 1 98.94 109 ILE B N 1
ATOM 3215 C CA . ILE B 1 109 ? -6.207 -1.032 0.815 1 98.94 109 ILE B CA 1
ATOM 3216 C C . ILE B 1 109 ? -5.578 0.331 1.088 1 98.94 109 ILE B C 1
ATOM 3218 O O . ILE B 1 109 ? -6.246 1.362 0.984 1 98.94 109 ILE B O 1
ATOM 3222 N N . LEU B 1 110 ? -4.293 0.32 1.355 1 98.94 110 LEU B N 1
ATOM 3223 C CA . LEU B 1 110 ? -3.609 1.565 1.69 1 98.94 110 LEU B CA 1
ATOM 3224 C C . LEU B 1 110 ? -3.527 2.484 0.476 1 98.94 110 LEU B C 1
ATOM 3226 O O . LEU B 1 110 ? -3.619 3.707 0.61 1 98.94 110 LEU B O 1
ATOM 3230 N N . SER B 1 111 ? -3.336 1.894 -0.702 1 98.88 111 SER B N 1
ATOM 3231 C CA . SER B 1 111 ? -3.309 2.68 -1.932 1 98.88 111 SER B CA 1
ATOM 3232 C C . SER B 1 111 ? -4.648 3.367 -2.178 1 98.88 111 SER B C 1
ATOM 3234 O O . SER B 1 111 ? -4.691 4.516 -2.625 1 98.88 111 SER B O 1
ATOM 3236 N N . LEU B 1 112 ? -5.707 2.674 -1.918 1 98.88 112 LEU B N 1
ATOM 3237 C CA . LEU B 1 112 ? -7.047 3.232 -2.08 1 98.88 112 LEU B CA 1
ATOM 3238 C C . LEU B 1 112 ? -7.289 4.355 -1.079 1 98.88 112 LEU B C 1
ATOM 3240 O O . LEU B 1 112 ? -7.746 5.441 -1.455 1 98.88 112 LEU B O 1
ATOM 3244 N N . TYR B 1 113 ? -6.953 4.105 0.182 1 98.81 113 TYR B N 1
ATOM 3245 C CA . TYR B 1 113 ? -7.195 5.07 1.251 1 98.81 113 TYR B CA 1
ATOM 3246 C C . 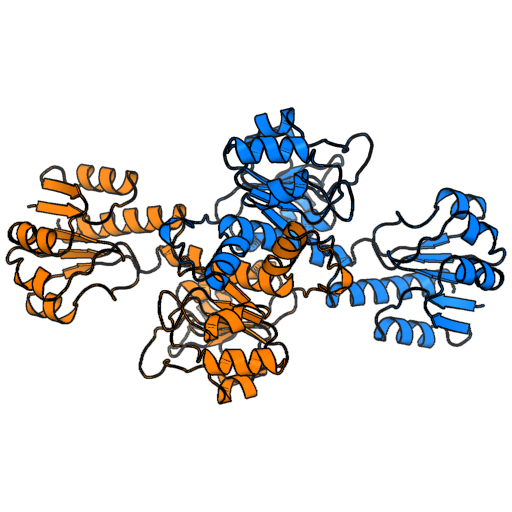TYR B 1 113 ? -6.316 6.305 1.083 1 98.81 113 TYR B C 1
ATOM 3248 O O . TYR B 1 113 ? -6.668 7.391 1.55 1 98.81 113 TYR B O 1
ATOM 3256 N N . ARG B 1 114 ? -5.219 6.148 0.332 1 98.81 114 ARG B N 1
ATOM 3257 C CA . ARG B 1 114 ? -4.273 7.262 0.273 1 98.81 114 ARG B CA 1
ATOM 3258 C C . ARG B 1 114 ? -4.07 7.73 -1.163 1 98.81 114 ARG B C 1
ATOM 3260 O O . ARG B 1 114 ? -3.191 8.555 -1.434 1 98.81 114 ARG B O 1
ATOM 3267 N N . TYR B 1 115 ? -4.812 7.18 -2.113 1 98.5 115 TYR B N 1
ATOM 3268 C CA . TYR B 1 115 ? -4.938 7.648 -3.49 1 98.5 115 TYR B CA 1
ATOM 3269 C C . TYR B 1 115 ? -3.59 7.617 -4.199 1 98.5 115 TYR B C 1
ATOM 3271 O O . TYR B 1 115 ? -3.254 8.539 -4.945 1 98.5 115 TYR B O 1
ATOM 3279 N N . THR B 1 116 ? -2.789 6.566 -3.963 1 98.12 116 THR B N 1
ATOM 3280 C CA . THR B 1 116 ? -1.423 6.59 -4.469 1 98.12 116 THR B CA 1
ATOM 3281 C C . THR B 1 116 ? -1.411 6.52 -5.996 1 98.12 116 THR B C 1
ATOM 3283 O O . THR B 1 116 ? -0.627 7.211 -6.645 1 98.12 116 THR B O 1
ATOM 3286 N N . PRO B 1 117 ? -2.311 5.695 -6.703 1 97.62 117 PRO B N 1
ATOM 3287 C CA . PRO B 1 117 ? -2.277 5.727 -8.164 1 97.62 117 PRO B CA 1
ATOM 3288 C C . PRO B 1 117 ? -2.662 7.09 -8.734 1 97.62 117 PRO B C 1
ATOM 3290 O O . PRO B 1 117 ? -1.982 7.605 -9.625 1 97.62 117 PRO B O 1
ATOM 3293 N N . ARG B 1 118 ? -3.729 7.688 -8.203 1 97.19 118 ARG B N 1
ATOM 3294 C CA . ARG B 1 118 ? -4.176 9 -8.672 1 97.19 118 ARG B CA 1
ATOM 3295 C C . ARG B 1 118 ? -3.129 10.07 -8.375 1 97.19 118 ARG B C 1
ATOM 3297 O O . ARG B 1 118 ? -2.848 10.914 -9.227 1 97.19 118 ARG B O 1
ATOM 3304 N N . GLY B 1 119 ? -2.613 10.039 -7.156 1 97.44 119 GLY B N 1
ATOM 3305 C CA . GLY B 1 119 ? -1.572 10.992 -6.809 1 97.44 119 GLY B CA 1
ATOM 3306 C C . GLY B 1 119 ? -0.359 10.906 -7.715 1 97.44 119 GLY B C 1
ATOM 3307 O O . GLY B 1 119 ? 0.156 11.93 -8.164 1 97.44 119 GLY B O 1
ATOM 3308 N N . THR B 1 120 ? 0.104 9.688 -7.996 1 97.19 120 THR B N 1
ATOM 3309 C CA . THR B 1 120 ? 1.268 9.469 -8.844 1 97.19 120 THR B CA 1
ATOM 3310 C C . THR B 1 120 ? 1.011 9.992 -10.258 1 97.19 120 THR B C 1
ATOM 3312 O O . THR B 1 120 ? 1.842 10.703 -10.82 1 97.19 120 THR B O 1
ATOM 3315 N N . GLN B 1 121 ? -0.122 9.641 -10.781 1 94.5 121 GLN B N 1
ATOM 3316 C CA . GLN B 1 121 ? -0.491 10.109 -12.109 1 94.5 121 GLN B CA 1
ATOM 3317 C C . GLN B 1 121 ? -0.602 11.633 -12.148 1 94.5 121 GLN B C 1
ATOM 3319 O O . GLN B 1 121 ? -0.216 12.266 -13.125 1 94.5 121 GLN B O 1
ATOM 3324 N N . GLY B 1 122 ? -1.237 12.195 -11.102 1 94.88 122 GLY B N 1
ATOM 3325 C CA . GLY B 1 122 ? -1.354 13.641 -11.023 1 94.88 122 GLY B CA 1
ATOM 3326 C C . GLY B 1 122 ? -0.015 14.352 -11.07 1 94.88 122 GLY B C 1
ATOM 3327 O O . GLY B 1 122 ? 0.159 15.305 -11.844 1 94.88 122 GLY B O 1
ATOM 3328 N N . ILE B 1 123 ? 0.984 13.891 -10.297 1 96.12 123 ILE B N 1
ATOM 3329 C CA . ILE B 1 123 ? 2.312 14.492 -10.281 1 96.12 123 ILE B CA 1
ATOM 3330 C C . ILE B 1 123 ? 2.959 14.367 -11.656 1 96.12 123 ILE B C 1
ATOM 3332 O O . ILE B 1 123 ? 3.58 15.312 -12.148 1 96.12 123 ILE B O 1
ATOM 3336 N N . LYS B 1 124 ? 2.82 13.242 -12.273 1 93 124 LYS B N 1
ATOM 3337 C CA . LYS B 1 124 ? 3.348 13.023 -13.617 1 93 124 LYS B CA 1
ATOM 3338 C C . LYS B 1 124 ? 2.783 14.047 -14.602 1 93 124 LYS B C 1
ATOM 3340 O O . LYS B 1 124 ? 3.494 14.523 -15.492 1 93 124 LYS B O 1
ATOM 3345 N N . GLU B 1 125 ? 1.549 14.367 -14.422 1 93.06 125 GLU B N 1
ATOM 3346 C CA . GLU B 1 125 ? 0.851 15.258 -15.336 1 93.06 125 GLU B CA 1
ATOM 3347 C C . GLU B 1 125 ? 1.003 16.719 -14.914 1 93.06 125 GLU B C 1
ATOM 3349 O O . GLU B 1 125 ? 0.383 17.609 -15.5 1 93.06 125 GLU B O 1
ATOM 3354 N N . GLY B 1 126 ? 1.738 16.984 -13.859 1 93.62 126 GLY B N 1
ATOM 3355 C CA . GLY B 1 126 ? 1.979 18.328 -13.383 1 93.62 126 GLY B CA 1
ATOM 3356 C C . GLY B 1 126 ? 0.849 18.875 -12.531 1 93.62 126 GLY B C 1
ATOM 3357 O O . GLY B 1 126 ? 0.76 20.078 -12.305 1 93.62 126 GLY B O 1
ATOM 3358 N N . LYS B 1 127 ? -0.016 17.953 -12.07 1 94.62 127 LYS B N 1
ATOM 3359 C CA . LYS B 1 127 ? -1.125 18.344 -11.211 1 94.62 127 LYS B CA 1
ATOM 3360 C C . LYS B 1 127 ? -0.729 18.281 -9.734 1 94.62 127 LYS B C 1
ATOM 3362 O O . LYS B 1 127 ? 0.087 17.438 -9.344 1 94.62 127 LYS B O 1
ATOM 3367 N N . TRP B 1 128 ? -1.218 19.203 -9.016 1 95.88 128 TRP B N 1
ATOM 3368 C CA . TRP B 1 128 ? -1.043 19.234 -7.57 1 95.88 128 TRP B CA 1
ATOM 3369 C C . TRP B 1 128 ? -2.391 19.188 -6.855 1 95.88 128 TRP B C 1
ATOM 3371 O O . TRP B 1 128 ? -2.98 20.219 -6.539 1 95.88 128 TRP B O 1
ATOM 3381 N N . GLU B 1 129 ? -2.865 17.953 -6.496 1 96.06 129 GLU B N 1
ATOM 3382 C CA . GLU B 1 129 ? -4.227 17.719 -6.02 1 96.06 129 GLU B CA 1
ATOM 3383 C C . GLU B 1 129 ? -4.254 17.516 -4.508 1 96.06 129 GLU B C 1
ATOM 3385 O O . GLU B 1 129 ? -4.891 16.594 -4.012 1 96.06 129 GLU B O 1
ATOM 3390 N N . LYS B 1 130 ? -3.52 18.344 -3.832 1 93.81 130 LYS B N 1
ATOM 3391 C CA . LYS B 1 130 ? -3.396 18.219 -2.381 1 93.81 130 LYS B CA 1
ATOM 3392 C C . LYS B 1 130 ? -4.762 18.328 -1.705 1 93.81 130 LYS B C 1
ATOM 3394 O O . LYS B 1 130 ? -5.082 17.547 -0.815 1 93.81 130 LYS B O 1
ATOM 3399 N N . LYS B 1 131 ? -5.594 19.25 -2.107 1 90.75 131 LYS B N 1
ATOM 3400 C CA . LYS B 1 131 ? -6.898 19.5 -1.499 1 90.75 131 LYS B CA 1
ATOM 3401 C C . LYS B 1 131 ? -7.887 18.391 -1.84 1 90.75 131 LYS B C 1
ATOM 3403 O O . LYS B 1 131 ? -8.766 18.078 -1.039 1 90.75 131 LYS B O 1
ATOM 3408 N N . GLN B 1 132 ? -7.707 17.781 -2.982 1 95.69 132 GLN B N 1
ATOM 3409 C CA . GLN B 1 132 ? -8.664 16.797 -3.49 1 95.69 132 GLN B CA 1
ATOM 3410 C C . GLN B 1 132 ? -8.383 15.406 -2.918 1 95.69 132 GLN B C 1
ATOM 3412 O O . GLN B 1 132 ? -9.266 14.547 -2.92 1 95.69 132 GLN B O 1
ATOM 3417 N N . LEU B 1 133 ? -7.188 15.211 -2.408 1 97.31 133 LEU B N 1
ATOM 3418 C CA . LEU B 1 133 ? -6.801 13.859 -2.025 1 97.31 133 LEU B CA 1
ATOM 3419 C C . LEU B 1 133 ? -6.629 13.75 -0.514 1 97.31 133 LEU B C 1
ATOM 3421 O O . LEU B 1 133 ? -5.602 13.273 -0.034 1 97.31 133 LEU B O 1
ATOM 3425 N N . LYS B 1 134 ? -7.645 14.188 0.25 1 96.81 134 LYS B N 1
ATOM 3426 C CA . LYS B 1 134 ? -7.699 13.891 1.679 1 96.81 134 LYS B CA 1
ATOM 3427 C C . LYS B 1 134 ? -7.965 12.406 1.922 1 96.81 134 LYS B C 1
ATOM 3429 O O . LYS B 1 134 ? -9.023 11.898 1.561 1 96.81 134 LYS B O 1
ATOM 3434 N N . GLY B 1 135 ? -7.047 11.719 2.492 1 98.06 135 GLY B N 1
ATOM 3435 C CA . GLY B 1 135 ? -7.113 10.273 2.611 1 98.06 135 GLY B CA 1
ATOM 3436 C C . GLY B 1 135 ? -7.836 9.812 3.863 1 98.06 135 GLY B C 1
ATOM 3437 O O . GLY B 1 135 ? -8.539 10.594 4.504 1 98.06 135 GLY B O 1
ATOM 3438 N N . LEU B 1 136 ? -7.715 8.516 4.117 1 98.62 136 LEU B N 1
ATOM 3439 C CA . LEU B 1 136 ? -8.227 7.84 5.305 1 98.62 136 LEU B CA 1
ATOM 3440 C C . LEU B 1 136 ? -7.137 7.016 5.973 1 98.62 136 LEU B C 1
ATOM 3442 O O . LEU B 1 136 ? -6.094 6.75 5.371 1 98.62 136 LEU B O 1
ATOM 3446 N N . GLU B 1 137 ? -7.328 6.699 7.184 1 98.69 137 GLU B N 1
ATOM 3447 C CA . GLU B 1 137 ? -6.457 5.781 7.914 1 98.69 137 GLU B CA 1
ATOM 3448 C C . GLU B 1 137 ? -7.074 4.387 8 1 98.69 137 GLU B C 1
ATOM 3450 O O . GLU B 1 137 ? -8.289 4.25 8.125 1 98.69 137 GLU B O 1
ATOM 3455 N N . LEU B 1 138 ? -6.227 3.377 7.891 1 98.75 138 LEU B N 1
ATOM 3456 C CA . LEU B 1 138 ? -6.66 1.994 8.055 1 98.75 138 LEU B CA 1
ATOM 3457 C C . LEU B 1 138 ? -6.895 1.669 9.531 1 98.75 138 LEU B C 1
ATOM 3459 O O . LEU B 1 138 ? -7.805 0.909 9.867 1 98.75 138 LEU B O 1
ATOM 3463 N N . THR B 1 139 ? -6 2.242 10.367 1 97.56 139 THR B N 1
ATOM 3464 C CA . THR B 1 139 ? -6.125 2.023 11.805 1 97.56 139 THR B CA 1
ATOM 3465 C C . THR B 1 139 ? -7.508 2.438 12.297 1 97.56 139 THR B C 1
ATOM 3467 O O . THR B 1 139 ? -8.016 3.496 11.922 1 97.56 139 THR B O 1
ATOM 3470 N N . GLY B 1 140 ? -8.109 1.566 13.078 1 96.75 140 GLY B N 1
ATOM 3471 C CA . GLY B 1 140 ? -9.414 1.865 13.633 1 96.75 140 GLY B CA 1
ATOM 3472 C C . GLY B 1 140 ? -10.562 1.371 12.773 1 96.75 140 GLY B C 1
ATOM 3473 O O . GLY B 1 140 ? -11.719 1.435 13.18 1 96.75 140 GLY B O 1
ATOM 3474 N N . LYS B 1 141 ? -10.289 0.871 11.586 1 98.69 141 LYS B N 1
ATOM 3475 C CA . LYS B 1 141 ? -11.328 0.379 10.688 1 98.69 141 LYS B CA 1
ATOM 3476 C C . LYS B 1 141 ? -11.641 -1.089 10.961 1 98.69 141 LYS B C 1
ATOM 3478 O O . LYS B 1 141 ? -10.945 -1.744 11.742 1 98.69 141 LYS B O 1
ATOM 3483 N N . THR B 1 142 ? -12.68 -1.55 10.391 1 98.88 142 THR B N 1
ATOM 3484 C CA . THR B 1 142 ? -13.07 -2.955 10.43 1 98.88 142 THR B CA 1
ATOM 3485 C C . THR B 1 142 ? -12.836 -3.617 9.078 1 98.88 142 THR B C 1
ATOM 3487 O O . THR B 1 142 ? -13.32 -3.135 8.047 1 98.88 142 THR B O 1
ATOM 3490 N N . LEU B 1 143 ? -12.047 -4.684 9.117 1 98.94 143 LEU B N 1
ATOM 3491 C CA . LEU B 1 143 ? -11.773 -5.477 7.926 1 98.94 143 LEU B CA 1
ATOM 3492 C C . LEU B 1 143 ? -12.578 -6.773 7.934 1 98.94 143 LEU B C 1
ATOM 3494 O O . LEU B 1 143 ? -12.492 -7.555 8.883 1 98.94 143 LEU B O 1
ATOM 3498 N N . GLY B 1 144 ? -13.438 -6.922 6.891 1 98.94 144 GLY B N 1
ATOM 3499 C CA . GLY B 1 144 ? -14.109 -8.195 6.664 1 98.94 144 GLY B CA 1
ATOM 3500 C C . GLY B 1 144 ? -13.375 -9.094 5.684 1 98.94 144 GLY B C 1
ATOM 3501 O O . GLY B 1 144 ? -13.094 -8.688 4.555 1 98.94 144 GLY B O 1
ATOM 3502 N N . ILE B 1 145 ? -13.023 -10.289 6.137 1 98.94 145 ILE B N 1
ATOM 3503 C CA . ILE B 1 145 ? -12.359 -11.273 5.293 1 98.94 145 ILE B CA 1
ATOM 3504 C C . ILE B 1 145 ? -13.328 -12.398 4.949 1 98.94 145 ILE B C 1
ATOM 3506 O O . ILE B 1 145 ? -13.789 -13.125 5.84 1 98.94 145 ILE B O 1
ATOM 3510 N N . VAL B 1 146 ? -13.68 -12.5 3.67 1 98.94 146 VAL B N 1
ATOM 3511 C CA . VAL B 1 146 ? -14.531 -13.586 3.203 1 98.94 146 VAL B CA 1
ATOM 3512 C C . VAL B 1 146 ? -13.672 -14.711 2.639 1 98.94 146 VAL B C 1
ATOM 3514 O O . VAL B 1 146 ? -13.086 -14.578 1.562 1 98.94 146 VAL B O 1
ATOM 3517 N N . GLY B 1 147 ? -13.656 -15.836 3.248 1 98.62 147 GLY B N 1
ATOM 3518 C CA . GLY B 1 147 ? -12.68 -16.891 3.029 1 98.62 147 GLY B CA 1
ATOM 3519 C C . GLY B 1 147 ? -11.484 -16.797 3.963 1 98.62 147 GLY B C 1
ATOM 3520 O O . GLY B 1 147 ? -10.641 -15.922 3.814 1 98.62 147 GLY B O 1
ATOM 3521 N N . PHE B 1 148 ? -11.422 -17.734 4.93 1 98.5 148 PHE B N 1
ATOM 3522 C CA . PHE B 1 148 ? -10.383 -17.656 5.945 1 98.5 148 PHE B CA 1
ATOM 3523 C C . PHE B 1 148 ? -9.453 -18.859 5.875 1 98.5 148 PHE B C 1
ATOM 3525 O O . PHE B 1 148 ? -9.242 -19.547 6.875 1 98.5 148 PHE B O 1
ATOM 3532 N N . GLY B 1 149 ? -9.039 -19.125 4.613 1 96.88 149 GLY B N 1
ATOM 3533 C CA . GLY B 1 149 ? -7.977 -20.094 4.379 1 96.88 149 GLY B CA 1
ATOM 3534 C C . GLY B 1 149 ? -6.59 -19.5 4.562 1 96.88 149 GLY B C 1
ATOM 3535 O O . GLY B 1 149 ? -6.379 -18.656 5.438 1 96.88 149 GLY B O 1
ATOM 3536 N N . ASN B 1 150 ? -5.617 -19.938 3.775 1 96 150 ASN B N 1
ATOM 3537 C CA . ASN B 1 150 ? -4.227 -19.516 3.906 1 96 150 ASN B CA 1
ATOM 3538 C C . ASN B 1 150 ? -4.078 -18 3.717 1 96 150 ASN B C 1
ATOM 3540 O O . ASN B 1 150 ? -3.449 -17.328 4.535 1 96 150 ASN B O 1
ATOM 3544 N N . ILE B 1 151 ? -4.672 -17.516 2.66 1 98.06 151 ILE B N 1
ATOM 3545 C CA . ILE B 1 151 ? -4.52 -16.094 2.342 1 98.06 151 ILE B CA 1
ATOM 3546 C C . ILE B 1 151 ? -5.203 -15.25 3.412 1 98.06 151 ILE B C 1
ATOM 3548 O O . ILE B 1 151 ? -4.637 -14.266 3.889 1 98.06 151 ILE B O 1
ATOM 3552 N N . GLY B 1 152 ? -6.441 -15.602 3.826 1 98.5 152 GLY B N 1
ATOM 3553 C CA . GLY B 1 152 ? -7.164 -14.867 4.852 1 98.5 152 GLY B CA 1
ATOM 3554 C C . GLY B 1 152 ? -6.418 -14.805 6.172 1 98.5 152 GLY B C 1
ATOM 3555 O O . GLY B 1 152 ? -6.371 -13.75 6.809 1 98.5 152 GLY B O 1
ATOM 3556 N N . LYS B 1 153 ? -5.844 -15.898 6.551 1 98.38 153 LYS B N 1
ATOM 3557 C CA . LYS B 1 153 ? -5.078 -15.961 7.793 1 98.38 153 LYS B CA 1
ATOM 3558 C C . LYS B 1 153 ? -3.852 -15.055 7.727 1 98.38 153 LYS B C 1
ATOM 3560 O O . LYS B 1 153 ? -3.576 -14.312 8.672 1 98.38 153 LYS B O 1
ATOM 3565 N N . LEU B 1 154 ? -3.154 -15.156 6.617 1 98.38 154 LEU B N 1
ATOM 3566 C CA . LEU B 1 154 ? -1.964 -14.328 6.453 1 98.38 154 LEU B CA 1
ATOM 3567 C C . LEU B 1 154 ? -2.33 -12.852 6.414 1 98.38 154 LEU B C 1
ATOM 3569 O O . LEU B 1 154 ? -1.616 -12.016 6.973 1 98.38 154 LEU B O 1
ATOM 3573 N N . LEU B 1 155 ? -3.447 -12.531 5.77 1 98.75 155 LEU B N 1
ATOM 3574 C CA . LEU B 1 155 ? -3.916 -11.156 5.723 1 98.75 155 LEU B CA 1
ATOM 3575 C C . LEU B 1 155 ? -4.176 -10.617 7.125 1 98.75 155 LEU B C 1
ATOM 3577 O O . LEU B 1 155 ? -3.76 -9.508 7.457 1 98.75 155 LEU B O 1
ATOM 3581 N N . SER B 1 156 ? -4.859 -11.422 7.965 1 98.62 156 SER B N 1
ATOM 3582 C CA . SER B 1 156 ? -5.148 -11.008 9.336 1 98.62 156 SER B CA 1
ATOM 3583 C C . SER B 1 156 ? -3.865 -10.781 10.125 1 98.62 156 SER B C 1
ATOM 3585 O O . SER B 1 156 ? -3.789 -9.867 10.945 1 98.62 156 SER B O 1
ATOM 3587 N N . LYS B 1 157 ? -2.859 -11.555 9.859 1 97.88 157 LYS B N 1
ATOM 3588 C CA . LYS B 1 157 ? -1.57 -11.398 10.523 1 97.88 157 LYS B CA 1
ATOM 3589 C C . LYS B 1 157 ? -0.874 -10.117 10.086 1 97.88 157 LYS B C 1
ATOM 3591 O O . LYS B 1 157 ? -0.335 -9.375 10.914 1 97.88 157 LYS B O 1
ATOM 3596 N N . LEU B 1 158 ? -0.904 -9.891 8.836 1 98.25 158 LEU B N 1
ATOM 3597 C CA . LEU B 1 158 ? -0.222 -8.727 8.281 1 98.25 158 LEU B CA 1
ATOM 3598 C C . LEU B 1 158 ? -0.805 -7.434 8.836 1 98.25 158 LEU B C 1
ATOM 3600 O O . LEU B 1 158 ? -0.068 -6.484 9.117 1 98.25 158 LEU B O 1
ATOM 3604 N N . VAL B 1 159 ? -2.135 -7.398 9.094 1 98.19 159 VAL B N 1
ATOM 3605 C CA . VAL B 1 159 ? -2.762 -6.148 9.508 1 98.19 159 VAL B CA 1
ATOM 3606 C C . VAL B 1 159 ? -2.781 -6.055 11.031 1 98.19 159 VAL B C 1
ATOM 3608 O O . VAL B 1 159 ? -3.316 -5.098 11.594 1 98.19 159 VAL B O 1
ATOM 3611 N N . SER B 1 160 ? -2.193 -7.02 11.711 1 96.88 160 SER B N 1
ATOM 3612 C CA . SER B 1 160 ? -2.246 -7.047 13.164 1 96.88 160 SER B CA 1
ATOM 3613 C C . SER B 1 160 ? -1.552 -5.832 13.766 1 96.88 160 SER B C 1
ATOM 3615 O O . SER B 1 160 ? -1.915 -5.379 14.859 1 96.88 160 SER B O 1
ATOM 3617 N N . GLY B 1 161 ? -0.621 -5.223 13.039 1 96 161 GLY B N 1
ATOM 3618 C CA . GLY B 1 161 ? 0.082 -4.051 13.539 1 96 161 GLY B CA 1
ATOM 3619 C C . GLY B 1 161 ? -0.717 -2.771 13.391 1 96 161 GLY B C 1
ATOM 3620 O O . GLY B 1 161 ? -0.37 -1.745 13.977 1 96 161 GLY B O 1
ATOM 3621 N N . PHE B 1 162 ? -1.818 -2.643 12.609 1 96.12 162 PHE B N 1
ATOM 3622 C CA . PHE B 1 162 ? -2.6 -1.45 12.297 1 96.12 162 PHE B CA 1
ATOM 3623 C C . PHE B 1 162 ? -3.727 -1.266 13.305 1 96.12 162 PHE B C 1
ATOM 3625 O O . PHE B 1 162 ? -4.359 -0.209 13.352 1 96.12 162 PHE B O 1
ATOM 3632 N N . GLY B 1 163 ? -3.973 -2.16 14.195 1 92.19 163 GLY B N 1
ATOM 3633 C CA . GLY B 1 163 ? -5.086 -2.01 15.125 1 92.19 163 GLY B CA 1
ATOM 3634 C C . GLY B 1 163 ? -6.441 -2.076 14.438 1 92.19 163 GLY B C 1
ATOM 3635 O O . GLY B 1 163 ? -7.332 -1.277 14.734 1 92.19 163 GLY B O 1
ATOM 3636 N N . VAL B 1 164 ? -6.613 -2.852 13.477 1 97.25 164 VAL B N 1
ATOM 3637 C CA . VAL B 1 164 ? -7.848 -3.078 12.727 1 97.25 164 VAL B CA 1
ATOM 3638 C C . VAL B 1 164 ? -8.656 -4.191 13.391 1 97.25 164 VAL B C 1
ATOM 3640 O O . VAL B 1 164 ? -8.086 -5.18 13.867 1 97.25 164 VAL B O 1
ATOM 3643 N N . LYS B 1 165 ? -9.984 -3.975 13.508 1 98.5 165 LYS B N 1
ATOM 3644 C CA . LYS B 1 165 ? -10.867 -5.078 13.875 1 98.5 165 LYS B CA 1
ATOM 3645 C C . LYS B 1 165 ? -11.109 -6.004 12.688 1 98.5 165 LYS B C 1
ATOM 3647 O O . LYS B 1 165 ? -11.445 -5.543 11.594 1 98.5 165 LYS B O 1
ATOM 3652 N N . VAL B 1 166 ? -10.961 -7.348 12.898 1 98.88 166 VAL B N 1
ATOM 3653 C CA . VAL B 1 166 ? -11.07 -8.273 11.781 1 98.88 166 VAL B CA 1
ATOM 3654 C C . VAL B 1 166 ? -12.258 -9.203 11.992 1 98.88 166 VAL B C 1
ATOM 3656 O O . VAL B 1 166 ? -12.312 -9.93 12.984 1 98.88 166 VAL B O 1
ATOM 3659 N N . LEU B 1 167 ? -13.219 -9.109 11.078 1 98.94 167 LEU B N 1
ATOM 3660 C CA . LEU B 1 167 ? -14.328 -10.047 10.984 1 98.94 167 LEU B CA 1
ATOM 3661 C C . LEU B 1 167 ? -14.102 -11.055 9.859 1 98.94 167 LEU B C 1
ATOM 3663 O O . LEU B 1 167 ? -13.633 -10.688 8.781 1 98.94 167 LEU B O 1
ATOM 3667 N N . VAL B 1 168 ? -14.391 -12.352 10.156 1 98.94 168 VAL B N 1
ATOM 3668 C CA . VAL B 1 168 ? -14.117 -13.352 9.133 1 98.94 168 VAL B CA 1
ATOM 3669 C C . VAL B 1 168 ? -15.359 -14.211 8.914 1 98.94 168 VAL B C 1
ATOM 3671 O O . VAL B 1 168 ? -16.156 -14.398 9.828 1 98.94 168 VAL B O 1
ATOM 3674 N N . PHE B 1 169 ? -15.531 -14.633 7.688 1 98.81 169 PHE B N 1
ATOM 3675 C CA . PHE B 1 169 ? -16.531 -15.633 7.312 1 98.81 169 PHE B CA 1
ATOM 3676 C C . PHE B 1 169 ? -15.883 -16.75 6.492 1 98.81 169 PHE B C 1
ATOM 3678 O O . PHE B 1 169 ? -15.039 -16.484 5.637 1 98.81 169 PHE B O 1
ATOM 3685 N N . ASP B 1 170 ? -16.219 -17.906 6.789 1 98.31 170 ASP B N 1
ATOM 3686 C CA . ASP B 1 170 ? -15.906 -19.094 6.008 1 98.31 170 ASP B CA 1
ATOM 3687 C C . ASP B 1 170 ? -17.062 -20.094 6.043 1 98.31 170 ASP B C 1
ATOM 3689 O O . ASP B 1 170 ? -17.781 -20.188 7.039 1 98.31 170 ASP B O 1
ATOM 3693 N N . VAL B 1 171 ? -17.266 -20.812 4.938 1 97 171 VAL B N 1
ATOM 3694 C CA . VAL B 1 171 ? -18.344 -21.797 4.895 1 97 171 VAL B CA 1
ATOM 3695 C C . VAL B 1 171 ? -18.016 -22.953 5.848 1 97 171 VAL B C 1
ATOM 3697 O O . VAL B 1 171 ? -18.922 -23.625 6.34 1 97 171 VAL B O 1
ATOM 3700 N N . PHE B 1 172 ? -16.75 -23.109 6.125 1 97 172 PHE B N 1
ATOM 3701 C CA . PHE B 1 172 ? -16.328 -24.141 7.07 1 97 172 PHE B CA 1
ATOM 3702 C C . PHE B 1 172 ? -16.203 -23.562 8.477 1 97 172 PHE B C 1
ATOM 3704 O O . PHE B 1 172 ? -16 -22.359 8.648 1 97 172 PHE B O 1
ATOM 3711 N N . ASP B 1 173 ? -16.281 -24.422 9.398 1 97 173 ASP B N 1
ATOM 3712 C CA . ASP B 1 173 ? -16.062 -24 10.781 1 97 173 ASP B CA 1
ATOM 3713 C C . ASP B 1 173 ? -14.602 -23.656 11.031 1 97 173 ASP B C 1
ATOM 3715 O O . ASP B 1 173 ? -13.703 -24.281 10.453 1 97 173 ASP B O 1
ATOM 3719 N N . ILE B 1 174 ? -14.414 -22.656 11.82 1 97.62 174 ILE B N 1
ATOM 3720 C CA . ILE B 1 174 ? -13.086 -22.266 12.266 1 97.62 174 ILE B CA 1
ATOM 3721 C C . ILE B 1 174 ? -12.93 -22.562 13.75 1 97.62 174 ILE B C 1
ATOM 3723 O O . ILE B 1 174 ? -13.688 -22.047 14.578 1 97.62 174 ILE B O 1
ATOM 3727 N N . PRO B 1 175 ? -12.031 -23.375 14.141 1 97.94 175 PRO B N 1
ATOM 3728 C CA . PRO B 1 175 ? -11.836 -23.672 15.562 1 97.94 175 PRO B CA 1
ATOM 3729 C C . PRO B 1 175 ? -11.586 -22.422 16.391 1 97.94 175 PRO B C 1
ATOM 3731 O O . PRO B 1 175 ? -10.914 -21.484 15.938 1 97.94 175 PRO B O 1
ATOM 3734 N N . GLU B 1 176 ? -12.023 -22.406 17.641 1 97.75 176 GLU B N 1
ATOM 3735 C CA . GLU B 1 176 ? -11.898 -21.266 18.547 1 97.75 176 GLU B CA 1
ATOM 3736 C C . GLU B 1 176 ? -10.43 -20.891 18.766 1 97.75 176 GLU B C 1
ATOM 3738 O O . GLU B 1 176 ? -10.086 -19.719 18.891 1 97.75 176 GLU B O 1
ATOM 3743 N N . GLU B 1 177 ? -9.648 -21.875 18.797 1 98.19 177 GLU B N 1
ATOM 3744 C CA . GLU B 1 177 ? -8.219 -21.656 19 1 98.19 177 GLU B CA 1
ATOM 3745 C C . GLU B 1 177 ? -7.609 -20.859 17.859 1 98.19 177 GLU B C 1
ATOM 3747 O O . GLU B 1 177 ? -6.723 -20.031 18.094 1 98.19 177 GLU B O 1
ATOM 3752 N N . VAL B 1 178 ? -8.086 -21.125 16.672 1 97.94 178 VAL B N 1
ATOM 3753 C CA . VAL B 1 178 ? -7.609 -20.406 15.5 1 97.94 178 VAL B CA 1
ATOM 3754 C C . VAL B 1 178 ? -8.102 -18.969 15.539 1 97.94 178 VAL B C 1
ATOM 3756 O O . VAL B 1 178 ? -7.336 -18.047 15.258 1 97.94 178 VAL B O 1
ATOM 3759 N N . LEU B 1 179 ? -9.367 -18.734 15.93 1 98.38 179 LEU B N 1
ATOM 3760 C CA . LEU B 1 179 ? -9.922 -17.391 16.047 1 98.38 179 LEU B CA 1
ATOM 3761 C C . LEU B 1 179 ? -9.125 -16.562 17.047 1 98.38 179 LEU B C 1
ATOM 3763 O O . LEU B 1 179 ? -8.828 -15.391 16.781 1 98.38 179 LEU B O 1
ATOM 3767 N N . LYS B 1 180 ? -8.734 -17.188 18.141 1 98 180 LYS B N 1
ATOM 3768 C CA . LYS B 1 180 ? -7.965 -16.5 19.172 1 98 180 LYS B CA 1
ATOM 3769 C C . LYS B 1 180 ? -6.543 -16.219 18.703 1 98 180 LYS B C 1
ATOM 3771 O O . LYS B 1 180 ? -6.012 -15.133 18.938 1 98 180 LYS B O 1
ATOM 3776 N N . GLU B 1 181 ? -6.016 -17.234 18.016 1 97.81 181 GLU B N 1
ATOM 3777 C CA . GLU B 1 181 ? -4.645 -17.109 17.531 1 97.81 181 GLU B CA 1
ATOM 3778 C C . GLU B 1 181 ? -4.496 -15.938 16.562 1 97.81 181 GLU B C 1
ATOM 3780 O O . GLU B 1 181 ? -3.518 -15.195 16.625 1 97.81 181 GLU B O 1
ATOM 3785 N N . TYR B 1 182 ? -5.453 -15.781 15.742 1 97.81 182 TYR B N 1
ATOM 3786 C CA . TYR B 1 182 ? -5.367 -14.75 14.719 1 97.81 182 TYR B CA 1
ATOM 3787 C C . TYR B 1 182 ? -6.109 -13.492 15.141 1 97.81 182 TYR B C 1
ATOM 3789 O O . TYR B 1 182 ? -6.137 -12.5 14.414 1 97.81 182 TYR B O 1
ATOM 3797 N N . ASN B 1 183 ? -6.711 -13.492 16.344 1 97.5 183 ASN B N 1
ATOM 3798 C CA . ASN B 1 183 ? -7.449 -12.367 16.922 1 97.5 183 ASN B CA 1
ATOM 3799 C C . ASN B 1 183 ? -8.531 -11.867 15.977 1 97.5 183 ASN B C 1
ATOM 3801 O O . ASN B 1 183 ? -8.562 -10.68 15.633 1 97.5 183 ASN B O 1
ATOM 3805 N N . VAL B 1 184 ? -9.375 -12.797 15.508 1 98.75 184 VAL B N 1
ATOM 3806 C CA . VAL B 1 184 ? -10.461 -12.469 14.594 1 98.75 184 VAL B CA 1
ATOM 3807 C C . VAL B 1 184 ? -11.789 -12.961 15.172 1 98.75 184 VAL B C 1
ATOM 3809 O O . VAL B 1 184 ? -11.805 -13.727 16.141 1 98.75 184 VAL B O 1
ATOM 3812 N N . GLU B 1 185 ? -12.852 -12.461 14.648 1 98.75 185 GLU B N 1
ATOM 3813 C CA . GLU B 1 185 ? -14.195 -12.859 15.039 1 98.75 185 GLU B CA 1
ATOM 3814 C C . GLU B 1 185 ? -14.977 -13.43 13.859 1 98.75 185 GLU B C 1
ATOM 3816 O O . GLU B 1 185 ? -15.117 -12.766 12.828 1 98.75 185 GLU B O 1
ATOM 3821 N N . LYS B 1 186 ? -15.375 -14.719 13.953 1 98.69 186 LYS B N 1
ATOM 3822 C CA . LYS B 1 186 ? -16.203 -15.289 12.906 1 98.69 186 LYS B CA 1
ATOM 3823 C C . LYS B 1 186 ? -17.641 -14.766 12.977 1 98.69 186 LYS B C 1
ATOM 3825 O O . LYS B 1 186 ? -18.25 -14.75 14.055 1 98.69 186 LYS B O 1
ATOM 3830 N N . VAL B 1 187 ? -18.156 -14.25 11.922 1 98.69 187 VAL B N 1
ATOM 3831 C CA . VAL B 1 187 ? -19.516 -13.719 11.836 1 98.69 187 VAL B CA 1
ATOM 3832 C C . VAL B 1 187 ? -20.172 -14.18 10.531 1 98.69 187 VAL B C 1
ATOM 3834 O O . VAL B 1 187 ? -19.547 -14.883 9.734 1 98.69 187 VAL B O 1
ATOM 3837 N N . SER B 1 188 ? -21.453 -13.812 10.328 1 98.44 188 SER B N 1
ATOM 3838 C CA . SER B 1 188 ? -22.141 -14.117 9.078 1 98.44 188 SER B CA 1
ATOM 3839 C C . SER B 1 188 ? -21.719 -13.156 7.969 1 98.44 188 SER B C 1
ATOM 3841 O O . SER B 1 188 ? -21.141 -12.102 8.242 1 98.44 188 SER B O 1
ATOM 3843 N N . LEU B 1 189 ? -21.969 -13.531 6.77 1 98.38 189 LEU B N 1
ATOM 3844 C CA . LEU B 1 189 ? -21.703 -12.641 5.645 1 98.38 189 LEU B CA 1
ATOM 3845 C C . LEU B 1 189 ? -22.453 -11.328 5.809 1 98.38 189 LEU B C 1
ATOM 3847 O O . LEU B 1 189 ? -21.922 -10.258 5.535 1 98.38 189 LEU B O 1
ATOM 3851 N N . GLU B 1 190 ? -23.672 -11.414 6.246 1 98.44 190 GLU B N 1
ATOM 3852 C CA . GLU B 1 190 ? -24.5 -10.227 6.445 1 98.44 190 GLU B CA 1
ATOM 3853 C C . GLU B 1 190 ? -23.875 -9.273 7.449 1 98.44 190 GLU B C 1
ATOM 3855 O O . GLU B 1 190 ? -23.906 -8.055 7.262 1 98.44 190 GLU B O 1
ATOM 3860 N N . GLU B 1 191 ? -23.312 -9.828 8.484 1 98.75 191 GLU B N 1
ATOM 3861 C CA . GLU B 1 191 ? -22.641 -9.008 9.492 1 98.75 191 GLU B CA 1
ATOM 3862 C C . GLU B 1 191 ? -21.406 -8.32 8.922 1 98.75 191 GLU B C 1
ATOM 3864 O O . GLU B 1 191 ? -21.094 -7.188 9.289 1 98.75 191 GLU B O 1
ATOM 3869 N N . ILE B 1 192 ? -20.688 -9.031 8.062 1 98.88 192 ILE B N 1
ATOM 3870 C CA . ILE B 1 192 ? -19.531 -8.422 7.41 1 98.88 192 ILE B CA 1
ATOM 3871 C C . ILE B 1 192 ? -20 -7.258 6.535 1 98.88 192 ILE B C 1
ATOM 3873 O O . ILE B 1 192 ? -19.453 -6.156 6.613 1 98.88 192 ILE B O 1
ATOM 3877 N N . TYR B 1 193 ? -21.047 -7.504 5.738 1 98.81 193 TYR B N 1
ATOM 3878 C CA . TYR B 1 193 ? -21.547 -6.461 4.848 1 98.81 193 TYR B CA 1
ATOM 3879 C C . TYR B 1 193 ? -21.984 -5.234 5.637 1 98.81 193 TYR B C 1
ATOM 3881 O O . TYR B 1 193 ? -21.688 -4.102 5.25 1 98.81 193 TYR B O 1
ATOM 3889 N N . LYS B 1 194 ? -22.547 -5.402 6.781 1 98.5 194 LYS B N 1
ATOM 3890 C CA . LYS B 1 194 ? -23.156 -4.328 7.566 1 98.5 194 LYS B CA 1
ATOM 3891 C C . LYS B 1 194 ? -22.094 -3.547 8.336 1 98.5 194 LYS B C 1
ATOM 3893 O O . LYS B 1 194 ? -22.25 -2.348 8.57 1 98.5 194 LYS B O 1
ATOM 3898 N N . ASN B 1 195 ? -20.969 -4.219 8.656 1 98.69 195 ASN B N 1
ATOM 3899 C CA . ASN B 1 195 ? -20.109 -3.615 9.672 1 98.69 195 ASN B CA 1
ATOM 3900 C C . ASN B 1 195 ? -18.719 -3.314 9.141 1 98.69 195 ASN B C 1
ATOM 3902 O O . ASN B 1 195 ? -17.984 -2.516 9.719 1 98.69 195 ASN B O 1
ATOM 3906 N N . ALA B 1 196 ? -18.312 -3.945 8.078 1 98.94 196 ALA B N 1
ATOM 3907 C CA . ALA B 1 196 ? -16.938 -3.816 7.613 1 98.94 196 ALA B CA 1
ATOM 3908 C C . ALA B 1 196 ? -16.75 -2.533 6.809 1 98.94 196 ALA B C 1
ATOM 3910 O O . ALA B 1 196 ? -17.625 -2.143 6.035 1 98.94 196 ALA B O 1
ATOM 3911 N N . ASP B 1 197 ? -15.648 -1.853 7.023 1 98.94 197 ASP B N 1
ATOM 3912 C CA . ASP B 1 197 ? -15.234 -0.726 6.195 1 98.94 197 ASP B CA 1
ATOM 3913 C C . ASP B 1 197 ? -14.547 -1.207 4.922 1 98.94 197 ASP B C 1
ATOM 3915 O O . ASP B 1 197 ? -14.57 -0.521 3.896 1 98.94 197 ASP B O 1
ATOM 3919 N N . ILE B 1 198 ? -13.859 -2.328 5.027 1 98.94 198 ILE B N 1
ATOM 3920 C CA . ILE B 1 198 ? -13.156 -2.996 3.938 1 98.94 198 ILE B CA 1
ATOM 3921 C C . ILE B 1 198 ? -13.578 -4.465 3.877 1 98.94 198 ILE B C 1
ATOM 3923 O O . ILE B 1 198 ? -13.68 -5.129 4.91 1 98.94 198 ILE B O 1
ATOM 3927 N N . ILE B 1 199 ? -13.836 -4.961 2.695 1 98.94 199 ILE B N 1
ATOM 3928 C CA . ILE B 1 199 ? -14.156 -6.371 2.506 1 98.94 199 ILE B CA 1
ATOM 3929 C C . ILE B 1 199 ? -13.203 -6.984 1.479 1 98.94 199 ILE B C 1
ATOM 3931 O O . ILE B 1 199 ? -13.086 -6.484 0.357 1 98.94 199 ILE B O 1
ATOM 3935 N N . SER B 1 200 ? -12.5 -7.965 1.857 1 98.94 200 SER B N 1
ATOM 3936 C CA . SER B 1 200 ? -11.578 -8.688 0.988 1 98.94 200 SER B CA 1
ATOM 3937 C C . SER B 1 200 ? -12.055 -10.109 0.727 1 98.94 200 SER B C 1
ATOM 3939 O O . SER B 1 200 ? -12.438 -10.82 1.658 1 98.94 200 SER B O 1
ATOM 3941 N N . LEU B 1 201 ? -12.031 -10.539 -0.563 1 98.88 201 LEU B N 1
ATOM 3942 C CA . LEU B 1 201 ? -12.602 -11.812 -0.979 1 98.88 201 LEU B CA 1
ATOM 3943 C C . LEU B 1 201 ? -11.508 -12.836 -1.268 1 98.88 201 LEU B C 1
ATOM 3945 O O . LEU B 1 201 ? -10.594 -12.562 -2.051 1 98.88 201 LEU B O 1
ATOM 3949 N N . HIS B 1 202 ? -11.586 -13.961 -0.655 1 98.44 202 HIS B N 1
ATOM 3950 C CA . HIS B 1 202 ? -10.633 -15.055 -0.796 1 98.44 202 HIS B CA 1
ATOM 3951 C C . HIS B 1 202 ? -11.336 -16.406 -0.888 1 98.44 202 HIS B C 1
ATOM 3953 O O . HIS B 1 202 ? -10.984 -17.344 -0.172 1 98.44 202 HIS B O 1
ATOM 3959 N N . VAL B 1 203 ? -12.305 -16.484 -1.803 1 97.69 203 VAL B N 1
ATOM 3960 C CA . VAL B 1 203 ? -13.102 -17.688 -2.027 1 97.69 203 VAL B CA 1
ATOM 3961 C C . VAL B 1 203 ? -12.891 -18.188 -3.455 1 97.69 203 VAL B C 1
ATOM 3963 O O . VAL B 1 203 ? -12.531 -17.406 -4.344 1 97.69 203 VAL B O 1
ATOM 3966 N N . PRO B 1 204 ? -13.109 -19.469 -3.695 1 94.19 204 PRO B N 1
ATOM 3967 C CA . PRO B 1 204 ? -13.055 -19.953 -5.078 1 94.19 204 PRO B CA 1
ATOM 3968 C C . PRO B 1 204 ? -14.234 -19.484 -5.918 1 94.19 204 PRO B C 1
ATOM 3970 O O . PRO B 1 204 ? -15.227 -19 -5.375 1 94.19 204 PRO B O 1
ATOM 3973 N N . LYS B 1 205 ? -14.094 -19.5 -7.156 1 94.19 205 LYS B N 1
ATOM 3974 C CA . LYS B 1 205 ? -15.203 -19.203 -8.055 1 94.19 205 LYS B CA 1
ATOM 3975 C C . LYS B 1 205 ? -15.984 -20.469 -8.398 1 94.19 205 LYS B C 1
ATOM 3977 O O . LYS B 1 205 ? -15.422 -21.422 -8.953 1 94.19 205 LYS B O 1
ATOM 3982 N N . ASN B 1 206 ? -17.109 -20.562 -8.039 1 94.88 206 ASN B N 1
ATOM 3983 C CA . ASN B 1 206 ? -18.062 -21.609 -8.359 1 94.88 206 ASN B CA 1
ATOM 3984 C C . ASN B 1 206 ? -19.484 -21.047 -8.492 1 94.88 206 ASN B C 1
ATOM 3986 O O . ASN B 1 206 ? -19.672 -19.828 -8.539 1 94.88 206 ASN B O 1
ATOM 3990 N N . ASP B 1 207 ? -20.422 -21.953 -8.633 1 95.88 207 ASP B N 1
ATOM 3991 C CA . ASP B 1 207 ? -21.797 -21.5 -8.867 1 95.88 207 ASP B CA 1
ATOM 3992 C C . ASP B 1 207 ? -22.312 -20.672 -7.695 1 95.88 207 ASP B C 1
ATOM 3994 O O . ASP B 1 207 ? -23.078 -19.734 -7.883 1 95.88 207 ASP B O 1
ATOM 3998 N N . LYS B 1 208 ? -21.875 -20.969 -6.531 1 96.25 208 LYS B N 1
ATOM 3999 C CA . LYS B 1 208 ? -22.328 -20.297 -5.32 1 96.25 208 LYS B CA 1
ATOM 4000 C C . LYS B 1 208 ? -21.656 -18.938 -5.148 1 96.25 208 LYS B C 1
ATOM 4002 O O . LYS B 1 208 ? -22.219 -18.031 -4.539 1 96.25 208 LYS B O 1
ATOM 4007 N N . THR B 1 209 ? -20.453 -18.75 -5.707 1 97.88 209 THR B N 1
ATOM 4008 C CA . THR B 1 209 ? -19.688 -17.547 -5.441 1 97.88 209 THR B CA 1
ATOM 4009 C C . THR B 1 209 ? -19.641 -16.656 -6.68 1 97.88 209 THR B C 1
ATOM 4011 O O . THR B 1 209 ? -19.172 -15.516 -6.617 1 97.88 209 THR B O 1
ATOM 4014 N N . TYR B 1 210 ? -20.172 -17.172 -7.82 1 98.06 210 TYR B N 1
ATOM 4015 C CA . TYR B 1 210 ? -20.281 -16.328 -9 1 98.06 210 TYR B CA 1
ATOM 4016 C C . TYR B 1 210 ? -21.203 -15.148 -8.742 1 98.06 210 TYR B C 1
ATOM 4018 O O . TYR B 1 210 ? -22.391 -15.336 -8.438 1 98.06 210 TYR B O 1
ATOM 4026 N N . HIS B 1 211 ? -20.688 -13.945 -8.828 1 98.5 211 HIS B N 1
ATOM 4027 C CA . HIS B 1 211 ? -21.422 -12.703 -8.602 1 98.5 211 HIS B CA 1
ATOM 4028 C C . HIS B 1 211 ? -22.031 -12.672 -7.199 1 98.5 211 HIS B C 1
ATOM 4030 O O . HIS B 1 211 ? -23.125 -12.156 -7.008 1 98.5 211 HIS B O 1
ATOM 4036 N N . MET B 1 212 ? -21.297 -13.289 -6.25 1 98.25 212 MET B N 1
ATOM 4037 C CA . MET B 1 212 ? -21.797 -13.25 -4.879 1 98.25 212 MET B CA 1
ATOM 4038 C C . MET B 1 212 ? -21.812 -11.82 -4.344 1 98.25 212 MET B C 1
ATOM 4040 O O . MET B 1 212 ? -22.5 -11.516 -3.373 1 98.25 212 MET B O 1
ATOM 4044 N N . ILE B 1 213 ? -20.984 -10.945 -4.832 1 98.75 213 ILE B N 1
ATOM 4045 C CA . ILE B 1 213 ? -21.047 -9.508 -4.57 1 98.75 213 ILE B CA 1
ATOM 4046 C C . ILE B 1 213 ? -21.703 -8.797 -5.746 1 98.75 213 ILE B C 1
ATOM 4048 O O . ILE B 1 213 ? -21.047 -8.547 -6.766 1 98.75 213 ILE B O 1
ATOM 4052 N N . SER B 1 214 ? -22.859 -8.555 -5.672 1 98.44 214 SER B N 1
ATOM 4053 C CA . SER B 1 214 ? -23.656 -7.859 -6.672 1 98.44 214 SER B CA 1
ATOM 4054 C C . SER B 1 214 ? -24.484 -6.746 -6.039 1 98.44 214 SER B C 1
ATOM 4056 O O . SER B 1 214 ? -24.172 -6.285 -4.938 1 98.44 214 SER B O 1
ATOM 4058 N N . SER B 1 215 ? -25.484 -6.219 -6.723 1 98.56 215 SER B N 1
ATOM 4059 C CA . SER B 1 215 ? -26.234 -5.035 -6.305 1 98.56 215 SER B CA 1
ATOM 4060 C C . SER B 1 215 ? -26.797 -5.203 -4.902 1 98.56 215 SER B C 1
ATOM 4062 O O . SER B 1 215 ? -26.688 -4.309 -4.066 1 98.56 215 SER B O 1
ATOM 4064 N N . LYS B 1 216 ? -27.359 -6.352 -4.672 1 98.44 216 LYS B N 1
ATOM 4065 C CA . LYS B 1 216 ? -28 -6.605 -3.381 1 98.44 216 LYS B CA 1
ATOM 4066 C C . LYS B 1 216 ? -26.984 -6.484 -2.242 1 98.44 216 LYS B C 1
ATOM 4068 O O . LYS B 1 216 ? -27.266 -5.855 -1.22 1 98.44 216 LYS B O 1
ATOM 4073 N N . GLN B 1 217 ? -25.859 -7.082 -2.412 1 98.75 217 GLN B N 1
ATOM 4074 C CA . GLN B 1 217 ? -24.828 -7.062 -1.373 1 98.75 217 GLN B CA 1
ATOM 4075 C C . GLN B 1 217 ? -24.234 -5.668 -1.216 1 98.75 217 GLN B C 1
ATOM 4077 O O . GLN B 1 217 ? -24 -5.211 -0.096 1 98.75 217 GLN B O 1
ATOM 4082 N N . PHE B 1 218 ? -23.984 -4.961 -2.305 1 98.75 218 PHE B N 1
ATOM 4083 C CA . PHE B 1 218 ? -23.484 -3.598 -2.229 1 98.75 218 PHE B CA 1
ATOM 4084 C C . PHE B 1 218 ? -24.438 -2.707 -1.439 1 98.75 218 PHE B C 1
ATOM 4086 O O . PHE B 1 218 ? -24 -1.873 -0.645 1 98.75 218 PHE B O 1
ATOM 4093 N N . GLU B 1 219 ? -25.719 -2.887 -1.634 1 98.44 219 GLU B N 1
ATOM 4094 C CA . GLU B 1 219 ? -26.734 -2.09 -0.933 1 98.44 219 GLU B CA 1
ATOM 4095 C C . GLU B 1 219 ? -26.656 -2.32 0.574 1 98.44 219 GLU B C 1
ATOM 4097 O O . GLU B 1 219 ? -26.906 -1.402 1.359 1 98.44 219 GLU B O 1
ATOM 4102 N N . ALA B 1 220 ? -26.281 -3.488 0.9 1 98.56 220 ALA B N 1
ATOM 4103 C CA . ALA B 1 220 ? -26.266 -3.867 2.311 1 98.56 220 ALA B CA 1
ATOM 4104 C C . ALA B 1 220 ? -24.984 -3.381 2.996 1 98.56 220 ALA B C 1
ATOM 4106 O O . ALA B 1 220 ? -24.906 -3.35 4.227 1 98.56 220 ALA B O 1
ATOM 4107 N N . MET B 1 221 ? -24.016 -2.934 2.252 1 98.81 221 MET B N 1
ATOM 4108 C CA . MET B 1 221 ? -22.703 -2.568 2.805 1 98.81 221 MET B CA 1
ATOM 4109 C C . MET B 1 221 ? -22.734 -1.143 3.344 1 98.81 221 MET B C 1
ATOM 4111 O O . MET B 1 221 ? -23.656 -0.381 3.066 1 98.81 221 MET B O 1
ATOM 4115 N N . LYS B 1 222 ? -21.75 -0.795 4.18 1 98.25 222 LYS B N 1
ATOM 4116 C CA . LYS B 1 222 ? -21.578 0.559 4.699 1 98.25 222 LYS B CA 1
ATOM 4117 C C . LYS B 1 222 ? -21.312 1.551 3.57 1 98.25 222 LYS B C 1
ATOM 4119 O O . LYS B 1 222 ? -20.656 1.216 2.582 1 98.25 222 LYS B O 1
ATOM 4124 N N . ASP B 1 223 ? -21.859 2.717 3.748 1 98.44 223 ASP B N 1
ATOM 4125 C CA . ASP B 1 223 ? -21.438 3.777 2.84 1 98.44 223 ASP B CA 1
ATOM 4126 C C . ASP B 1 223 ? -19.922 4.008 2.932 1 98.44 223 ASP B C 1
ATOM 4128 O O . ASP B 1 223 ? -19.375 4.105 4.031 1 98.44 223 ASP B O 1
ATOM 4132 N N . GLY B 1 224 ? -19.25 4 1.771 1 98.56 224 GLY B N 1
ATOM 4133 C CA . GLY B 1 224 ? -17.812 4.234 1.753 1 98.56 224 GLY B CA 1
ATOM 4134 C C . GLY B 1 224 ? -17 2.955 1.81 1 98.56 224 GLY B C 1
ATOM 4135 O O . GLY B 1 224 ? -15.789 2.994 2.008 1 98.56 224 GLY B O 1
ATOM 4136 N N . VAL B 1 225 ? -17.641 1.824 1.602 1 98.88 225 VAL B N 1
ATOM 4137 C CA . VAL B 1 225 ? -16.984 0.53 1.702 1 98.88 225 VAL B CA 1
ATOM 4138 C C . VAL B 1 225 ? -15.914 0.413 0.618 1 98.88 225 VAL B C 1
ATOM 4140 O O . VAL B 1 225 ? -16.062 0.971 -0.472 1 98.88 225 VAL B O 1
ATOM 4143 N N . VAL B 1 226 ? -14.82 -0.261 0.953 1 98.88 226 VAL B N 1
ATOM 4144 C CA . VAL B 1 226 ? -13.789 -0.673 0.006 1 98.88 226 VAL B CA 1
ATOM 4145 C C . VAL B 1 226 ? -13.898 -2.174 -0.258 1 98.88 226 VAL B C 1
ATOM 4147 O O . VAL B 1 226 ? -14.078 -2.963 0.673 1 98.88 226 VAL B O 1
ATOM 4150 N N . ILE B 1 227 ? -13.828 -2.564 -1.535 1 98.88 227 ILE B N 1
ATOM 4151 C CA . ILE B 1 227 ? -13.914 -3.977 -1.892 1 98.88 227 ILE B CA 1
ATOM 4152 C C . ILE B 1 227 ? -12.617 -4.414 -2.572 1 98.88 227 ILE B C 1
ATOM 4154 O O . ILE B 1 227 ? -12.133 -3.74 -3.48 1 98.88 227 ILE B O 1
ATOM 4158 N N . ILE B 1 228 ? -12.062 -5.516 -2.1 1 98.94 228 ILE B N 1
ATOM 4159 C CA . ILE B 1 228 ? -10.844 -6.066 -2.689 1 98.94 228 ILE B CA 1
ATOM 4160 C C . ILE B 1 228 ? -11.125 -7.457 -3.248 1 98.94 228 ILE B C 1
ATOM 4162 O O . ILE B 1 228 ? -11.617 -8.336 -2.531 1 98.94 228 ILE B O 1
ATOM 4166 N N . ASN B 1 229 ? -10.852 -7.633 -4.531 1 98.88 229 ASN B N 1
ATOM 4167 C CA . ASN B 1 229 ? -10.922 -8.961 -5.133 1 98.88 229 ASN B CA 1
ATOM 4168 C C . ASN B 1 229 ? -9.578 -9.398 -5.703 1 98.88 229 ASN B C 1
ATOM 4170 O O . ASN B 1 229 ? -9.18 -8.945 -6.781 1 98.88 229 ASN B O 1
ATOM 4174 N N . ALA B 1 230 ? -8.898 -10.211 -4.984 1 97.94 230 ALA B N 1
ATOM 4175 C CA . ALA B 1 230 ? -7.656 -10.836 -5.438 1 97.94 230 ALA B CA 1
ATOM 4176 C C . ALA B 1 230 ? -7.809 -12.352 -5.508 1 97.94 230 ALA B C 1
ATOM 4178 O O . ALA B 1 230 ? -6.824 -13.086 -5.371 1 97.94 230 ALA B O 1
ATOM 4179 N N . ALA B 1 231 ? -9.062 -12.797 -5.562 1 96.81 231 ALA B N 1
ATOM 4180 C CA . ALA B 1 231 ? -9.383 -14.219 -5.633 1 96.81 231 ALA B CA 1
ATOM 4181 C C . ALA B 1 231 ? -9.555 -14.68 -7.078 1 96.81 231 ALA B C 1
ATOM 4183 O O . ALA B 1 231 ? -8.578 -15.031 -7.746 1 96.81 231 ALA B O 1
ATOM 4184 N N . ARG B 1 232 ? -10.812 -14.484 -7.598 1 96.12 232 ARG B N 1
ATOM 4185 C CA . ARG B 1 232 ? -11.102 -14.836 -8.984 1 96.12 232 ARG B CA 1
ATOM 4186 C C . ARG B 1 232 ? -12.055 -13.828 -9.609 1 96.12 232 ARG B C 1
ATOM 4188 O O . ARG B 1 232 ? -12.953 -13.32 -8.945 1 96.12 232 ARG B O 1
ATOM 4195 N N . GLY B 1 233 ? -11.797 -13.57 -10.914 1 97 233 GLY B N 1
ATOM 4196 C CA . GLY B 1 233 ? -12.789 -12.789 -11.641 1 97 233 GLY B CA 1
ATOM 4197 C C . GLY B 1 233 ? -14.156 -13.438 -11.664 1 97 233 GLY B C 1
ATOM 4198 O O . GLY B 1 233 ? -14.266 -14.656 -11.781 1 97 233 GLY B O 1
ATOM 4199 N N . GLY B 1 234 ? -15.18 -12.648 -11.547 1 97.75 234 GLY B N 1
ATOM 4200 C CA . GLY B 1 234 ? -16.531 -13.172 -11.578 1 97.75 234 GLY B CA 1
ATOM 4201 C C . GLY B 1 234 ? -17.172 -13.266 -10.203 1 97.75 234 GLY B C 1
ATOM 4202 O O . GLY B 1 234 ? -18.391 -13.383 -10.086 1 97.75 234 GLY B O 1
ATOM 4203 N N . ILE B 1 235 ? -16.391 -13.164 -9.18 1 98.56 235 ILE B N 1
ATOM 4204 C CA . ILE B 1 235 ? -16.953 -13.172 -7.824 1 98.56 235 ILE B CA 1
ATOM 4205 C C . ILE B 1 235 ? -17.672 -11.852 -7.555 1 98.56 235 ILE B C 1
ATOM 4207 O O . ILE B 1 235 ? -18.719 -11.836 -6.922 1 98.56 235 ILE B O 1
ATOM 4211 N N . VAL B 1 236 ? -17.109 -10.797 -8.023 1 98.81 236 VAL B N 1
ATOM 4212 C CA . VAL B 1 236 ? -17.734 -9.477 -7.984 1 98.81 236 VAL B CA 1
ATOM 4213 C C . VAL B 1 236 ? -18.406 -9.18 -9.32 1 98.81 236 VAL B C 1
ATOM 4215 O O . VAL B 1 236 ? -17.797 -9.352 -10.383 1 98.81 236 VAL B O 1
ATOM 4218 N N . ASP B 1 237 ? -19.641 -8.859 -9.305 1 98.75 237 ASP B N 1
ATOM 4219 C CA . ASP B 1 237 ? -20.297 -8.305 -10.484 1 98.75 237 ASP B CA 1
ATOM 4220 C C . ASP B 1 237 ? -19.75 -6.926 -10.82 1 98.75 237 ASP B C 1
ATOM 4222 O O . ASP B 1 237 ? -20.094 -5.934 -10.18 1 98.75 237 ASP B O 1
ATOM 4226 N N . GLU B 1 238 ? -18.969 -6.883 -11.859 1 98.38 238 GLU B N 1
ATOM 4227 C CA . GLU B 1 238 ? -18.188 -5.684 -12.156 1 98.38 238 GLU B CA 1
ATOM 4228 C C . GLU B 1 238 ? -19.078 -4.559 -12.664 1 98.38 238 GLU B C 1
ATOM 4230 O O . GLU B 1 238 ? -18.781 -3.379 -12.461 1 98.38 238 GLU B O 1
ATOM 4235 N N . GLU B 1 239 ? -20.141 -4.926 -13.359 1 98 239 GLU B N 1
ATOM 4236 C CA . GLU B 1 239 ? -21.109 -3.904 -13.742 1 98 239 GLU B CA 1
ATOM 4237 C C . GLU B 1 239 ? -21.766 -3.27 -12.523 1 98 239 GLU B C 1
ATOM 4239 O O . GLU B 1 239 ? -21.953 -2.051 -12.469 1 98 239 GLU B O 1
ATOM 4244 N N . ALA B 1 240 ? -22.141 -4.113 -11.602 1 98.75 240 ALA B N 1
ATOM 4245 C CA . ALA B 1 240 ? -22.688 -3.602 -10.344 1 98.75 240 ALA B CA 1
ATOM 4246 C C . ALA B 1 240 ? -21.656 -2.746 -9.609 1 98.75 240 ALA B C 1
ATOM 4248 O O . ALA B 1 240 ? -21.984 -1.691 -9.07 1 98.75 240 ALA B O 1
ATOM 4249 N N . LEU B 1 241 ? -20.453 -3.199 -9.57 1 98.81 241 LEU B N 1
ATOM 4250 C CA . LEU B 1 241 ? -19.375 -2.441 -8.93 1 98.81 241 LEU B CA 1
ATOM 4251 C C . LEU B 1 241 ? -19.312 -1.025 -9.492 1 98.81 241 LEU B C 1
ATOM 4253 O O . LEU B 1 241 ? -19.219 -0.058 -8.734 1 98.81 241 LEU B O 1
ATOM 4257 N N . LEU B 1 242 ? -19.312 -0.916 -10.828 1 98.56 242 LEU B N 1
ATOM 4258 C CA . LEU B 1 242 ? -19.266 0.396 -11.461 1 98.56 242 LEU B CA 1
ATOM 4259 C C . LEU B 1 242 ? -20.422 1.269 -11 1 98.56 242 LEU B C 1
ATOM 4261 O O . LEU B 1 242 ? -20.234 2.439 -10.664 1 98.56 242 LEU B O 1
ATOM 4265 N N . LYS B 1 243 ? -21.609 0.669 -10.969 1 98.62 243 LYS B N 1
ATOM 4266 C CA . LYS B 1 243 ? -22.812 1.387 -10.547 1 98.62 243 LYS B CA 1
ATOM 4267 C C . LYS B 1 243 ? -22.625 1.966 -9.141 1 98.62 243 LYS B C 1
ATOM 4269 O O . LYS B 1 243 ? -22.984 3.121 -8.891 1 98.62 243 LYS B O 1
ATOM 4274 N N . TYR B 1 244 ? -22.016 1.258 -8.25 1 98.75 244 TYR B N 1
ATOM 4275 C CA . TYR B 1 244 ? -21.953 1.658 -6.852 1 98.75 244 TYR B CA 1
ATOM 4276 C C . TYR B 1 244 ? -20.719 2.516 -6.586 1 98.75 244 TYR B C 1
ATOM 4278 O O . TYR B 1 244 ? -20.641 3.201 -5.562 1 98.75 244 TYR B O 1
ATOM 4286 N N . LEU B 1 245 ? -19.766 2.494 -7.461 1 98.69 245 LEU B N 1
ATOM 4287 C CA . LEU B 1 245 ? -18.734 3.52 -7.461 1 98.69 245 LEU B CA 1
ATOM 4288 C C . LEU B 1 245 ? -19.297 4.863 -7.906 1 98.69 245 LEU B C 1
ATOM 4290 O O . LEU B 1 245 ? -19 5.898 -7.297 1 98.69 245 LEU B O 1
ATOM 4294 N N . GLU B 1 246 ? -20.109 4.82 -8.922 1 98.19 246 GLU B N 1
ATOM 4295 C CA . GLU B 1 246 ? -20.688 6.023 -9.508 1 98.19 246 GLU B CA 1
ATOM 4296 C C . GLU B 1 246 ? -21.609 6.73 -8.516 1 98.19 246 GLU B C 1
ATOM 4298 O O . GLU B 1 246 ? -21.641 7.965 -8.461 1 98.19 246 GLU B O 1
ATOM 4303 N N . ASN B 1 247 ? -22.344 5.926 -7.754 1 97.94 247 ASN B N 1
ATOM 4304 C CA . ASN B 1 247 ? -23.297 6.574 -6.863 1 97.94 247 ASN B CA 1
ATOM 4305 C C . ASN B 1 247 ? -22.672 6.906 -5.512 1 97.94 247 ASN B C 1
ATOM 4307 O O . ASN B 1 247 ? -23.344 7.43 -4.621 1 97.94 247 ASN B O 1
ATOM 4311 N N . GLY B 1 248 ? -21.406 6.492 -5.258 1 97.56 248 GLY B N 1
ATOM 4312 C CA . GLY B 1 248 ? -20.672 6.941 -4.094 1 97.56 248 GLY B CA 1
ATOM 4313 C C . GLY B 1 248 ? -20.734 5.969 -2.932 1 97.56 248 GLY B C 1
ATOM 4314 O O . GLY B 1 248 ? -20.062 6.168 -1.912 1 97.56 248 GLY B O 1
ATOM 4315 N N . LYS B 1 249 ? -21.547 4.93 -3.062 1 98.31 249 LYS B N 1
ATOM 4316 C CA . LYS B 1 249 ? -21.641 3.924 -2.008 1 98.31 249 LYS B CA 1
ATOM 4317 C C . LYS B 1 249 ? -20.281 3.25 -1.78 1 98.31 249 LYS B C 1
ATOM 4319 O O . LYS B 1 249 ? -19.875 3.047 -0.637 1 98.31 249 LYS B O 1
ATOM 4324 N N . VAL B 1 250 ? -19.688 2.881 -2.848 1 98.81 250 VAL B N 1
ATOM 4325 C CA . VAL B 1 250 ? -18.359 2.268 -2.793 1 98.81 250 VAL B CA 1
ATOM 4326 C C . VAL B 1 250 ? -17.297 3.346 -2.906 1 98.81 250 VAL B C 1
ATOM 4328 O O . VAL B 1 250 ? -17.266 4.105 -3.877 1 98.81 250 VAL B O 1
ATOM 4331 N N . PHE B 1 251 ? -16.406 3.426 -1.895 1 98.88 251 PHE B N 1
ATOM 4332 C CA . PHE B 1 251 ? -15.32 4.398 -1.866 1 98.88 251 PHE B CA 1
ATOM 4333 C C . PHE B 1 251 ? -14.266 4.059 -2.908 1 98.88 251 PHE B C 1
ATOM 4335 O O . PHE B 1 251 ? -13.703 4.953 -3.543 1 98.88 251 PHE B O 1
ATOM 4342 N N . GLY B 1 252 ? -14 2.738 -2.988 1 98.81 252 GLY B N 1
ATOM 4343 C CA . GLY B 1 252 ? -13.008 2.268 -3.934 1 98.81 252 GLY B CA 1
ATOM 4344 C C . GLY B 1 252 ? -12.938 0.756 -4.031 1 98.81 252 GLY B C 1
ATOM 4345 O O . GLY B 1 252 ? -13.562 0.05 -3.236 1 98.81 252 GLY B O 1
ATOM 4346 N N . ALA B 1 253 ? -12.148 0.275 -5.008 1 98.94 253 ALA B N 1
ATOM 4347 C CA . ALA B 1 253 ? -12.016 -1.165 -5.215 1 98.94 253 ALA B CA 1
ATOM 4348 C C . ALA B 1 253 ? -10.594 -1.535 -5.617 1 98.94 253 ALA B C 1
ATOM 4350 O O . ALA B 1 253 ? -9.953 -0.82 -6.395 1 98.94 253 ALA B O 1
ATOM 4351 N N . GLY B 1 254 ? -10.07 -2.559 -5.012 1 98.88 254 GLY B N 1
ATOM 4352 C CA . GLY B 1 254 ? -8.836 -3.197 -5.445 1 98.88 254 GLY B CA 1
ATOM 4353 C C . GLY B 1 254 ? -9.07 -4.477 -6.227 1 98.88 254 GLY B C 1
ATOM 4354 O O . GLY B 1 254 ? -9.711 -5.406 -5.734 1 98.88 254 GLY B O 1
ATOM 4355 N N . LEU B 1 255 ? -8.555 -4.512 -7.461 1 98.81 255 LEU B N 1
ATOM 4356 C CA . LEU B 1 255 ? -8.805 -5.652 -8.336 1 98.81 255 LEU B CA 1
ATOM 4357 C C . LEU B 1 255 ? -7.492 -6.234 -8.859 1 98.81 255 LEU B C 1
ATOM 4359 O O . LEU B 1 255 ? -6.707 -5.531 -9.5 1 98.81 255 LEU B O 1
ATOM 4363 N N . ASP B 1 256 ? -7.293 -7.5 -8.586 1 98.69 256 ASP B N 1
ATOM 4364 C CA . ASP B 1 256 ? -6.18 -8.219 -9.195 1 98.69 256 ASP B CA 1
ATOM 4365 C C . ASP B 1 256 ? -6.672 -9.219 -10.234 1 98.69 256 ASP B C 1
ATOM 4367 O O . ASP B 1 256 ? -5.875 -9.797 -10.977 1 98.69 256 ASP B O 1
ATOM 4371 N N . VAL B 1 257 ? -7.957 -9.438 -10.219 1 97.94 257 VAL B N 1
ATOM 4372 C CA . VAL B 1 257 ? -8.578 -10.398 -11.1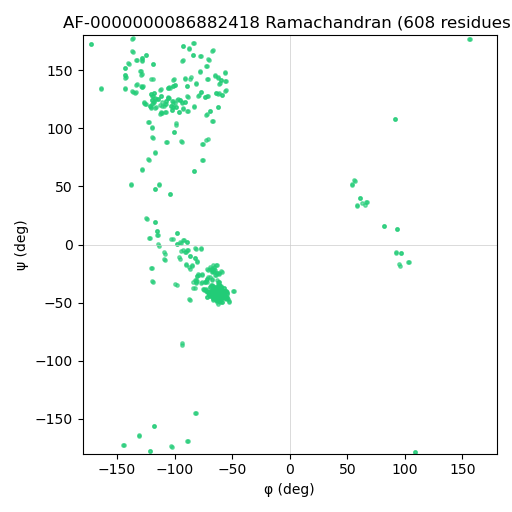25 1 97.94 257 VAL B CA 1
ATOM 4373 C C . VAL B 1 257 ? -9.828 -9.781 -11.758 1 97.94 257 VAL B C 1
ATOM 4375 O O . VAL B 1 257 ? -10.391 -8.82 -11.227 1 97.94 257 VAL B O 1
ATOM 4378 N N . TYR B 1 258 ? -10.211 -10.344 -12.875 1 97.62 258 TYR B N 1
ATOM 4379 C CA . TYR B 1 258 ? -11.281 -9.781 -13.688 1 97.62 258 TYR B CA 1
ATOM 4380 C C . TYR B 1 258 ? -12.133 -10.883 -14.305 1 97.62 258 TYR B C 1
ATOM 4382 O O . TYR B 1 258 ? -11.656 -12 -14.516 1 97.62 258 TYR B O 1
ATOM 4390 N N . GLU B 1 259 ? -13.312 -10.578 -14.539 1 95.44 259 GLU B N 1
ATOM 4391 C CA . GLU B 1 259 ? -14.203 -11.586 -15.117 1 95.44 259 GLU B CA 1
ATOM 4392 C C . GLU B 1 259 ? -13.672 -12.086 -16.469 1 95.44 259 GLU B C 1
ATOM 4394 O O . GLU B 1 259 ? -13.789 -13.266 -16.781 1 95.44 259 GLU B O 1
ATOM 4399 N N . ASN B 1 260 ? -13.156 -11.125 -17.203 1 92.12 260 ASN B N 1
ATOM 4400 C CA . ASN B 1 260 ? -12.461 -11.438 -18.438 1 92.12 260 ASN B CA 1
ATOM 4401 C C . ASN B 1 260 ? -11.008 -10.977 -18.406 1 92.12 260 ASN B C 1
ATOM 4403 O O . ASN B 1 260 ? -10.734 -9.797 -18.172 1 92.12 260 ASN B O 1
ATOM 4407 N N . GLU B 1 261 ? -10.117 -11.891 -18.641 1 92.88 261 GLU B N 1
ATOM 4408 C CA . GLU B 1 261 ? -8.703 -11.547 -18.594 1 92.88 261 GLU B CA 1
ATOM 4409 C C . GLU B 1 261 ? -8.016 -11.828 -19.922 1 92.88 261 GLU B C 1
ATOM 4411 O O . GLU B 1 261 ? -8.078 -12.945 -20.438 1 92.88 261 GLU B O 1
ATOM 4416 N N . PRO B 1 262 ? -7.473 -10.82 -20.531 1 93.56 262 PRO B N 1
ATOM 4417 C CA . PRO B 1 262 ? -7.301 -9.453 -20.016 1 93.56 262 PRO B CA 1
ATOM 4418 C C . PRO B 1 262 ? -8.586 -8.633 -20.078 1 93.56 262 PRO B C 1
ATOM 4420 O O . PRO B 1 262 ? -9.43 -8.867 -20.953 1 93.56 262 PRO B O 1
ATOM 4423 N N . PRO B 1 263 ? -8.648 -7.707 -19.047 1 94.44 263 PRO B N 1
ATOM 4424 C CA . PRO B 1 263 ? -9.844 -6.855 -19.062 1 94.44 263 PRO B CA 1
ATOM 4425 C C . PRO B 1 263 ? -9.82 -5.836 -20.188 1 94.44 263 PRO B C 1
ATOM 4427 O O . PRO B 1 263 ? -8.789 -5.207 -20.453 1 94.44 263 PRO B O 1
ATOM 4430 N N . LYS B 1 264 ? -10.852 -5.82 -20.938 1 87.44 264 LYS B N 1
ATOM 4431 C CA . LYS B 1 264 ? -10.961 -4.887 -22.062 1 87.44 264 LYS B CA 1
ATOM 4432 C C . LYS B 1 264 ? -12.375 -4.32 -22.172 1 87.44 264 LYS B C 1
ATOM 4434 O O . LYS B 1 264 ? -13.336 -4.949 -21.719 1 87.44 264 LYS B O 1
ATOM 4439 N N . GLY B 1 265 ? -12.383 -3.219 -22.75 1 88.62 265 GLY B N 1
ATOM 4440 C CA . GLY B 1 265 ? -13.68 -2.654 -23.078 1 88.62 265 GLY B CA 1
ATOM 4441 C C . GLY B 1 265 ? -14.039 -1.447 -22.234 1 88.62 265 GLY B C 1
ATOM 4442 O O . GLY B 1 265 ? -13.266 -1.042 -21.375 1 88.62 265 GLY B O 1
ATOM 4443 N N . PHE B 1 266 ? -15.188 -0.942 -22.484 1 91.62 266 PHE B N 1
ATOM 4444 C CA . PHE B 1 266 ? -15.641 0.335 -21.938 1 91.62 266 PHE B CA 1
ATOM 4445 C C . PHE B 1 266 ? -15.836 0.245 -20.438 1 91.62 266 PHE B C 1
ATOM 4447 O O . PHE B 1 266 ? -15.586 1.213 -19.703 1 91.62 266 PHE B O 1
ATOM 4454 N N . LEU B 1 267 ? -16.172 -0.917 -20 1 94.5 267 LEU B N 1
ATOM 4455 C CA . LEU B 1 267 ? -16.422 -1.105 -18.578 1 94.5 267 LEU B CA 1
ATOM 4456 C C . LEU B 1 267 ? -15.172 -0.783 -17.766 1 94.5 267 LEU B C 1
ATOM 4458 O O . LEU B 1 267 ? -15.234 -0.047 -16.766 1 94.5 267 LEU B O 1
ATOM 4462 N N . TYR B 1 268 ? -14.062 -1.215 -18.219 1 93.69 268 TYR B N 1
ATOM 4463 C CA . TYR B 1 268 ? -12.828 -1.051 -17.453 1 93.69 268 TYR B CA 1
ATOM 4464 C C . TYR B 1 268 ? -12.258 0.351 -17.625 1 93.69 268 TYR B C 1
ATOM 4466 O O . TYR B 1 268 ? -11.641 0.896 -16.719 1 93.69 268 TYR B O 1
ATOM 4474 N N . GLU B 1 269 ? -12.484 0.927 -18.781 1 91.44 269 GLU B N 1
ATOM 4475 C CA . GLU B 1 269 ? -12.141 2.338 -18.953 1 91.44 269 GLU B CA 1
ATOM 4476 C C . GLU B 1 269 ? -12.891 3.207 -17.938 1 91.44 269 GLU B C 1
ATOM 4478 O O . GLU B 1 269 ? -12.312 4.141 -17.375 1 91.44 269 GLU B O 1
ATOM 4483 N N . LYS B 1 270 ? -14.133 2.881 -17.734 1 95.44 270 LYS B N 1
ATOM 4484 C CA . LYS B 1 270 ? -14.953 3.639 -16.797 1 95.44 270 LYS B CA 1
ATOM 4485 C C . LYS B 1 270 ? -14.547 3.361 -15.352 1 95.44 270 LYS B C 1
ATOM 4487 O O . LYS B 1 270 ? -14.406 4.285 -14.547 1 95.44 270 LYS B O 1
ATOM 4492 N N . LEU B 1 271 ? -14.352 2.064 -15.047 1 96.88 271 LEU B N 1
ATOM 4493 C CA . LEU B 1 271 ? -13.984 1.677 -13.695 1 96.88 271 LEU B CA 1
ATOM 4494 C C . LEU B 1 271 ? -12.727 2.412 -13.242 1 96.88 271 LEU B C 1
ATOM 4496 O O . LEU B 1 271 ? -12.664 2.906 -12.109 1 96.88 271 LEU B O 1
ATOM 4500 N N . MET B 1 272 ? -11.742 2.568 -14.156 1 94.75 272 MET B N 1
ATOM 4501 C CA . MET B 1 272 ? -10.43 3.113 -13.805 1 94.75 272 MET B CA 1
ATOM 4502 C C . MET B 1 272 ? -10.5 4.629 -13.641 1 94.75 272 MET B C 1
ATOM 4504 O O . MET B 1 272 ? -9.516 5.258 -13.234 1 94.75 272 MET B O 1
ATOM 4508 N N . ASN B 1 273 ? -11.617 5.227 -13.891 1 94.75 273 ASN B N 1
ATOM 4509 C CA . ASN B 1 273 ? -11.797 6.656 -13.656 1 94.75 273 ASN B CA 1
ATOM 4510 C C . ASN B 1 273 ? -12.219 6.941 -12.219 1 94.75 273 ASN B C 1
ATOM 4512 O O . ASN B 1 273 ? -12.258 8.094 -11.789 1 94.75 273 ASN B O 1
ATOM 4516 N N . PHE B 1 274 ? -12.539 5.91 -11.5 1 97.75 274 PHE B N 1
ATOM 4517 C CA . PHE B 1 274 ? -12.898 6.035 -10.094 1 97.75 274 PHE B CA 1
ATOM 4518 C C . PHE B 1 274 ? -11.742 5.609 -9.203 1 97.75 274 PHE B C 1
ATOM 4520 O O . PHE B 1 274 ? -10.594 5.531 -9.656 1 97.75 274 PHE B O 1
ATOM 4527 N N . ASN B 1 275 ? -11.93 5.543 -7.914 1 98.31 275 ASN B N 1
ATOM 4528 C CA . ASN B 1 275 ? -10.891 5.125 -6.973 1 98.31 275 ASN B CA 1
ATOM 4529 C C . ASN B 1 275 ? -10.68 3.615 -7.012 1 98.31 275 ASN B C 1
ATOM 4531 O O . ASN B 1 275 ? -11.086 2.904 -6.09 1 98.31 275 ASN B O 1
ATOM 4535 N N . VAL B 1 276 ? -10.055 3.178 -8.102 1 98.69 276 VAL B N 1
ATOM 4536 C CA . VAL B 1 276 ? -9.781 1.762 -8.32 1 98.69 276 VAL B CA 1
ATOM 4537 C C . VAL B 1 276 ? -8.281 1.537 -8.43 1 98.69 276 VAL B C 1
ATOM 4539 O O . VAL B 1 276 ? -7.578 2.312 -9.086 1 98.69 276 VAL B O 1
ATOM 4542 N N . VAL B 1 277 ? -7.766 0.637 -7.68 1 98.69 277 VAL B N 1
ATOM 4543 C CA . VAL B 1 277 ? -6.406 0.119 -7.801 1 98.69 277 VAL B CA 1
ATOM 4544 C C . VAL B 1 277 ? -6.434 -1.244 -8.484 1 98.69 277 VAL B C 1
ATOM 4546 O O . VAL B 1 277 ? -7.121 -2.162 -8.031 1 98.69 277 VAL B O 1
ATOM 4549 N N . ALA B 1 278 ? -5.707 -1.382 -9.57 1 98.38 278 ALA B N 1
ATOM 4550 C CA . ALA B 1 278 ? -5.82 -2.584 -10.391 1 98.38 278 ALA B CA 1
ATOM 4551 C C . ALA B 1 278 ? -4.441 -3.133 -10.75 1 98.38 278 ALA B C 1
ATOM 4553 O O . ALA B 1 278 ? -3.512 -2.367 -11.023 1 98.38 278 ALA B O 1
ATOM 4554 N N . THR B 1 279 ? -4.277 -4.422 -10.688 1 98.5 279 THR B N 1
ATOM 4555 C CA . THR B 1 279 ? -3.076 -5.121 -11.125 1 98.5 279 THR B CA 1
ATOM 4556 C C . THR B 1 279 ? -3.432 -6.281 -12.055 1 98.5 279 THR B C 1
ATOM 4558 O O . THR B 1 279 ? -4.547 -6.801 -12 1 98.5 279 THR B O 1
ATOM 4561 N N . PRO B 1 280 ? -2.598 -6.645 -13 1 97.69 280 PRO B N 1
ATOM 4562 C CA . PRO B 1 280 ? -2.906 -7.664 -14 1 97.69 280 PRO B CA 1
ATOM 4563 C C . PRO B 1 280 ? -2.648 -9.086 -13.5 1 97.69 280 PRO B C 1
ATOM 4565 O O . PRO B 1 280 ? -1.849 -9.82 -14.086 1 97.69 280 PRO B O 1
ATOM 4568 N N . HIS B 1 281 ? -3.414 -9.461 -12.453 1 96.75 281 HIS B N 1
ATOM 4569 C CA . HIS B 1 281 ? -3.396 -10.812 -11.922 1 96.75 281 HIS B CA 1
ATOM 4570 C C . HIS B 1 281 ? -1.986 -11.227 -11.516 1 96.75 281 HIS B C 1
ATOM 4572 O O . HIS B 1 281 ? -1.505 -12.289 -11.922 1 96.75 281 HIS B O 1
ATOM 4578 N N . ILE B 1 282 ? -1.383 -10.367 -10.641 1 97.44 282 ILE B N 1
ATOM 4579 C CA . ILE B 1 282 ? -0.001 -10.609 -10.242 1 97.44 282 ILE B CA 1
ATOM 4580 C C . ILE B 1 282 ? 0.056 -10.93 -8.75 1 97.44 282 ILE B C 1
ATOM 4582 O O . ILE B 1 282 ? 1.134 -10.93 -8.148 1 97.44 282 ILE B O 1
ATOM 4586 N N . GLY B 1 283 ? -1.059 -11.109 -8.117 1 97.38 283 GLY B N 1
ATOM 4587 C CA . GLY B 1 283 ? -1.106 -11.32 -6.676 1 97.38 283 GLY B CA 1
ATOM 4588 C C . GLY B 1 283 ? -0.135 -12.383 -6.195 1 97.38 283 GLY B C 1
ATOM 4589 O O . GLY B 1 283 ? 0.54 -12.203 -5.18 1 97.38 283 GLY B O 1
ATOM 4590 N N . ALA B 1 284 ? -0.045 -13.43 -6.992 1 95.81 284 ALA B N 1
ATOM 4591 C CA . ALA B 1 284 ? 0.772 -14.57 -6.605 1 95.81 284 ALA B CA 1
ATOM 4592 C C . ALA B 1 284 ? 2.17 -14.477 -7.211 1 95.81 284 ALA B C 1
ATOM 4594 O O . ALA B 1 284 ? 2.992 -15.383 -7.031 1 95.81 284 ALA B O 1
ATOM 4595 N N . THR B 1 285 ? 2.422 -13.43 -7.914 1 94.94 285 THR B N 1
ATOM 4596 C CA . THR B 1 285 ? 3.629 -13.367 -8.734 1 94.94 285 THR B CA 1
ATOM 4597 C C . THR B 1 285 ? 4.645 -12.406 -8.117 1 94.94 285 THR B C 1
ATOM 4599 O O . THR B 1 285 ? 4.66 -11.219 -8.445 1 94.94 285 THR B O 1
ATOM 4602 N N . THR B 1 286 ? 5.484 -12.906 -7.242 1 97.31 286 THR B N 1
ATOM 4603 C CA . THR B 1 286 ? 6.652 -12.219 -6.699 1 97.31 286 THR B CA 1
ATOM 4604 C C . THR B 1 286 ? 7.898 -13.086 -6.832 1 97.31 286 THR B C 1
ATOM 4606 O O . THR B 1 286 ? 7.801 -14.297 -7.035 1 97.31 286 THR B O 1
ATOM 4609 N N . LYS B 1 287 ? 9.023 -12.438 -6.793 1 96.94 287 LYS B N 1
ATOM 4610 C CA . LYS B 1 287 ? 10.273 -13.195 -6.84 1 96.94 287 LYS B CA 1
ATOM 4611 C C . LYS B 1 287 ? 10.312 -14.258 -5.742 1 96.94 287 LYS B C 1
ATOM 4613 O O . LYS B 1 287 ? 10.664 -15.414 -6 1 96.94 287 LYS B O 1
ATOM 4618 N N . GLU B 1 288 ? 9.945 -13.883 -4.551 1 97.56 288 GLU B N 1
ATOM 4619 C CA . GLU B 1 288 ? 9.953 -14.781 -3.4 1 97.56 288 GLU B CA 1
ATOM 4620 C C . GLU B 1 288 ? 8.969 -15.93 -3.59 1 97.56 288 GLU B C 1
ATOM 4622 O O . GLU B 1 288 ? 9.289 -17.078 -3.307 1 97.56 288 GLU B O 1
ATOM 4627 N N . ALA B 1 289 ? 7.762 -15.602 -4.09 1 96.75 289 ALA B N 1
ATOM 4628 C CA . ALA B 1 289 ? 6.727 -16.609 -4.285 1 96.75 289 ALA B CA 1
ATOM 4629 C C . ALA B 1 289 ? 7.141 -17.625 -5.348 1 96.75 289 ALA B C 1
ATOM 4631 O O . ALA B 1 289 ? 6.914 -18.828 -5.195 1 96.75 289 ALA B O 1
ATOM 4632 N N . GLN B 1 290 ? 7.695 -17.125 -6.465 1 94.69 290 GLN B N 1
ATOM 4633 C CA . GLN B 1 290 ? 8.148 -18.031 -7.523 1 94.69 290 GLN B CA 1
ATOM 4634 C C . GLN B 1 290 ? 9.195 -19 -7.004 1 94.69 290 GLN B C 1
ATOM 4636 O O . GLN B 1 290 ? 9.18 -20.188 -7.363 1 94.69 290 GLN B O 1
ATOM 4641 N N . TRP B 1 291 ? 10.055 -18.5 -6.176 1 96.56 291 TRP B N 1
ATOM 4642 C CA . TRP B 1 291 ? 11.062 -19.375 -5.578 1 96.56 291 TRP B CA 1
ATOM 4643 C C . TRP B 1 291 ? 10.422 -20.438 -4.691 1 96.56 291 TRP B C 1
ATOM 4645 O O . TRP B 1 291 ? 10.727 -21.625 -4.812 1 96.56 291 TRP B O 1
ATOM 4655 N N . ARG B 1 292 ? 9.5 -20.016 -3.816 1 97.19 292 ARG B N 1
ATOM 4656 C CA . ARG B 1 292 ? 8.836 -20.953 -2.912 1 97.19 292 ARG B CA 1
ATOM 4657 C C . ARG B 1 292 ? 8.039 -21.984 -3.691 1 97.19 292 ARG B C 1
ATOM 4659 O O . ARG B 1 292 ? 8.07 -23.172 -3.355 1 97.19 292 ARG B O 1
ATOM 4666 N N . VAL B 1 293 ? 7.32 -21.531 -4.688 1 96.69 293 VAL B N 1
ATOM 4667 C CA . VAL B 1 293 ? 6.512 -22.406 -5.52 1 96.69 293 VAL B CA 1
ATOM 4668 C C . VAL B 1 293 ? 7.398 -23.453 -6.188 1 96.69 293 VAL B C 1
ATOM 4670 O O . VAL B 1 293 ? 7.074 -24.641 -6.191 1 96.69 293 VAL B O 1
ATOM 4673 N N . GLY B 1 294 ? 8.516 -23 -6.746 1 96.81 294 GLY B N 1
ATOM 4674 C CA . GLY B 1 294 ? 9.453 -23.922 -7.379 1 96.81 294 GLY B CA 1
ATOM 4675 C C . GLY B 1 294 ? 10.008 -24.953 -6.426 1 96.81 294 GLY B C 1
ATOM 4676 O O . GLY B 1 294 ? 9.984 -26.156 -6.719 1 96.81 294 GLY B O 1
ATOM 4677 N N . MET B 1 295 ? 10.445 -24.516 -5.27 1 97.44 295 MET B N 1
ATOM 4678 C CA . MET B 1 295 ? 11.039 -25.406 -4.277 1 97.44 295 MET B CA 1
ATOM 4679 C C . MET B 1 295 ? 10.016 -26.406 -3.766 1 97.44 295 MET B C 1
ATOM 4681 O O . MET B 1 295 ? 10.32 -27.594 -3.615 1 97.44 295 MET B O 1
ATOM 4685 N N . ASP B 1 296 ? 8.828 -25.891 -3.547 1 97.25 296 ASP B N 1
ATOM 4686 C CA . ASP B 1 296 ? 7.75 -26.75 -3.074 1 97.25 296 ASP B CA 1
ATOM 4687 C C . ASP B 1 296 ? 7.398 -27.812 -4.113 1 97.25 296 ASP B C 1
ATOM 4689 O O . ASP B 1 296 ? 7.188 -28.984 -3.773 1 97.25 296 ASP B O 1
ATOM 4693 N N . LEU B 1 297 ? 7.336 -27.391 -5.359 1 97.44 297 LEU B N 1
ATOM 4694 C CA . LEU B 1 297 ? 7.004 -28.328 -6.43 1 97.44 297 LEU B CA 1
ATOM 4695 C C . LEU B 1 297 ? 8.062 -29.422 -6.547 1 97.44 297 LEU B C 1
ATOM 4697 O O . LEU B 1 297 ? 7.738 -30.594 -6.734 1 97.44 297 LEU B O 1
ATOM 4701 N N . VAL B 1 298 ? 9.312 -29 -6.398 1 97.5 298 VAL B N 1
ATOM 4702 C CA . VAL B 1 298 ? 10.422 -29.938 -6.488 1 97.5 298 VAL B CA 1
ATOM 4703 C C . VAL B 1 298 ? 10.273 -31 -5.402 1 97.5 298 VAL B C 1
ATOM 4705 O O . VAL B 1 298 ? 10.383 -32.219 -5.68 1 97.5 298 VAL B O 1
ATOM 4708 N N . ASP B 1 299 ? 9.992 -30.578 -4.223 1 97.56 299 ASP B N 1
ATOM 4709 C CA . ASP B 1 299 ? 9.844 -31.516 -3.111 1 97.56 299 ASP B CA 1
ATOM 4710 C C . ASP B 1 299 ? 8.703 -32.5 -3.361 1 97.56 299 ASP B C 1
ATOM 4712 O O . ASP B 1 299 ? 8.844 -33.688 -3.107 1 97.56 299 ASP B O 1
ATOM 4716 N N . ARG B 1 300 ? 7.664 -32.031 -3.92 1 97.56 300 ARG B N 1
ATOM 4717 C CA . ARG B 1 300 ? 6.492 -32.875 -4.18 1 97.56 300 ARG B CA 1
ATOM 4718 C C . ARG B 1 300 ? 6.746 -33.812 -5.332 1 97.56 300 ARG B C 1
ATOM 4720 O O . ARG B 1 300 ? 6.324 -34.969 -5.285 1 97.56 300 ARG B O 1
ATOM 4727 N N . LEU B 1 301 ? 7.414 -33.344 -6.34 1 97.5 301 LEU B N 1
ATOM 4728 C CA . LEU B 1 301 ? 7.73 -34.156 -7.496 1 97.5 301 LEU B CA 1
ATOM 4729 C C . LEU B 1 301 ? 8.68 -35.281 -7.105 1 97.5 301 LEU B C 1
ATOM 4731 O O . LEU B 1 301 ? 8.484 -36.438 -7.508 1 97.5 301 LEU B O 1
ATOM 4735 N N . VAL B 1 302 ? 9.68 -34.938 -6.301 1 97.5 302 VAL B N 1
ATOM 4736 C CA . VAL B 1 302 ? 10.664 -35.938 -5.871 1 97.5 302 VAL B CA 1
ATOM 4737 C C . VAL B 1 302 ? 9.977 -37 -5.043 1 97.5 302 VAL B C 1
ATOM 4739 O O . VAL B 1 302 ? 10.234 -38.219 -5.227 1 97.5 302 VAL B O 1
ATOM 4742 N N . LYS B 1 303 ? 9.094 -36.625 -4.223 1 97.5 303 LYS B N 1
ATOM 4743 C CA . LYS B 1 303 ? 8.344 -37.562 -3.404 1 97.5 303 LYS B CA 1
ATOM 4744 C C . LYS B 1 303 ? 7.473 -38.469 -4.273 1 97.5 303 LYS B C 1
ATOM 4746 O O . LYS B 1 303 ? 7.34 -39.656 -4 1 97.5 303 LYS B O 1
ATOM 4751 N N . ALA B 1 304 ? 6.926 -37.938 -5.336 1 97 304 ALA B N 1
ATOM 4752 C CA . ALA B 1 304 ? 6.016 -38.688 -6.207 1 97 304 ALA B CA 1
ATOM 4753 C C . ALA B 1 304 ? 6.781 -39.656 -7.109 1 97 304 ALA B C 1
ATOM 4755 O O . ALA B 1 304 ? 6.281 -40.719 -7.441 1 97 304 ALA B O 1
ATOM 4756 N N . ILE B 1 305 ? 7.945 -39.25 -7.48 1 95.94 305 ILE B N 1
ATOM 4757 C CA . ILE B 1 305 ? 8.734 -40.031 -8.438 1 95.94 305 ILE B CA 1
ATOM 4758 C C . ILE B 1 305 ? 9.477 -41.156 -7.719 1 95.94 305 ILE B C 1
ATOM 4760 O O . ILE B 1 305 ? 9.617 -42.25 -8.25 1 95.94 305 ILE B O 1
ATOM 4764 N N . LYS B 1 306 ? 9.977 -40.875 -6.484 1 89.06 306 LYS B N 1
ATOM 4765 C CA . LYS B 1 306 ? 10.703 -41.875 -5.723 1 89.06 306 LYS B CA 1
ATOM 4766 C C . LYS B 1 306 ? 9.742 -42.844 -5.039 1 89.06 306 LYS B C 1
ATOM 4768 O O . LYS B 1 306 ? 10.031 -44.031 -4.906 1 89.06 306 LYS B O 1
#

pLDDT: mean 97.05, std 2.25, range [86.38, 98.94]

InterPro domains:
  IPR006139 D-isomer specific 2-hydroxyacid dehydrogenase, catalytic domain [PF00389] (8-306)
  IPR006140 D-isomer specific 2-hydroxyacid dehydrogenase, NAD-binding domain [PF02826] (106-283)
  IPR029752 D-isomer specific 2-hydroxyacid dehydrogenase, NAD-binding domain conserved site 1 [PS00065] (143-170)
  IPR029753 D-isomer specific 2-hydroxyacid dehydrogenase, NAD-binding domain conserved site [PS00670] (192-214)
  IPR029753 D-isomer specific 2-hydroxyacid dehydrogenase, NAD-binding domain conserved site [PS00671] (221-237)
  IPR036291 NAD(P)-binding domain superfamily [SSF51735] (100-284)